Protein AF-A0A7Y4SV37-F1 (afdb_monomer)

Nearest PDB structures (foldseek):
  6qvi-assembly2_B  TM=2.709E-01  e=4.293E-05  Thermus thermophilus HB27
  6qvi-assembly1_A  TM=2.441E-01  e=2.803E-03  Thermus thermophilus HB27
  3bs6-assembly2_B  TM=7.533E-01  e=4.882E+00  Escherichia coli
  6al2-assembly2_B  TM=8.253E-01  e=8.438E+00  Escherichia coli
  5k36-assembly1_F  TM=4.425E-01  e=3.120E+00  Saccharomyces cerevisiae S288C

Sequence (641 aa):
MIHLHHAEAAHERRGGALILALVVVASVAGISLGLLRITQATTARQSHAVDDKRAFYLAEAGLSQAYFGLGAGMSGQIGSIEAPALVGDGLAWVDATERADGLLVLRSTGLCSAGRATLEVVVERVEEIPGIFADEEISIDAPFLVDGYDPEQPYFDQVKGGAITIDPAYPFLVVDTKNKLLFYEELFYRYYKVAGNNYSYDAVLDYRAHQLPEVDWDDFTDDDGFEEPPATMIGGPKGVQEDFVDEEYDSVVDYFAGIPKVTPPFISPKPTPLGPTTGQNGVLGSNGPISLTSGGSTLTIYGDVTPGPDACVSTGLGVVITGDKSARPAPLELEEVKVPDVDLLPAIVHDSSIPRVLPPGTLGYEGIQVAPGRELVLQGPGSLVVGQLTLDAEALLLVNNEGGAVDVFVTENAHLSQDSRVQTQSQDTSQLSLQGAPSATELELRARSDFYGTVYAPDAHVAVGKDFEIFGALVANTLALDPLVRLHCNTGDELGSAPMPRVLGWKIQEIPAQVRQNRGPPEQLLGIDKSTLKPLAEAGVKSSWTFTVTYTDLANQKATYQGPFEKFEHTKVKFFSPFPMPKLEPPDDEYTRAHGEWTMYIKYKTLFNIEKEFTGTVSTFSKSVMFQVAFVLDSAFYPPE

Foldseek 3Di:
DPPPPPPPVVVVVVVVVVVVVVVVVVVVVVVVVVVVVVVVVVVVVVVQVVQQVQFVVQLVVLQVLLLLCVLVVFQSWFADLLFFFDDPQKTKTWDWDQDPVRKIKIWMWIGHFQHIFIKIFIFHQQAPPAQEEAQEEAADAAAEEFAADALVDDRVVLFPFPFDQDDPVDDFPDCPVVQQWGDDPNWIWRWDDDDDRTTGTADTDPVVPDDDPDDPCVVVPDDDDDDDDDDDDDDDDDDDDDPPPVVVVVVVVVVVVPDPPDPPPDPGPPAALLGTHSLADGTAEYLAAYEEHHNPHAHEGSEEYEYRPPYWYHYDPRYYYNYYGYYDNHGNDDDADDDDDDDADEEDEADDQDEAEDEAEEYHHQAYEYDALHHYEYDDDYEYEYAEYYYDANYEYEYEQVNFAYEYEHAEEYYQDANYEYHYPRLAQDRYEYEYHLNYAEYEARYQYEARYEYYYNNYEYEHHQNYEYHDHYYYNYYHYDHSHYYHHHCHPCVVRRHSTHTPDMDIDDDPVVSSVPGGSSCVVSVHDPVPHHHRSPSGRRPQPQDWDFAQFPVRDTDIGTGGPVPDPCNRHDDDDPDDDPDDDDDPDPVCVVQQKDWDWDWDADPVRDIDTDTDIDNDDDPVVVVVVVVVVVVPPDDDD

Mean predicted aligned error: 14.91 Å

Secondary structure (DSSP, 8-state):
--SSSSSSTTTTHHHHHHHHHHHHHHHHHHHHHHHHHHHHHHHHHHHHHHHHHHHHHHHHHHHHHHHHHHHTT--S-B--SSSPEEETTEEEEEEEEE-TTSPEEEEEEEEETTEEEEEEEEEE--PPPPSEEESS-EEEES--EEEEE-TTS-HHHH-----EE--TTS--EEEETTTTEEEETTEEEEEEEEETTEEEEEEEE-TTS-------GGGGS-SS---PPPP------S---SSHHHHHHHHHHHHHHTS--------PPPPPTT-----S-EEEEESS-EEEE-TTS-EEE-EEEE--TT--EEE-TTEEE-S--PPPSSPPPPPPP-----PPBPPEEE--SSPEEEPSEEEEEEEEEE-TT-EEEEESSEEEEEEEEEE-TT-EEEEE-TTS-EEEEESS-EEE-TT-EEEES---GGGEEEEE-TT--EEEE-SSEEEEEEEEEEEEEEEE-TTEEEEEEEEEEEEEE-TT-EEEEE-STTTTSPPPPEEEEEEEEPPPHHHHH--S-HHHHHT--GGGPPBGGG-B-----EEEEEEEBTTS-EEEEEEEGGG--GGGB-----SPPPP-PPPSSHHHHHHT-EEEEEEEE-TT--EEEEEEEESS--HHHHHHHHHHTTTT-----

pLDDT: mean 78.33, std 23.05, range [26.22, 98.75]

Radius of gyration: 38.28 Å; Cα contacts (8 Å, |Δi|>4): 1339; chains: 1; bounding box: 127×77×129 Å

Solvent-accessible surface area (backbone atoms only — not comparable to full-atom values): 35161 Å² total; per-residue (Å²): 146,87,83,77,80,73,71,64,70,63,62,68,60,58,58,58,56,52,52,52,50,49,53,50,51,52,50,51,53,52,50,53,54,50,50,51,51,50,50,53,54,49,53,51,52,50,52,46,56,51,21,32,51,50,2,37,53,35,9,49,52,32,40,52,53,19,51,53,32,40,19,68,70,30,55,25,26,22,39,37,92,89,52,33,11,35,54,91,89,27,38,19,20,16,51,50,45,77,45,100,83,68,35,35,37,39,37,8,37,6,31,21,53,67,14,62,28,37,37,36,36,36,30,35,75,48,76,70,81,47,26,29,33,18,57,33,54,39,68,42,74,34,23,36,39,31,17,27,30,44,55,90,46,64,62,75,83,55,34,60,63,78,68,42,70,52,62,84,88,55,89,72,56,64,73,40,77,86,78,27,34,36,47,56,95,95,28,40,27,45,41,82,50,78,66,82,64,30,45,36,68,79,54,81,43,63,69,91,79,57,92,71,79,89,76,75,66,75,79,76,73,81,76,89,86,77,86,77,78,86,88,83,82,84,89,81,81,94,83,85,88,79,76,73,67,62,60,57,54,51,52,54,51,57,62,55,72,74,56,81,89,72,81,69,93,75,80,68,80,75,80,52,97,68,58,87,47,40,71,36,65,8,36,42,34,23,42,22,38,31,40,41,33,15,89,77,38,66,19,41,34,22,19,35,39,32,14,4,46,97,33,50,71,44,73,41,65,49,58,45,68,74,44,56,58,60,47,36,92,55,66,80,84,75,79,81,58,82,74,79,94,62,75,64,37,78,61,44,77,44,77,52,91,65,69,45,73,45,72,57,41,81,45,31,25,52,20,41,37,30,33,64,70,16,41,40,33,44,34,25,37,28,35,41,40,28,25,34,42,35,31,32,45,48,8,35,41,37,36,41,31,84,66,31,42,31,39,36,37,28,45,32,40,38,39,30,28,60,62,6,33,47,44,57,74,45,63,45,28,85,33,25,39,42,32,32,23,75,70,7,58,40,35,37,42,26,18,47,26,68,41,35,18,31,38,43,15,61,63,11,39,33,37,38,23,42,52,30,31,40,35,18,35,38,36,17,19,33,57,45,71,39,56,48,23,38,40,24,11,56,42,49,78,55,69,74,46,39,51,65,45,45,76,76,46,72,47,78,51,82,75,57,71,73,64,71,67,72,63,46,50,53,46,72,74,67,71,46,67,75,91,78,45,42,47,54,90,71,22,52,42,67,48,77,54,60,48,76,47,78,44,39,29,78,85,73,43,82,44,75,49,75,40,39,64,94,72,56,64,68,88,48,50,50,82,81,70,92,62,81,74,79,81,82,74,79,77,93,51,76,69,48,71,76,68,62,50,48,77,52,82,51,79,56,74,47,100,81,75,50,78,51,83,52,84,52,82,44,78,74,92,51,86,71,55,63,59,50,58,65,52,54,63,68,73,60,82,63,83,80,131

Structure (mmCIF, N/CA/C/O backbone):
data_AF-A0A7Y4SV37-F1
#
_entry.id   AF-A0A7Y4SV37-F1
#
loop_
_atom_site.group_PDB
_atom_site.id
_atom_site.type_symbol
_atom_site.label_atom_id
_atom_site.label_alt_id
_atom_site.label_comp_id
_atom_site.label_asym_id
_atom_site.label_entity_id
_atom_site.label_seq_id
_atom_site.pdbx_PDB_ins_code
_atom_site.Cartn_x
_atom_site.Cartn_y
_atom_site.Cartn_z
_atom_site.occupancy
_atom_site.B_iso_or_equiv
_atom_site.auth_seq_id
_atom_site.auth_comp_id
_atom_site.auth_asym_id
_atom_site.auth_atom_id
_atom_site.pdbx_PDB_model_num
ATOM 1 N N . MET A 1 1 ? 97.410 -16.934 -72.567 1.00 49.34 1 MET A N 1
ATOM 2 C CA . MET A 1 1 ? 96.116 -17.613 -72.803 1.00 49.34 1 MET A CA 1
ATOM 3 C C . MET A 1 1 ? 95.546 -18.173 -71.480 1.00 49.34 1 MET A C 1
ATOM 5 O O . MET A 1 1 ? 95.195 -19.336 -71.436 1.00 49.34 1 MET A O 1
ATOM 9 N N . ILE A 1 2 ? 95.485 -17.374 -70.389 1.00 51.91 2 ILE A N 1
ATOM 10 C CA . ILE A 1 2 ? 94.896 -17.735 -69.060 1.00 51.91 2 ILE A CA 1
ATOM 11 C C . ILE A 1 2 ? 94.221 -16.490 -68.407 1.00 51.91 2 ILE A C 1
ATOM 13 O O . ILE A 1 2 ? 94.125 -16.369 -67.198 1.00 51.91 2 ILE A O 1
ATOM 17 N N . HIS A 1 3 ? 93.748 -15.506 -69.187 1.00 48.56 3 HIS A N 1
ATOM 18 C CA . HIS A 1 3 ? 93.133 -14.280 -68.624 1.00 48.56 3 HIS A CA 1
ATOM 19 C C . HIS A 1 3 ? 91.712 -13.970 -69.123 1.00 48.56 3 HIS A C 1
ATOM 21 O O . HIS A 1 3 ? 91.186 -12.905 -68.827 1.00 48.56 3 HIS A O 1
ATOM 27 N N . LEU A 1 4 ? 91.060 -14.906 -69.824 1.00 49.97 4 LEU A N 1
ATOM 28 C CA . LEU A 1 4 ? 89.738 -14.684 -70.432 1.00 49.97 4 LEU A CA 1
ATOM 29 C C . LEU A 1 4 ? 88.581 -15.506 -69.827 1.00 49.97 4 LEU A C 1
ATOM 31 O O . LEU A 1 4 ? 87.446 -15.284 -70.219 1.00 49.97 4 LEU A O 1
ATOM 35 N N . HIS A 1 5 ? 88.811 -16.371 -68.828 1.00 49.75 5 HIS A N 1
ATOM 36 C CA . HIS A 1 5 ? 87.748 -17.224 -68.249 1.00 49.75 5 HIS A CA 1
ATOM 37 C C . HIS A 1 5 ? 87.107 -16.729 -66.933 1.00 49.75 5 HIS A C 1
ATOM 39 O O . HIS A 1 5 ? 86.197 -17.379 -66.429 1.00 49.75 5 HIS A O 1
ATOM 45 N N . HIS A 1 6 ? 87.510 -15.580 -66.372 1.00 51.84 6 HIS A N 1
ATOM 46 C CA . HIS A 1 6 ? 86.937 -15.079 -65.104 1.00 51.84 6 HIS A CA 1
ATOM 47 C C . HIS A 1 6 ? 85.867 -13.982 -65.247 1.00 51.84 6 HIS A C 1
ATOM 49 O O . HIS A 1 6 ? 85.238 -13.630 -64.252 1.00 51.84 6 HIS A O 1
ATOM 55 N N . ALA A 1 7 ? 85.611 -13.469 -66.455 1.00 49.72 7 ALA A N 1
ATOM 56 C CA . ALA A 1 7 ? 84.609 -12.418 -66.669 1.00 49.72 7 ALA A CA 1
ATOM 57 C C . ALA A 1 7 ? 83.179 -12.952 -66.905 1.00 49.72 7 ALA A C 1
ATOM 59 O O . ALA A 1 7 ? 82.220 -12.239 -66.618 1.00 49.72 7 ALA A O 1
ATOM 60 N N . GLU A 1 8 ? 83.006 -14.203 -67.348 1.00 47.97 8 GLU A N 1
ATOM 61 C CA . GLU A 1 8 ? 81.669 -14.775 -67.609 1.00 47.97 8 GLU A CA 1
ATOM 62 C C . GLU A 1 8 ? 80.959 -15.286 -66.341 1.00 47.97 8 GLU A C 1
ATOM 64 O O . GLU A 1 8 ? 79.745 -15.138 -66.215 1.00 47.97 8 GLU A O 1
ATOM 69 N N . ALA A 1 9 ? 81.689 -15.757 -65.322 1.00 51.91 9 ALA A N 1
ATOM 70 C CA . ALA A 1 9 ? 81.083 -16.263 -64.078 1.00 51.91 9 ALA A CA 1
ATOM 71 C C . ALA A 1 9 ? 80.492 -15.164 -63.161 1.00 51.91 9 ALA A C 1
ATOM 73 O O . ALA A 1 9 ? 79.740 -15.457 -62.227 1.00 51.91 9 ALA A O 1
ATOM 74 N N . ALA A 1 10 ? 80.818 -13.889 -63.407 1.00 51.16 10 ALA A N 1
ATOM 75 C CA . ALA A 1 10 ? 80.281 -12.754 -62.652 1.00 51.16 10 ALA A CA 1
ATOM 76 C C . ALA A 1 10 ? 78.921 -12.264 -63.189 1.00 51.16 10 ALA A C 1
ATOM 78 O O . ALA A 1 10 ? 78.205 -11.556 -62.473 1.00 51.16 10 ALA A O 1
ATOM 79 N N . HIS A 1 11 ? 78.544 -12.649 -64.416 1.00 51.06 11 HIS A N 1
ATOM 80 C CA . HIS A 1 11 ? 77.290 -12.215 -65.033 1.00 51.06 11 HIS A CA 1
ATOM 81 C C . HIS A 1 11 ? 76.101 -13.126 -64.682 1.00 51.06 11 HIS A C 1
ATOM 83 O O . HIS A 1 11 ? 74.986 -12.624 -64.538 1.00 51.06 11 HIS A O 1
ATOM 89 N N . GLU A 1 12 ? 76.339 -14.417 -64.415 1.00 51.66 12 GLU A N 1
ATOM 90 C CA . GLU A 1 12 ? 75.290 -15.381 -64.030 1.00 51.66 12 GLU A CA 1
ATOM 91 C C . GLU A 1 12 ? 74.794 -15.228 -62.579 1.00 51.66 12 GLU A C 1
ATOM 93 O O . GLU A 1 12 ? 73.657 -15.578 -62.267 1.00 51.66 12 GLU A O 1
ATOM 98 N N . ARG A 1 13 ? 75.583 -14.634 -61.671 1.00 53.59 13 ARG A N 1
ATOM 99 C CA . ARG A 1 13 ? 75.188 -14.468 -60.253 1.00 53.59 13 ARG A CA 1
ATOM 100 C C . ARG A 1 13 ? 74.316 -13.240 -59.964 1.00 53.59 13 ARG A C 1
ATOM 102 O O . ARG A 1 13 ? 73.784 -13.122 -58.863 1.00 53.59 13 ARG A O 1
ATOM 109 N N . ARG A 1 14 ? 74.137 -12.330 -60.930 1.00 58.72 14 ARG A N 1
ATOM 110 C CA . ARG A 1 14 ? 73.334 -11.101 -60.748 1.00 58.72 14 ARG A CA 1
ATOM 111 C C . ARG A 1 14 ? 71.825 -11.332 -60.903 1.00 58.72 14 ARG A C 1
ATOM 113 O O . ARG A 1 14 ? 71.047 -10.614 -60.285 1.00 58.72 14 ARG A O 1
ATOM 120 N N . GLY A 1 15 ? 71.411 -12.358 -61.652 1.00 72.25 15 GLY A N 1
ATOM 121 C CA . GLY A 1 15 ? 69.992 -12.702 -61.826 1.00 72.25 15 GLY A CA 1
ATOM 122 C C . GLY A 1 15 ? 69.358 -13.328 -60.578 1.00 72.25 15 GLY A C 1
ATOM 123 O O . GLY A 1 15 ? 68.251 -12.958 -60.194 1.00 72.25 15 GLY A O 1
ATOM 124 N N . GLY A 1 16 ? 70.083 -14.219 -59.890 1.00 80.19 16 GLY A N 1
ATOM 125 C CA . GLY A 1 16 ? 69.570 -14.919 -58.704 1.00 80.19 16 GLY A CA 1
ATOM 126 C C . GLY A 1 16 ? 69.274 -13.996 -57.515 1.00 80.19 16 GLY A C 1
ATOM 127 O O . GLY A 1 16 ? 68.255 -14.160 -56.849 1.00 80.19 16 GLY A O 1
ATOM 128 N N . ALA A 1 17 ? 70.114 -12.980 -57.284 1.00 82.25 17 ALA A N 1
ATOM 129 C CA . ALA A 1 17 ? 69.901 -12.000 -56.215 1.00 82.25 17 ALA A CA 1
ATOM 130 C C . ALA A 1 17 ? 68.650 -11.135 -56.451 1.00 82.25 17 ALA A C 1
ATOM 132 O O . ALA A 1 17 ? 67.935 -10.820 -55.503 1.00 82.25 17 ALA A O 1
ATOM 133 N N . LEU A 1 18 ? 68.356 -10.790 -57.709 1.00 85.81 18 LEU A N 1
ATOM 134 C CA . LEU A 1 18 ? 67.184 -9.990 -58.068 1.00 85.81 18 LEU A CA 1
ATOM 135 C C . LEU A 1 18 ? 65.883 -10.793 -57.934 1.00 85.81 18 LEU A C 1
ATOM 137 O O . LEU A 1 18 ? 64.890 -10.263 -57.444 1.00 85.81 18 LEU A O 1
ATOM 141 N N . ILE A 1 19 ? 65.904 -12.083 -58.286 1.00 89.38 19 ILE A N 1
ATOM 142 C CA . ILE A 1 19 ? 64.766 -12.988 -58.069 1.00 89.38 19 ILE A CA 1
ATOM 143 C C . ILE A 1 19 ? 64.503 -13.166 -56.569 1.00 89.38 19 ILE A C 1
ATOM 145 O O . ILE A 1 19 ? 63.364 -13.024 -56.135 1.00 89.38 19 ILE A O 1
ATOM 149 N N . LEU A 1 20 ? 65.542 -13.415 -55.763 1.00 89.69 20 LEU A N 1
ATOM 150 C CA . LEU A 1 20 ? 65.393 -13.531 -54.308 1.00 89.69 20 LEU A CA 1
ATOM 151 C C . LEU A 1 20 ? 64.871 -12.231 -53.683 1.00 89.69 20 LEU A C 1
ATOM 153 O O . LEU A 1 20 ? 63.960 -12.281 -52.860 1.00 89.69 20 LEU A O 1
ATOM 157 N N . ALA A 1 21 ? 65.379 -11.070 -54.108 1.00 92.25 21 ALA A N 1
ATOM 158 C CA . ALA A 1 21 ? 64.878 -9.776 -53.650 1.00 92.25 21 ALA A CA 1
ATOM 159 C C . ALA A 1 21 ? 63.401 -9.564 -54.025 1.00 92.25 21 ALA A C 1
ATOM 161 O O . ALA A 1 21 ? 62.618 -9.133 -53.183 1.00 92.25 21 ALA A O 1
ATOM 162 N N . LEU A 1 22 ? 62.993 -9.920 -55.248 1.00 93.75 22 LEU A N 1
ATOM 163 C CA . LEU A 1 22 ? 61.600 -9.822 -55.689 1.00 93.75 22 LEU A CA 1
ATOM 164 C C . LEU A 1 22 ? 60.677 -10.748 -54.887 1.00 93.75 22 LEU A C 1
ATOM 166 O O . LEU A 1 22 ? 59.601 -10.323 -54.475 1.00 93.75 22 LEU A O 1
ATOM 170 N N . VAL A 1 23 ? 61.099 -11.990 -54.628 1.00 94.94 23 VAL A N 1
ATOM 171 C CA . VAL A 1 23 ? 60.342 -12.949 -53.806 1.00 94.94 23 VAL A CA 1
ATOM 172 C C . VAL A 1 23 ? 60.178 -12.428 -52.379 1.00 94.94 23 VAL A C 1
ATOM 174 O O . VAL A 1 23 ? 59.079 -12.500 -51.828 1.00 94.94 23 VAL A O 1
ATOM 177 N N . VAL A 1 24 ? 61.233 -11.856 -51.792 1.00 96.00 24 VAL A N 1
ATOM 178 C CA . VAL A 1 24 ? 61.167 -11.249 -50.454 1.00 96.00 24 VAL A CA 1
ATOM 179 C C . VAL A 1 24 ? 60.218 -10.051 -50.450 1.00 96.00 24 VAL A C 1
ATOM 181 O O . VAL A 1 24 ? 59.334 -9.993 -49.601 1.00 96.00 24 VAL A O 1
ATOM 184 N N . VAL A 1 25 ? 60.324 -9.136 -51.420 1.00 96.25 25 VAL A N 1
ATOM 185 C CA . VAL A 1 25 ? 59.430 -7.969 -51.525 1.00 96.25 25 VAL A CA 1
ATOM 186 C C . VAL A 1 25 ? 57.971 -8.396 -51.717 1.00 96.25 25 VAL A C 1
ATOM 188 O O . VAL A 1 25 ? 57.094 -7.875 -51.031 1.00 96.25 25 VAL A O 1
ATOM 191 N N . ALA A 1 26 ? 57.700 -9.374 -52.585 1.00 95.44 26 ALA A N 1
ATOM 192 C CA . ALA A 1 26 ? 56.354 -9.906 -52.798 1.00 95.44 26 ALA A CA 1
ATOM 193 C C . ALA A 1 26 ? 55.791 -10.574 -51.532 1.00 95.44 26 ALA A C 1
ATOM 195 O O . ALA A 1 26 ? 54.620 -10.385 -51.204 1.00 95.44 26 ALA A O 1
ATOM 196 N N . SER A 1 27 ? 56.628 -11.302 -50.787 1.00 96.31 27 SER A N 1
ATOM 197 C CA . SER A 1 27 ? 56.240 -11.931 -49.519 1.00 96.31 27 SER A CA 1
ATOM 198 C C . SER A 1 27 ? 55.903 -10.886 -48.454 1.00 96.31 27 SER A C 1
ATOM 200 O O . SER A 1 27 ? 54.863 -10.982 -47.806 1.00 96.31 27 SER A O 1
ATOM 202 N N . VAL A 1 28 ? 56.738 -9.850 -48.311 1.00 96.81 28 VAL A N 1
ATOM 203 C CA . VAL A 1 28 ? 56.491 -8.735 -47.384 1.00 96.81 28 VAL A CA 1
ATOM 204 C C . VAL A 1 28 ? 55.206 -7.998 -47.759 1.00 96.81 28 VAL A C 1
ATOM 206 O O . VAL A 1 28 ? 54.361 -7.790 -46.894 1.00 96.81 28 VAL A O 1
ATOM 209 N N . ALA A 1 29 ? 55.001 -7.681 -49.042 1.00 96.62 29 ALA A N 1
ATOM 210 C CA . ALA A 1 29 ? 53.776 -7.037 -49.515 1.00 96.62 29 ALA A CA 1
ATOM 211 C C . ALA A 1 29 ? 52.524 -7.891 -49.238 1.00 96.62 29 ALA A C 1
ATOM 213 O O . ALA A 1 29 ? 51.501 -7.364 -48.798 1.00 96.62 29 ALA A O 1
ATOM 214 N N . GLY A 1 30 ? 52.614 -9.212 -49.433 1.00 96.62 30 GLY A N 1
ATOM 215 C CA . GLY A 1 30 ? 51.543 -10.153 -49.105 1.00 96.62 30 GLY A CA 1
ATOM 216 C C . GLY A 1 30 ? 51.198 -10.165 -47.613 1.00 96.62 30 GLY A C 1
ATOM 217 O O . GLY A 1 30 ? 50.021 -10.102 -47.255 1.00 96.62 30 GLY A O 1
ATOM 218 N N . ILE A 1 31 ? 52.210 -10.170 -46.739 1.00 97.00 31 ILE A N 1
ATOM 219 C CA . ILE A 1 31 ? 52.022 -10.098 -45.281 1.00 97.00 31 ILE A CA 1
ATOM 220 C C . ILE A 1 31 ? 51.413 -8.750 -44.880 1.00 97.00 31 ILE A C 1
ATOM 222 O O . ILE A 1 31 ? 50.458 -8.730 -44.106 1.00 97.00 31 ILE A O 1
ATOM 226 N N . SER A 1 32 ? 51.896 -7.632 -45.428 1.00 97.00 32 SER A N 1
ATOM 227 C CA . SER A 1 32 ? 51.344 -6.299 -45.150 1.00 97.00 32 SER A CA 1
ATOM 228 C C . SER A 1 32 ? 49.870 -6.192 -45.546 1.00 97.00 32 SER A C 1
ATOM 230 O O . SER A 1 32 ? 49.070 -5.662 -44.777 1.00 97.00 32 SER A O 1
ATOM 232 N N . LEU A 1 33 ? 49.483 -6.744 -46.702 1.00 97.00 33 LEU A N 1
ATOM 233 C CA . LEU A 1 33 ? 48.082 -6.790 -47.126 1.00 97.00 33 LEU A CA 1
ATOM 234 C C . LEU A 1 33 ? 47.238 -7.693 -46.211 1.00 97.00 33 LEU A C 1
ATOM 236 O O . LEU A 1 33 ? 46.102 -7.349 -45.882 1.00 97.00 33 LEU A O 1
ATOM 240 N N . GLY A 1 34 ? 47.794 -8.827 -45.773 1.00 96.69 34 GLY A N 1
ATOM 241 C CA . GLY A 1 34 ? 47.160 -9.718 -44.801 1.00 96.69 34 GLY A CA 1
ATOM 242 C C . GLY A 1 34 ? 46.904 -9.030 -43.458 1.00 96.69 34 GLY A C 1
ATOM 243 O O . GLY A 1 34 ? 45.781 -9.067 -42.955 1.00 96.69 34 GLY A O 1
ATOM 244 N N . LEU A 1 35 ? 47.908 -8.335 -42.916 1.00 96.44 35 LEU A N 1
ATOM 245 C CA . LEU A 1 35 ? 47.790 -7.562 -41.677 1.00 96.44 35 LEU A CA 1
ATOM 246 C C . LEU A 1 35 ? 46.777 -6.426 -41.816 1.00 96.44 35 LEU A C 1
ATOM 248 O O . LEU A 1 35 ? 45.950 -6.254 -40.928 1.00 96.44 35 LEU A O 1
ATOM 252 N N . LEU A 1 36 ? 46.768 -5.708 -42.943 1.00 96.56 36 LEU A N 1
ATOM 253 C CA . LEU A 1 36 ? 45.783 -4.656 -43.193 1.00 96.56 36 LEU A CA 1
ATOM 254 C C . LEU A 1 36 ? 44.349 -5.204 -43.166 1.00 96.56 36 LEU A C 1
ATOM 256 O O . LEU A 1 36 ? 43.481 -4.600 -42.538 1.00 96.56 36 LEU A O 1
ATOM 260 N N . ARG A 1 37 ? 44.103 -6.371 -43.778 1.00 95.69 37 ARG A N 1
ATOM 261 C CA . ARG A 1 37 ? 42.787 -7.034 -43.737 1.00 95.69 37 ARG A CA 1
ATOM 262 C C . ARG A 1 37 ? 42.399 -7.475 -42.326 1.00 95.69 37 ARG A C 1
ATOM 264 O O . ARG A 1 37 ? 41.242 -7.319 -41.949 1.00 95.69 37 ARG A O 1
ATOM 271 N N . ILE A 1 38 ? 43.342 -8.002 -41.544 1.00 96.44 38 ILE A N 1
ATOM 272 C CA . ILE A 1 38 ? 43.100 -8.394 -40.145 1.00 96.44 38 ILE A CA 1
ATOM 273 C C . ILE A 1 38 ? 42.781 -7.164 -39.290 1.00 96.44 38 ILE A C 1
ATOM 275 O O . ILE A 1 38 ? 41.823 -7.200 -38.519 1.00 96.44 38 ILE A O 1
ATOM 279 N N . THR A 1 39 ? 43.526 -6.069 -39.448 1.00 96.00 39 THR A N 1
ATOM 280 C CA . THR A 1 39 ? 43.258 -4.807 -38.749 1.00 96.00 39 THR A CA 1
ATOM 281 C C . THR A 1 39 ? 41.883 -4.269 -39.122 1.00 96.00 39 THR A C 1
ATOM 283 O O . THR A 1 39 ? 41.086 -4.012 -38.229 1.00 96.00 39 THR A O 1
ATOM 286 N N . GLN A 1 40 ? 41.545 -4.207 -40.414 1.00 95.19 40 GLN A N 1
ATOM 287 C CA . GLN A 1 40 ? 40.218 -3.778 -40.874 1.00 95.19 40 GLN A CA 1
ATOM 288 C C . GLN A 1 40 ? 39.096 -4.653 -40.300 1.00 95.19 40 GLN A C 1
ATOM 290 O O . GLN A 1 40 ? 38.106 -4.129 -39.793 1.00 95.19 40 GLN A O 1
ATOM 295 N N . ALA A 1 41 ? 39.262 -5.979 -40.312 1.00 93.94 41 ALA A N 1
ATOM 296 C CA . ALA A 1 41 ? 38.295 -6.903 -39.725 1.00 93.94 41 ALA A CA 1
ATOM 297 C C . ALA A 1 41 ? 38.166 -6.732 -38.201 1.00 93.94 41 ALA A C 1
ATOM 299 O O . ALA A 1 41 ? 37.072 -6.862 -37.655 1.00 93.94 41 ALA A O 1
ATOM 300 N N . THR A 1 42 ? 39.265 -6.431 -37.508 1.00 94.44 42 THR A N 1
ATOM 301 C CA . THR A 1 42 ? 39.281 -6.225 -36.052 1.00 94.44 42 THR A CA 1
ATOM 302 C C . THR A 1 42 ? 38.626 -4.898 -35.682 1.00 94.44 42 THR A C 1
ATOM 304 O O . THR A 1 42 ? 37.765 -4.882 -34.807 1.00 94.44 42 THR A O 1
ATOM 307 N N . THR A 1 43 ? 38.949 -3.815 -36.393 1.00 93.94 43 THR A N 1
ATOM 308 C CA . THR A 1 43 ? 38.306 -2.503 -36.237 1.00 93.94 43 THR A CA 1
ATOM 309 C C . THR A 1 43 ? 36.808 -2.584 -36.520 1.00 93.94 43 THR A C 1
ATOM 311 O O . THR A 1 43 ? 36.020 -2.064 -35.737 1.00 93.94 43 THR A O 1
ATOM 314 N N . ALA A 1 44 ? 36.391 -3.304 -37.569 1.00 90.44 44 ALA A N 1
ATOM 315 C CA . ALA A 1 44 ? 34.974 -3.523 -37.855 1.00 90.44 44 ALA A CA 1
ATOM 316 C C . ALA A 1 44 ? 34.269 -4.273 -36.710 1.00 90.44 44 ALA A C 1
ATOM 318 O O . ALA A 1 44 ? 33.224 -3.835 -36.239 1.00 90.44 44 ALA A O 1
ATOM 319 N N . ARG A 1 45 ? 34.860 -5.362 -36.193 1.00 90.88 45 ARG A N 1
ATOM 320 C CA . ARG A 1 45 ? 34.305 -6.104 -35.043 1.00 90.88 45 ARG A CA 1
ATOM 321 C C . ARG A 1 45 ? 34.224 -5.257 -33.776 1.00 90.88 45 ARG A C 1
ATOM 323 O O . ARG A 1 45 ? 33.240 -5.367 -33.055 1.00 90.88 45 ARG A O 1
ATOM 330 N N . GLN A 1 46 ? 35.236 -4.436 -33.501 1.00 94.50 46 GLN A N 1
ATOM 331 C CA . GLN A 1 46 ? 35.239 -3.537 -32.346 1.00 94.50 46 GLN A CA 1
ATOM 332 C C . GLN A 1 46 ? 34.157 -2.466 -32.472 1.00 94.50 46 GLN A C 1
ATOM 334 O O . GLN A 1 46 ? 33.404 -2.273 -31.524 1.00 94.50 46 GLN A O 1
ATOM 339 N N . SER A 1 47 ? 34.032 -1.832 -33.642 1.00 92.44 47 SER A N 1
ATOM 340 C CA . SER A 1 47 ? 32.956 -0.871 -33.907 1.00 92.44 47 SER A CA 1
ATOM 341 C C . SER A 1 47 ? 31.589 -1.518 -33.707 1.00 92.44 47 SER A C 1
ATOM 343 O O . SER A 1 47 ? 30.755 -0.968 -33.005 1.00 92.44 47 SER A O 1
ATOM 345 N N . HIS A 1 48 ? 31.387 -2.731 -34.230 1.00 90.31 48 HIS A N 1
ATOM 346 C CA . HIS A 1 48 ? 30.134 -3.460 -34.042 1.00 90.31 48 HIS A CA 1
ATOM 347 C C . HIS A 1 48 ? 29.862 -3.812 -32.583 1.00 90.31 48 HIS A C 1
ATOM 349 O O . HIS A 1 48 ? 28.745 -3.641 -32.125 1.00 90.31 48 HIS A O 1
ATOM 355 N N . ALA A 1 49 ? 30.874 -4.243 -31.830 1.00 91.75 49 ALA A N 1
ATOM 356 C CA . ALA A 1 49 ? 30.705 -4.516 -30.408 1.00 91.75 49 ALA A CA 1
ATOM 357 C C . ALA A 1 49 ? 30.349 -3.249 -29.606 1.00 91.75 49 ALA A C 1
ATOM 359 O O . ALA A 1 49 ? 29.628 -3.338 -28.615 1.00 91.75 49 ALA A O 1
ATOM 360 N N . VAL A 1 50 ? 30.852 -2.078 -30.013 1.00 94.25 50 VAL A N 1
ATOM 361 C CA . VAL A 1 50 ? 30.480 -0.786 -29.415 1.00 94.25 50 VAL A CA 1
ATOM 362 C C . VAL A 1 50 ? 29.046 -0.413 -29.784 1.00 94.25 50 VAL A C 1
ATOM 364 O O . VAL A 1 50 ? 28.277 -0.050 -28.896 1.00 94.25 50 VAL A O 1
ATOM 367 N N . ASP A 1 51 ? 28.672 -0.544 -31.056 1.00 94.19 51 ASP A N 1
ATOM 368 C CA . ASP A 1 51 ? 27.319 -0.253 -31.536 1.00 94.19 51 ASP A CA 1
ATOM 369 C C . ASP A 1 51 ? 26.277 -1.173 -30.874 1.00 94.19 51 ASP A C 1
ATOM 371 O O . ASP A 1 51 ? 25.247 -0.695 -30.403 1.00 94.19 51 ASP A O 1
ATOM 375 N N . ASP A 1 52 ? 26.563 -2.476 -30.759 1.00 94.31 52 ASP A N 1
ATOM 376 C CA . ASP A 1 52 ? 25.691 -3.463 -30.108 1.00 94.31 52 ASP A CA 1
ATOM 377 C C . ASP A 1 52 ? 25.487 -3.132 -28.618 1.00 94.31 52 ASP A C 1
ATOM 379 O O . ASP A 1 52 ? 24.368 -3.202 -28.111 1.00 94.31 52 ASP A O 1
ATOM 383 N N . LYS A 1 53 ? 26.546 -2.701 -27.916 1.00 95.56 53 LYS A N 1
ATOM 384 C CA . LYS A 1 53 ? 26.444 -2.239 -26.520 1.00 95.56 53 LYS A CA 1
ATOM 385 C C . LYS A 1 53 ? 25.619 -0.963 -26.390 1.00 95.56 53 LYS A C 1
ATOM 387 O O . LYS A 1 53 ? 24.804 -0.860 -25.483 1.00 95.56 53 LYS A O 1
ATOM 392 N N . ARG A 1 54 ? 25.807 0.007 -27.289 1.00 96.19 54 ARG A N 1
ATOM 393 C CA . ARG A 1 54 ? 25.004 1.240 -27.296 1.00 96.19 54 ARG A CA 1
ATOM 394 C C . ARG A 1 54 ? 23.532 0.927 -27.529 1.00 96.19 54 ARG A C 1
ATOM 396 O O . ARG A 1 54 ? 22.692 1.410 -26.785 1.00 96.19 54 ARG A O 1
ATOM 403 N N . ALA A 1 55 ? 23.226 0.073 -28.503 1.00 96.12 55 ALA A N 1
ATOM 404 C CA . ALA A 1 55 ? 21.862 -0.366 -28.765 1.00 96.12 55 ALA A CA 1
ATOM 405 C C . ALA A 1 55 ? 21.235 -1.097 -27.565 1.00 96.12 55 ALA A C 1
ATOM 407 O O . ALA A 1 55 ? 20.058 -0.891 -27.285 1.00 96.12 55 ALA A O 1
ATOM 408 N N . PHE A 1 56 ? 22.016 -1.898 -26.829 1.00 96.75 56 PHE A N 1
ATOM 409 C CA . PHE A 1 56 ? 21.574 -2.523 -25.578 1.00 96.75 56 PHE A CA 1
ATOM 410 C C . PHE A 1 56 ? 21.178 -1.482 -24.526 1.00 96.75 56 PHE A C 1
ATOM 412 O O . PHE A 1 56 ? 20.067 -1.548 -24.012 1.00 96.75 56 PHE A O 1
ATOM 419 N N . TYR A 1 57 ? 22.029 -0.485 -24.268 1.00 96.81 57 TYR A N 1
ATOM 420 C CA . TYR A 1 57 ? 21.717 0.576 -23.302 1.00 96.81 57 TYR A CA 1
ATOM 421 C C . TYR A 1 57 ? 20.522 1.436 -23.721 1.00 96.81 57 TYR A C 1
ATOM 423 O O . TYR A 1 57 ? 19.759 1.887 -22.876 1.00 96.81 57 TYR A O 1
ATOM 431 N N . LEU A 1 58 ? 20.315 1.635 -25.023 1.00 96.94 58 LEU A N 1
ATOM 432 C CA . LEU A 1 58 ? 19.117 2.306 -25.527 1.00 96.94 58 LEU A CA 1
ATOM 433 C C . LEU A 1 58 ? 17.847 1.488 -25.289 1.00 96.94 58 LEU A C 1
ATOM 435 O O . LEU A 1 58 ? 16.820 2.050 -24.917 1.00 96.94 58 LEU A O 1
ATOM 439 N N . ALA A 1 59 ? 17.917 0.169 -25.485 1.00 97.31 59 ALA A N 1
ATOM 440 C CA . ALA A 1 59 ? 16.807 -0.719 -25.163 1.00 97.31 59 ALA A CA 1
ATOM 441 C C . ALA A 1 59 ? 16.519 -0.706 -23.651 1.00 97.31 59 ALA A C 1
ATOM 443 O O . ALA A 1 59 ? 15.361 -0.651 -23.249 1.00 97.31 59 ALA A O 1
ATOM 444 N N . GLU A 1 60 ? 17.552 -0.694 -22.810 1.00 97.56 60 GLU A N 1
ATOM 445 C CA . GLU A 1 60 ? 17.412 -0.577 -21.355 1.00 97.56 60 GLU A CA 1
ATOM 446 C C . GLU A 1 60 ? 16.768 0.756 -20.954 1.00 97.56 60 GLU A C 1
ATOM 448 O O . GLU A 1 60 ? 15.793 0.759 -20.213 1.00 97.56 60 GLU A O 1
ATOM 453 N N . ALA A 1 61 ? 17.219 1.877 -21.524 1.00 96.69 61 ALA A N 1
ATOM 454 C CA . ALA A 1 61 ? 16.631 3.192 -21.272 1.00 96.69 61 ALA A CA 1
ATOM 455 C C . ALA A 1 61 ? 15.146 3.253 -21.665 1.00 96.69 61 ALA A C 1
ATOM 457 O O . ALA A 1 61 ? 14.322 3.734 -20.889 1.00 96.69 61 ALA A O 1
ATOM 458 N N . GLY A 1 62 ? 14.788 2.722 -22.842 1.00 97.12 62 GLY A N 1
ATOM 459 C CA . GLY A 1 62 ? 13.390 2.621 -23.262 1.00 97.12 62 GLY A CA 1
ATOM 460 C C . GLY A 1 62 ? 12.558 1.791 -22.286 1.00 97.12 62 GLY A C 1
ATOM 461 O O . GLY A 1 62 ? 11.480 2.203 -21.876 1.00 97.12 62 GLY A O 1
ATOM 462 N N . LEU A 1 63 ? 13.086 0.651 -21.850 1.00 96.94 63 LEU A N 1
ATOM 463 C CA . LEU A 1 63 ? 12.409 -0.247 -20.923 1.00 96.94 63 LEU A CA 1
ATOM 464 C C . LEU A 1 63 ? 12.199 0.386 -19.539 1.00 96.94 63 LEU A C 1
ATOM 466 O O . LEU A 1 63 ? 11.101 0.294 -18.999 1.00 96.94 63 LEU A O 1
ATOM 470 N N . SER A 1 64 ? 13.213 1.064 -18.997 1.00 95.31 64 SER A N 1
ATOM 471 C CA . SER A 1 64 ? 13.120 1.782 -17.721 1.00 95.31 64 SER A CA 1
ATOM 472 C C . SER A 1 64 ? 12.094 2.910 -17.778 1.00 95.31 64 SER A C 1
ATOM 474 O O . SER A 1 64 ? 11.291 3.052 -16.860 1.00 95.31 64 SER A O 1
ATOM 476 N N . GLN A 1 65 ? 12.060 3.672 -18.877 1.00 95.00 65 GLN A N 1
ATOM 477 C CA . GLN A 1 65 ? 11.048 4.712 -19.068 1.00 95.00 65 GLN A CA 1
ATOM 478 C C . GLN A 1 65 ? 9.640 4.112 -19.176 1.00 95.00 65 GLN A C 1
ATOM 480 O O . GLN A 1 65 ? 8.692 4.680 -18.642 1.00 95.00 65 GLN A O 1
ATOM 485 N N . ALA A 1 66 ? 9.486 2.972 -19.856 1.00 95.31 66 ALA A N 1
ATOM 486 C CA . ALA A 1 66 ? 8.196 2.301 -20.000 1.00 95.31 66 ALA A CA 1
ATOM 487 C C . ALA A 1 66 ? 7.692 1.781 -18.653 1.00 95.31 66 ALA A C 1
ATOM 489 O O . ALA A 1 66 ? 6.528 1.970 -18.314 1.00 95.31 66 ALA A O 1
ATOM 490 N N . TYR A 1 67 ? 8.592 1.175 -17.880 1.00 93.69 67 TYR A N 1
ATOM 491 C CA . TYR A 1 67 ? 8.344 0.697 -16.528 1.00 93.69 67 TYR A CA 1
ATOM 492 C C . TYR A 1 67 ? 7.918 1.830 -15.587 1.00 93.69 67 TYR A C 1
ATOM 494 O O . TYR A 1 67 ? 6.885 1.723 -14.936 1.00 93.69 67 TYR A O 1
ATOM 502 N N . PHE A 1 68 ? 8.647 2.949 -15.589 1.00 88.38 68 PHE A N 1
ATOM 503 C CA . PHE A 1 68 ? 8.260 4.147 -14.842 1.00 88.38 68 PHE A CA 1
ATOM 504 C C . PHE A 1 68 ? 6.915 4.712 -15.319 1.00 88.38 68 PHE A C 1
ATOM 506 O O . PHE A 1 68 ? 6.059 5.069 -14.518 1.00 88.38 68 PHE A O 1
ATOM 513 N N . GLY A 1 69 ? 6.690 4.734 -16.636 1.00 87.88 69 GLY A N 1
ATOM 514 C CA . GLY A 1 69 ? 5.428 5.170 -17.225 1.00 87.88 69 GLY A CA 1
ATOM 515 C C . GLY A 1 69 ? 4.233 4.354 -16.732 1.00 87.88 69 GLY A C 1
ATOM 516 O O . GLY A 1 69 ? 3.168 4.928 -16.537 1.00 87.88 69 GLY A O 1
ATOM 517 N N . LEU A 1 70 ? 4.393 3.050 -16.487 1.00 88.62 70 LEU A N 1
ATOM 518 C CA . LEU A 1 70 ? 3.331 2.225 -15.902 1.00 88.62 70 LEU A CA 1
ATOM 519 C C . LEU A 1 70 ? 2.967 2.654 -14.482 1.00 88.62 70 LEU A C 1
ATOM 521 O O . LEU A 1 70 ? 1.780 2.766 -14.195 1.00 88.62 70 LEU A O 1
ATOM 525 N N . GLY A 1 71 ? 3.962 2.952 -13.642 1.00 78.06 71 GLY A N 1
ATOM 526 C CA . GLY A 1 71 ? 3.739 3.543 -12.317 1.00 78.06 71 GLY A CA 1
ATOM 527 C C . GLY A 1 71 ? 3.128 4.948 -12.389 1.00 78.06 71 GLY A C 1
ATOM 528 O O . GLY A 1 71 ? 2.497 5.405 -11.458 1.00 78.06 71 GLY A O 1
ATOM 529 N N . ALA A 1 72 ? 3.222 5.642 -13.524 1.00 76.38 72 ALA A N 1
ATOM 530 C CA . ALA A 1 72 ? 2.506 6.901 -13.761 1.00 76.38 72 ALA A CA 1
ATOM 531 C C . ALA A 1 72 ? 1.127 6.705 -14.433 1.00 76.38 72 ALA A C 1
ATOM 533 O O . ALA A 1 72 ? 0.567 7.651 -14.992 1.00 76.38 72 ALA A O 1
ATOM 534 N N . GLY A 1 73 ? 0.601 5.474 -14.470 1.00 77.19 73 GLY A N 1
ATOM 535 C CA . GLY A 1 73 ? -0.681 5.144 -15.101 1.00 77.19 73 GLY A CA 1
ATOM 536 C C . GLY A 1 73 ? -0.677 5.169 -16.637 1.00 77.19 73 GLY A C 1
ATOM 537 O O . GLY A 1 73 ? -1.740 5.132 -17.258 1.00 77.19 73 GLY A O 1
ATOM 538 N N . MET A 1 74 ? 0.491 5.239 -17.287 1.00 86.00 74 MET A N 1
ATOM 539 C CA . MET A 1 74 ? 0.607 5.153 -18.747 1.00 86.00 74 MET A CA 1
ATOM 540 C C . MET A 1 74 ? 0.476 3.705 -19.241 1.00 86.00 74 MET A C 1
ATOM 542 O O . MET A 1 74 ? 0.470 2.740 -18.483 1.00 86.00 74 MET A O 1
ATOM 546 N N . SER A 1 75 ? 0.412 3.526 -20.562 1.00 90.62 75 SER A N 1
ATOM 547 C CA . SER A 1 75 ? 0.293 2.195 -21.178 1.00 90.62 75 SER A CA 1
ATOM 548 C C . SER A 1 75 ? 1.557 1.325 -21.073 1.00 90.62 75 SER A C 1
ATOM 550 O O . SER A 1 75 ? 1.494 0.128 -21.340 1.00 90.62 75 SER A O 1
ATOM 552 N N . GLY A 1 76 ? 2.710 1.917 -20.741 1.00 93.12 76 GLY A N 1
ATOM 553 C CA . GLY A 1 76 ? 4.034 1.300 -20.892 1.00 93.12 76 GLY A CA 1
ATOM 554 C C . GLY A 1 76 ? 4.554 1.296 -22.336 1.00 93.12 76 GLY A C 1
ATOM 555 O O . GLY A 1 76 ? 5.694 0.909 -22.577 1.00 93.12 76 GLY A O 1
ATOM 556 N N . GLN A 1 77 ? 3.757 1.737 -23.313 1.00 96.56 77 GLN A N 1
ATOM 557 C CA . GLN A 1 77 ? 4.210 1.886 -24.692 1.00 96.56 77 GLN A CA 1
ATOM 558 C C . GLN A 1 77 ? 5.006 3.186 -24.861 1.00 96.56 77 GLN A C 1
ATOM 560 O O . GLN A 1 77 ? 4.600 4.252 -24.390 1.00 96.56 77 GLN A O 1
ATOM 565 N N . ILE A 1 78 ? 6.120 3.107 -25.589 1.00 96.38 78 ILE A N 1
ATOM 566 C CA . ILE A 1 78 ? 6.970 4.257 -25.920 1.00 96.38 78 ILE A CA 1
ATOM 567 C C . ILE A 1 78 ? 7.253 4.248 -27.411 1.00 96.38 78 ILE A C 1
ATOM 569 O O . ILE A 1 78 ? 7.945 3.359 -27.902 1.00 96.38 78 ILE A O 1
ATOM 573 N N . GLY A 1 79 ? 6.758 5.259 -28.122 1.00 95.25 79 GLY A N 1
ATOM 574 C CA . GLY A 1 79 ? 6.873 5.341 -29.576 1.00 95.25 79 GLY A CA 1
ATOM 575 C C . GLY A 1 79 ? 6.297 4.119 -30.304 1.00 95.25 79 GLY A C 1
ATOM 576 O O . GLY A 1 79 ? 5.478 3.358 -29.780 1.00 95.25 79 GLY A O 1
ATOM 577 N N . SER A 1 80 ? 6.729 3.946 -31.547 1.00 95.69 80 SER A N 1
ATOM 578 C CA . SER A 1 80 ? 6.506 2.733 -32.338 1.00 95.69 80 SER A CA 1
ATOM 579 C C . SER A 1 80 ? 7.680 2.508 -33.290 1.00 95.69 80 SER A C 1
ATOM 581 O O . SER A 1 80 ? 8.598 3.323 -33.359 1.00 95.69 80 SER A O 1
ATOM 583 N N . ILE A 1 81 ? 7.656 1.427 -34.067 1.00 95.31 81 ILE A N 1
ATOM 584 C CA . ILE A 1 81 ? 8.662 1.215 -35.116 1.00 95.31 81 ILE A CA 1
ATOM 585 C C . ILE A 1 81 ? 8.600 2.290 -36.220 1.00 95.31 81 ILE A C 1
ATOM 587 O O . ILE A 1 81 ? 9.631 2.621 -36.800 1.00 95.31 81 ILE A O 1
ATOM 591 N N . GLU A 1 82 ? 7.421 2.856 -36.496 1.00 95.38 82 GLU A N 1
ATOM 592 C CA . GLU A 1 82 ? 7.222 3.940 -37.470 1.00 95.38 82 GLU A CA 1
ATOM 593 C C . GLU A 1 82 ? 7.570 5.324 -36.904 1.00 95.38 82 GLU A C 1
ATOM 595 O O . GLU A 1 82 ? 7.902 6.232 -37.665 1.00 95.38 82 GLU A O 1
ATOM 600 N N . ALA A 1 83 ? 7.486 5.491 -35.583 1.00 95.31 83 ALA A N 1
ATOM 601 C CA . ALA A 1 83 ? 7.783 6.734 -34.877 1.00 95.31 83 ALA A CA 1
ATOM 602 C C . ALA A 1 83 ? 8.520 6.441 -33.555 1.00 95.31 83 ALA A C 1
ATOM 604 O O . ALA A 1 83 ? 7.934 6.576 -32.473 1.00 95.31 83 ALA A O 1
ATOM 605 N N . PRO A 1 84 ? 9.789 5.994 -33.613 1.00 96.81 84 PRO A N 1
ATOM 606 C CA . PRO A 1 84 ? 10.540 5.643 -32.420 1.00 96.81 84 PRO A CA 1
ATOM 607 C C . PRO A 1 84 ? 10.931 6.898 -31.641 1.00 96.81 84 PRO 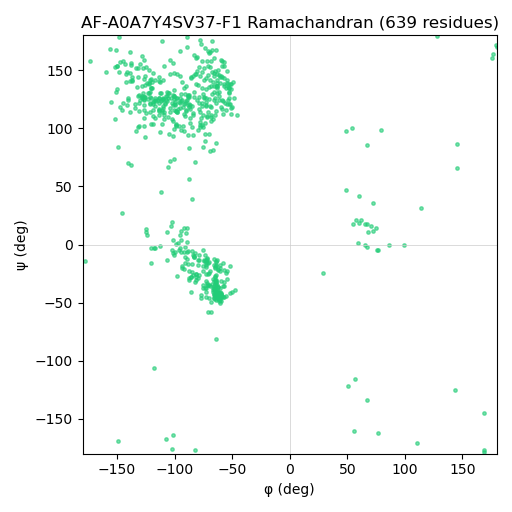A C 1
ATOM 609 O O . PRO A 1 84 ? 11.032 7.999 -32.182 1.00 96.81 84 PRO A O 1
ATOM 612 N N . ALA A 1 85 ? 11.193 6.719 -30.356 1.00 97.06 85 ALA A N 1
ATOM 613 C CA . ALA A 1 85 ? 11.730 7.762 -29.512 1.00 97.06 85 ALA A CA 1
ATOM 614 C C . ALA A 1 85 ? 13.204 8.031 -29.821 1.00 97.06 85 ALA A C 1
ATOM 616 O O . ALA A 1 85 ? 13.989 7.108 -30.062 1.00 97.06 85 ALA A O 1
ATOM 617 N N . LEU A 1 86 ? 13.594 9.300 -29.753 1.00 96.94 86 LEU A N 1
ATOM 618 C CA . LEU A 1 86 ? 14.977 9.730 -29.876 1.00 96.94 86 LEU A CA 1
ATOM 619 C C . LEU A 1 86 ? 15.674 9.712 -28.506 1.00 96.94 86 LEU A C 1
ATOM 621 O O . LEU A 1 86 ? 15.190 10.315 -27.546 1.00 96.94 86 LEU A O 1
ATOM 625 N N . VAL A 1 87 ? 16.839 9.062 -28.432 1.00 95.88 87 VAL A N 1
ATOM 626 C CA . VAL A 1 87 ? 17.705 9.022 -27.240 1.00 95.88 87 VAL A CA 1
ATOM 627 C C . VAL A 1 87 ? 19.142 9.302 -27.675 1.00 95.88 87 VAL A C 1
ATOM 629 O O . VAL A 1 87 ? 19.848 8.421 -28.178 1.00 95.88 87 VAL A O 1
ATOM 632 N N . GLY A 1 88 ? 19.574 10.554 -27.526 1.00 93.88 88 GLY A N 1
ATOM 633 C CA . GLY A 1 88 ? 20.855 11.016 -28.061 1.00 93.88 88 GLY A CA 1
ATOM 634 C C . GLY A 1 88 ? 20.945 10.787 -29.574 1.00 93.88 88 GLY A C 1
ATOM 635 O O . GLY A 1 88 ? 20.180 11.358 -30.351 1.00 93.88 88 GLY A O 1
ATOM 636 N N . ASP A 1 89 ? 21.874 9.926 -29.998 1.00 93.88 89 ASP A N 1
ATOM 637 C CA . ASP A 1 89 ? 22.067 9.571 -31.411 1.00 93.88 89 ASP A CA 1
ATOM 638 C C . ASP A 1 89 ? 21.357 8.294 -31.861 1.00 93.88 89 ASP A C 1
ATOM 640 O O . ASP A 1 89 ? 21.424 7.945 -33.040 1.00 93.88 89 ASP A O 1
ATOM 644 N N . GLY A 1 90 ? 20.688 7.594 -30.950 1.00 96.06 90 GLY A N 1
ATOM 645 C CA . GLY A 1 90 ? 19.976 6.366 -31.261 1.00 96.06 90 GLY A CA 1
ATOM 646 C C . GLY A 1 90 ? 18.464 6.499 -31.182 1.00 96.06 90 GLY A C 1
ATOM 647 O O . GLY A 1 90 ? 17.918 7.534 -30.801 1.00 96.06 90 GLY A O 1
ATOM 648 N N . LEU A 1 91 ? 17.802 5.411 -31.557 1.00 97.31 91 LEU A N 1
ATOM 649 C CA . LEU A 1 91 ? 16.352 5.277 -31.547 1.00 97.31 91 LEU A CA 1
ATOM 650 C C . LEU A 1 91 ? 15.960 4.167 -30.574 1.00 97.31 91 LEU A C 1
ATOM 652 O O . LEU A 1 91 ? 16.636 3.138 -30.514 1.00 97.31 91 LEU A O 1
ATOM 656 N N . ALA A 1 92 ? 14.867 4.354 -29.846 1.00 97.50 92 ALA A N 1
ATOM 657 C CA . ALA A 1 92 ? 14.290 3.332 -28.985 1.00 97.50 92 ALA A CA 1
ATOM 658 C C . ALA A 1 92 ? 12.764 3.325 -29.100 1.00 97.50 92 ALA A C 1
ATOM 660 O O . ALA A 1 92 ? 12.150 4.365 -29.311 1.00 97.50 92 ALA A O 1
ATOM 661 N N . TRP A 1 93 ? 12.138 2.166 -28.957 1.00 97.94 93 TRP A N 1
ATOM 662 C CA . TRP A 1 93 ? 10.691 2.069 -28.760 1.00 97.94 93 TRP A CA 1
ATOM 663 C C . TRP A 1 93 ? 10.372 0.871 -27.877 1.00 97.94 93 TRP A C 1
ATOM 665 O O . TRP A 1 93 ? 11.167 -0.070 -27.797 1.00 97.94 93 TRP A O 1
ATOM 675 N N . VAL A 1 94 ? 9.214 0.909 -27.225 1.00 97.56 94 VAL A N 1
ATOM 676 C CA . VAL A 1 94 ? 8.718 -0.171 -26.372 1.00 97.56 94 VAL A CA 1
ATOM 677 C C . VAL A 1 94 ? 7.324 -0.564 -26.813 1.00 97.56 94 VAL A C 1
ATOM 679 O O . VAL A 1 94 ? 6.410 0.256 -26.765 1.00 97.56 94 VAL A O 1
ATOM 682 N N . ASP A 1 95 ? 7.167 -1.827 -27.198 1.00 97.25 95 ASP A N 1
ATOM 683 C CA . ASP A 1 95 ? 5.865 -2.448 -27.403 1.00 97.25 95 ASP A CA 1
ATOM 684 C C . ASP A 1 95 ? 5.372 -2.995 -26.055 1.00 97.25 95 ASP A C 1
ATOM 686 O O . ASP A 1 95 ? 6.028 -3.853 -25.458 1.00 97.25 95 ASP A O 1
ATOM 690 N N . ALA A 1 96 ? 4.227 -2.513 -25.577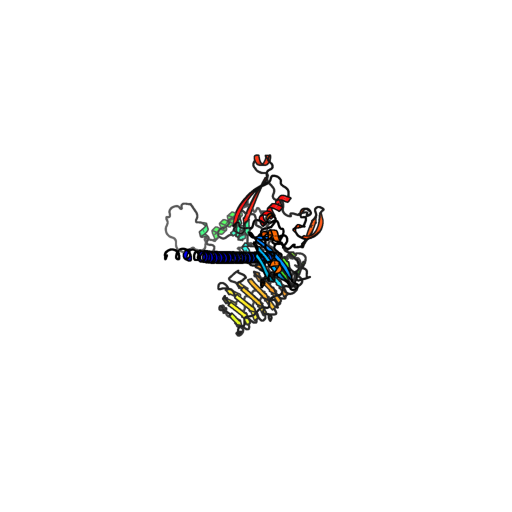 1.00 96.06 96 ALA A N 1
ATOM 691 C CA . ALA A 1 96 ? 3.560 -3.037 -24.389 1.00 96.06 96 ALA A CA 1
ATOM 692 C C . ALA A 1 96 ? 2.394 -3.931 -24.827 1.00 96.06 96 ALA A C 1
ATOM 694 O O . ALA A 1 96 ? 1.506 -3.493 -25.555 1.00 96.06 96 ALA A O 1
ATOM 695 N N . THR A 1 97 ? 2.415 -5.207 -24.448 1.00 96.25 97 THR A N 1
ATOM 696 C CA . THR A 1 97 ? 1.363 -6.172 -24.803 1.00 96.25 97 THR A CA 1
ATOM 697 C C . THR A 1 97 ? 0.831 -6.840 -23.550 1.00 96.25 97 THR A C 1
ATOM 699 O O . THR A 1 97 ? 1.563 -7.559 -22.870 1.00 96.25 97 THR A O 1
ATOM 702 N N . GLU A 1 98 ? -0.442 -6.611 -23.256 1.00 92.88 98 GLU A N 1
ATOM 703 C CA . GLU A 1 98 ? -1.148 -7.293 -22.177 1.00 92.88 98 GLU A CA 1
ATOM 704 C C . GLU A 1 98 ? -1.493 -8.720 -22.607 1.00 92.88 98 GLU A C 1
ATOM 706 O O . GLU A 1 98 ? -1.910 -8.976 -23.743 1.00 92.88 98 GLU A O 1
ATOM 711 N N . ARG A 1 99 ? -1.250 -9.676 -21.718 1.00 94.31 99 ARG A N 1
ATOM 712 C CA . ARG A 1 99 ? -1.553 -11.089 -21.927 1.00 94.31 99 ARG A CA 1
ATOM 713 C C . ARG A 1 99 ? -2.910 -11.438 -21.318 1.00 94.31 99 ARG A C 1
ATOM 715 O O . ARG A 1 99 ? -3.462 -10.708 -20.509 1.00 94.31 99 ARG A O 1
ATOM 722 N N . ALA A 1 100 ? -3.428 -12.610 -21.684 1.00 86.06 100 ALA A N 1
ATOM 723 C CA . ALA A 1 100 ? -4.697 -13.117 -21.158 1.00 86.06 100 ALA A CA 1
ATOM 724 C C . ALA A 1 100 ? -4.685 -13.394 -19.639 1.00 86.06 100 ALA A C 1
ATOM 726 O O . ALA A 1 100 ? -5.747 -13.581 -19.062 1.00 86.06 100 ALA A O 1
ATOM 727 N N . ASP A 1 101 ? -3.506 -13.454 -19.016 1.00 85.38 101 ASP A N 1
ATOM 728 C CA . ASP A 1 101 ? -3.299 -13.632 -17.575 1.00 85.38 101 ASP A CA 1
ATOM 729 C C . ASP A 1 101 ? -3.119 -12.298 -16.823 1.00 85.38 101 ASP A C 1
ATOM 731 O O . ASP A 1 101 ? -2.685 -12.308 -15.679 1.00 85.38 101 ASP A O 1
ATOM 735 N N . GLY A 1 102 ? -3.396 -11.151 -17.457 1.00 83.19 102 GLY A N 1
ATOM 736 C CA . GLY A 1 102 ? -3.243 -9.820 -16.847 1.00 83.19 102 GLY A CA 1
ATOM 737 C C . GLY A 1 102 ? -1.791 -9.335 -16.743 1.00 83.19 102 GLY A C 1
ATOM 738 O O . GLY A 1 102 ? -1.534 -8.188 -16.381 1.00 83.19 102 GLY A O 1
ATOM 739 N N . LEU A 1 103 ? -0.817 -10.174 -17.112 1.00 92.19 103 LEU A N 1
ATOM 740 C CA . LEU A 1 103 ? 0.587 -9.783 -17.144 1.00 92.19 103 LEU A CA 1
ATOM 741 C C . LEU A 1 103 ? 0.871 -8.889 -18.347 1.00 92.19 103 LEU A C 1
ATOM 743 O O . LEU A 1 103 ? 0.419 -9.142 -19.469 1.00 92.19 103 LEU A O 1
ATOM 747 N N . LEU A 1 104 ? 1.712 -7.884 -18.141 1.00 95.00 104 LEU A N 1
ATOM 748 C CA . LEU A 1 104 ? 2.131 -6.972 -19.188 1.00 95.00 104 LEU A CA 1
ATOM 749 C C . LEU A 1 104 ? 3.544 -7.319 -19.657 1.00 95.00 104 LEU A C 1
ATOM 751 O O . LEU A 1 104 ? 4.489 -7.407 -18.876 1.00 95.00 104 LEU A O 1
ATOM 755 N N . VAL A 1 105 ? 3.704 -7.511 -20.964 1.00 97.38 105 VAL A N 1
ATOM 756 C CA . VAL A 1 105 ? 5.009 -7.749 -21.585 1.00 97.38 105 VAL A CA 1
ATOM 757 C C . VAL A 1 105 ? 5.496 -6.454 -22.214 1.00 97.38 105 VAL A C 1
ATOM 759 O O . VAL A 1 105 ? 4.892 -5.962 -23.165 1.00 97.38 105 VAL A O 1
ATOM 762 N N . LEU A 1 106 ? 6.605 -5.927 -21.703 1.00 97.44 106 LEU A N 1
ATOM 763 C CA . LEU A 1 106 ? 7.303 -4.769 -22.248 1.00 97.44 106 LEU A CA 1
ATOM 764 C C . LEU A 1 106 ? 8.468 -5.246 -23.108 1.00 97.44 106 LEU A C 1
ATOM 766 O O . LEU A 1 106 ? 9.431 -5.822 -22.597 1.00 97.44 106 LEU A O 1
ATOM 770 N N . ARG A 1 107 ? 8.405 -5.000 -24.416 1.00 97.81 107 ARG A N 1
ATOM 771 C CA . ARG A 1 107 ? 9.483 -5.321 -25.354 1.00 97.81 107 ARG A CA 1
ATOM 772 C C . ARG A 1 107 ? 10.120 -4.045 -25.878 1.00 97.81 107 ARG A C 1
ATOM 774 O O . ARG A 1 107 ? 9.577 -3.392 -26.762 1.00 97.81 107 ARG A O 1
ATOM 781 N N . SER A 1 108 ? 11.301 -3.728 -25.365 1.00 97.81 108 SER A N 1
ATOM 782 C CA . SER A 1 108 ? 12.070 -2.557 -25.769 1.00 97.81 108 SER A CA 1
ATOM 783 C C . SER A 1 108 ? 13.082 -2.905 -26.851 1.00 97.81 108 SER A C 1
ATOM 785 O O . SER A 1 108 ? 13.860 -3.846 -26.693 1.00 97.81 108 SER A O 1
ATOM 787 N N . THR A 1 109 ? 13.110 -2.149 -27.945 1.00 97.62 109 THR A N 1
ATOM 788 C CA . THR A 1 109 ? 14.134 -2.268 -28.989 1.00 97.62 109 THR A CA 1
ATOM 789 C C . THR A 1 109 ? 14.933 -0.981 -29.089 1.00 97.62 109 THR A C 1
ATOM 791 O O . THR A 1 109 ? 14.364 0.085 -29.293 1.00 97.62 109 THR A O 1
ATOM 794 N N . GLY A 1 110 ? 16.257 -1.098 -28.998 1.00 97.06 110 GLY A N 1
ATOM 795 C CA . GLY A 1 110 ? 17.207 -0.006 -29.182 1.00 97.06 110 GLY A CA 1
ATOM 796 C C . GLY A 1 110 ? 18.007 -0.168 -30.473 1.00 97.06 110 GLY A C 1
ATOM 797 O O . GLY A 1 110 ? 18.409 -1.278 -30.840 1.00 97.06 110 GLY A O 1
ATOM 798 N N . LEU A 1 111 ? 18.258 0.947 -31.157 1.00 96.69 111 LEU A N 1
ATOM 799 C CA . LEU A 1 111 ? 19.064 1.037 -32.372 1.00 96.69 111 LEU A CA 1
ATOM 800 C C . LEU A 1 111 ? 20.094 2.165 -32.257 1.00 96.69 111 LEU A C 1
ATOM 802 O O . LEU A 1 111 ? 19.740 3.309 -31.986 1.00 96.69 111 LEU A O 1
ATOM 806 N N . CYS A 1 112 ? 21.365 1.866 -32.525 1.00 95.75 112 CYS A N 1
ATOM 807 C CA . CYS A 1 112 ? 22.430 2.869 -32.595 1.00 95.75 112 CYS A CA 1
ATOM 808 C C . CYS A 1 112 ? 23.431 2.482 -33.679 1.00 95.75 112 CYS A C 1
ATOM 810 O O . CYS A 1 112 ? 24.022 1.403 -33.607 1.00 95.75 112 CYS A O 1
ATOM 812 N N . SER A 1 113 ? 23.650 3.352 -34.669 1.00 94.19 113 SER A N 1
ATOM 813 C CA . SER A 1 113 ? 24.502 3.034 -35.823 1.00 94.19 113 SER A CA 1
ATOM 814 C C . SER A 1 113 ? 24.085 1.690 -36.453 1.00 94.19 113 SER A C 1
ATOM 816 O O . SER A 1 113 ? 22.931 1.526 -36.827 1.00 94.19 113 SER A O 1
ATOM 818 N N . ALA A 1 114 ? 24.993 0.710 -36.546 1.00 93.12 114 ALA A N 1
ATOM 819 C CA . ALA A 1 114 ? 24.700 -0.634 -37.045 1.00 93.12 114 ALA A CA 1
ATOM 820 C C . ALA A 1 114 ? 24.217 -1.623 -35.963 1.00 93.12 114 ALA A C 1
ATOM 822 O O . ALA A 1 114 ? 23.913 -2.775 -36.287 1.00 93.12 114 ALA A O 1
ATOM 823 N N . GLY A 1 115 ? 24.218 -1.207 -34.697 1.00 94.31 115 GLY A N 1
ATOM 824 C CA . GLY A 1 115 ? 23.872 -2.025 -33.545 1.00 94.31 115 GLY A CA 1
ATOM 825 C C . GLY A 1 115 ? 22.370 -2.062 -33.307 1.00 94.31 115 GLY A C 1
ATOM 826 O O . GLY A 1 115 ? 21.660 -1.071 -33.497 1.00 94.31 115 GLY A O 1
ATOM 827 N N . ARG A 1 116 ? 21.891 -3.220 -32.855 1.00 95.81 116 ARG A N 1
ATOM 828 C CA . ARG A 1 116 ? 20.496 -3.442 -32.470 1.00 95.81 116 ARG A CA 1
ATOM 829 C C . ARG A 1 116 ? 20.454 -4.349 -31.252 1.00 95.81 116 ARG A C 1
ATOM 831 O O . ARG A 1 116 ? 21.185 -5.336 -31.202 1.00 95.81 116 ARG A O 1
ATOM 838 N N . ALA A 1 117 ? 19.562 -4.052 -30.319 1.00 96.56 117 ALA A N 1
ATOM 839 C CA . ALA A 1 117 ? 19.261 -4.915 -29.185 1.00 96.56 117 ALA A CA 1
ATOM 840 C C . ALA A 1 117 ? 17.761 -4.883 -28.894 1.00 96.56 117 ALA A C 1
ATOM 842 O O . ALA A 1 117 ? 17.111 -3.862 -29.113 1.00 96.56 117 ALA A O 1
ATOM 843 N N . THR A 1 118 ? 17.229 -5.996 -28.394 1.00 97.25 118 THR A N 1
ATOM 844 C CA . THR A 1 118 ? 15.847 -6.079 -27.924 1.00 97.25 118 THR A CA 1
ATOM 845 C C . THR A 1 118 ? 15.830 -6.740 -26.550 1.00 97.25 118 THR A C 1
ATOM 847 O O . THR A 1 118 ? 16.405 -7.817 -26.366 1.00 97.25 118 THR A O 1
ATOM 850 N N . LEU A 1 119 ? 15.187 -6.082 -25.592 1.00 97.56 119 LEU A N 1
ATOM 851 C CA . LEU A 1 119 ? 14.973 -6.553 -24.229 1.00 97.56 119 LEU A CA 1
ATOM 852 C C . LEU A 1 119 ? 13.485 -6.796 -24.021 1.00 97.56 119 LEU A C 1
ATOM 854 O O . LEU A 1 119 ? 12.655 -6.060 -24.547 1.00 97.56 119 LEU A O 1
ATOM 858 N N . GLU A 1 120 ? 13.154 -7.826 -23.258 1.00 98.12 120 GLU A N 1
ATOM 859 C CA . GLU A 1 120 ? 11.779 -8.131 -22.880 1.00 98.12 120 GLU A CA 1
ATOM 860 C C . GLU A 1 120 ? 11.700 -8.278 -21.362 1.00 98.12 120 GLU A C 1
ATOM 862 O O . GLU A 1 120 ? 12.499 -9.012 -20.778 1.00 98.12 120 GLU A O 1
ATOM 867 N N . VAL A 1 121 ? 10.737 -7.599 -20.743 1.00 97.56 121 VAL A N 1
ATOM 868 C CA . VAL A 1 121 ? 10.381 -7.752 -19.328 1.00 97.56 121 VAL A CA 1
ATOM 869 C C . VAL A 1 121 ? 8.916 -8.128 -19.237 1.00 97.56 121 VAL A C 1
ATOM 871 O O . VAL A 1 121 ? 8.079 -7.581 -19.952 1.00 97.56 121 VAL A O 1
ATOM 874 N N . VAL A 1 122 ? 8.617 -9.070 -18.353 1.00 97.19 122 VAL A N 1
ATOM 875 C CA . VAL A 1 122 ? 7.254 -9.366 -17.931 1.00 97.19 122 VAL A CA 1
ATOM 876 C C . VAL A 1 122 ? 7.050 -8.683 -16.593 1.00 97.19 122 VAL A C 1
ATOM 878 O O . VAL A 1 122 ? 7.788 -8.952 -15.641 1.00 97.19 122 VAL A O 1
ATOM 881 N N . VAL A 1 123 ? 6.076 -7.787 -16.546 1.00 96.00 123 VAL A N 1
ATOM 882 C CA . VAL A 1 123 ? 5.691 -7.073 -15.338 1.00 96.00 123 VAL A CA 1
ATOM 883 C C . VAL A 1 123 ? 4.251 -7.398 -14.988 1.00 96.00 123 VAL A C 1
ATOM 885 O O . VAL A 1 123 ? 3.412 -7.638 -15.855 1.00 96.00 123 VAL A O 1
ATOM 888 N N . GLU A 1 124 ? 3.980 -7.405 -13.702 1.00 92.19 124 GLU A N 1
ATOM 889 C CA . GLU A 1 124 ? 2.656 -7.525 -13.125 1.00 92.19 124 GLU A CA 1
ATOM 890 C C . GLU A 1 124 ? 2.274 -6.157 -12.579 1.00 92.19 124 GLU A C 1
ATOM 892 O O . GLU A 1 124 ? 3.054 -5.540 -11.853 1.00 92.19 124 GLU A O 1
ATOM 897 N N . ARG A 1 125 ? 1.102 -5.645 -12.953 1.00 84.38 125 ARG A N 1
ATOM 898 C CA . ARG A 1 125 ? 0.589 -4.437 -12.310 1.00 84.38 125 ARG A CA 1
ATOM 899 C C . ARG A 1 125 ? 0.172 -4.837 -10.906 1.00 84.38 125 ARG A C 1
ATOM 901 O O . ARG A 1 125 ? -0.774 -5.599 -10.754 1.00 84.38 125 ARG A O 1
ATOM 908 N N . VAL A 1 126 ? 0.917 -4.369 -9.915 1.00 79.62 126 VAL A N 1
ATOM 909 C CA . VAL A 1 126 ? 0.492 -4.488 -8.525 1.00 79.62 126 VAL A CA 1
ATOM 910 C C . VAL A 1 126 ? -0.535 -3.392 -8.340 1.00 79.62 126 VAL A C 1
ATOM 912 O O . VAL A 1 126 ? -0.217 -2.223 -8.524 1.00 79.62 126 VAL A O 1
ATOM 915 N N . GLU A 1 127 ? -1.782 -3.767 -8.099 1.00 73.50 127 GLU A N 1
ATOM 916 C CA . GLU A 1 127 ? -2.770 -2.797 -7.658 1.00 73.50 127 GLU A CA 1
ATOM 917 C C . GLU A 1 127 ? -2.475 -2.495 -6.190 1.00 73.50 127 GLU A C 1
ATOM 919 O O . GLU A 1 127 ? -2.271 -3.412 -5.392 1.00 73.50 127 GLU A O 1
ATOM 924 N N . GLU A 1 128 ? -2.386 -1.215 -5.845 1.00 70.19 128 GLU A N 1
ATOM 925 C CA . GLU A 1 128 ? -2.237 -0.824 -4.452 1.00 70.19 128 GLU A CA 1
ATOM 926 C C . GLU A 1 128 ? -3.480 -1.277 -3.700 1.00 70.19 128 GLU A C 1
ATOM 928 O O . GLU A 1 128 ? -4.617 -1.118 -4.164 1.00 70.19 128 GLU A O 1
ATOM 933 N N . ILE A 1 129 ? -3.248 -1.867 -2.534 1.00 68.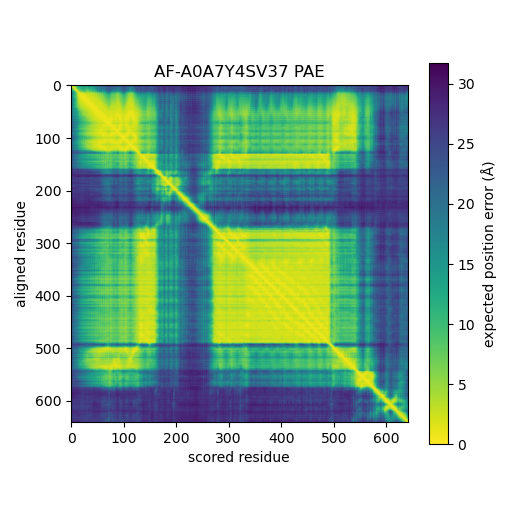62 129 ILE A N 1
ATOM 934 C CA . ILE A 1 129 ? -4.327 -2.140 -1.604 1.00 68.62 129 ILE A CA 1
ATOM 935 C C . ILE A 1 129 ? -4.942 -0.772 -1.288 1.00 68.62 129 ILE A C 1
ATOM 937 O O . ILE A 1 129 ? -4.232 0.114 -0.808 1.00 68.62 129 ILE A O 1
ATOM 941 N N . PRO A 1 130 ? -6.226 -0.549 -1.607 1.00 73.81 130 PRO A N 1
ATOM 942 C CA . PRO A 1 130 ? -6.840 0.741 -1.348 1.00 73.81 130 PRO A CA 1
ATOM 943 C C . PRO A 1 130 ? -6.832 0.990 0.157 1.00 73.81 130 PRO A C 1
ATOM 945 O O . PRO A 1 130 ? -6.933 0.044 0.940 1.00 73.81 130 PRO A O 1
ATOM 948 N N . GLY A 1 131 ? -6.754 2.263 0.551 1.00 87.75 131 GLY A N 1
ATOM 949 C CA . GLY A 1 131 ? -6.712 2.644 1.962 1.00 87.75 131 GLY A CA 1
ATOM 950 C C . GLY A 1 131 ? -7.791 1.945 2.792 1.00 87.75 131 GLY A C 1
ATOM 951 O O . GLY A 1 131 ? -7.501 1.468 3.880 1.00 87.75 131 GLY A O 1
ATOM 952 N N . ILE A 1 132 ? -9.009 1.782 2.266 1.00 95.31 132 ILE A N 1
ATOM 953 C CA . ILE A 1 132 ? -10.048 0.952 2.889 1.00 95.31 132 ILE A CA 1
ATOM 954 C C . ILE A 1 132 ? -10.563 -0.073 1.879 1.00 95.31 132 ILE A C 1
ATOM 956 O O . ILE A 1 132 ? -10.999 0.305 0.789 1.00 95.31 132 ILE A O 1
ATOM 960 N N . PHE A 1 133 ? -10.562 -1.357 2.240 1.00 96.69 133 PHE A N 1
ATOM 961 C CA . PHE A 1 133 ? -10.995 -2.461 1.387 1.00 96.69 133 PHE A CA 1
ATOM 962 C C . PHE A 1 133 ? -11.850 -3.499 2.114 1.00 96.69 133 PHE A C 1
ATOM 964 O O . PHE A 1 133 ? -11.559 -3.859 3.255 1.00 96.69 133 PHE A O 1
ATOM 971 N N . ALA A 1 134 ? -12.833 -4.056 1.404 1.00 97.31 134 ALA A N 1
ATOM 972 C CA . ALA A 1 134 ? -13.475 -5.313 1.779 1.00 97.31 134 ALA A CA 1
ATOM 973 C C . ALA A 1 134 ? -13.485 -6.304 0.603 1.00 97.31 134 ALA A C 1
ATOM 975 O O . ALA A 1 134 ? -13.798 -5.921 -0.527 1.00 97.31 134 ALA A O 1
ATOM 976 N N . ASP A 1 135 ? -13.174 -7.573 0.859 1.00 97.12 135 ASP A N 1
ATOM 977 C CA . ASP A 1 135 ? -13.264 -8.630 -0.160 1.00 97.12 135 ASP A CA 1
ATOM 978 C C . ASP A 1 135 ? -14.721 -8.903 -0.594 1.00 97.12 135 ASP A C 1
ATOM 980 O O . ASP A 1 135 ? -15.021 -9.226 -1.742 1.00 97.12 135 ASP A O 1
ATOM 984 N N . GLU A 1 136 ? -15.672 -8.685 0.305 1.00 97.69 136 GLU A N 1
ATOM 985 C CA . GLU A 1 136 ? -17.100 -8.794 0.030 1.00 97.69 136 GLU A CA 1
ATOM 986 C C . GLU A 1 136 ? -17.775 -7.421 -0.145 1.00 97.69 136 GLU A C 1
ATOM 988 O O . GLU A 1 136 ? -17.137 -6.366 -0.164 1.00 97.69 136 GLU A O 1
ATOM 993 N N . GLU A 1 137 ? -19.102 -7.434 -0.312 1.00 97.19 137 GLU A N 1
ATOM 994 C CA . GLU A 1 137 ? -19.939 -6.235 -0.400 1.00 97.19 137 GLU A CA 1
ATOM 995 C C . GLU A 1 137 ? -19.723 -5.289 0.790 1.00 97.19 137 GLU A C 1
ATOM 997 O O . GLU A 1 137 ? -19.752 -5.691 1.954 1.00 97.19 137 GLU A O 1
ATOM 1002 N N . ILE A 1 138 ? -19.615 -3.994 0.487 1.00 97.31 138 ILE A N 1
ATOM 1003 C CA . ILE A 1 138 ? -19.665 -2.934 1.495 1.00 97.31 138 ILE A CA 1
ATOM 1004 C C . ILE A 1 138 ? -21.072 -2.348 1.506 1.00 97.31 138 ILE A C 1
ATOM 1006 O O . ILE A 1 138 ? -21.485 -1.698 0.548 1.00 97.31 138 ILE A O 1
ATOM 1010 N N . SER A 1 139 ? -21.794 -2.521 2.612 1.00 96.88 139 SER A N 1
ATOM 1011 C CA . SER A 1 139 ? -23.097 -1.889 2.835 1.00 96.88 139 SER A CA 1
ATOM 1012 C C . SER A 1 139 ? -23.045 -1.010 4.078 1.00 96.88 139 SER A C 1
ATOM 1014 O O . SER A 1 139 ? -23.117 -1.507 5.200 1.00 96.88 139 SER A O 1
ATOM 1016 N N . ILE A 1 140 ? -22.967 0.305 3.883 1.00 95.31 140 ILE A N 1
ATOM 1017 C CA . ILE A 1 140 ? -22.889 1.278 4.974 1.00 95.31 140 ILE A CA 1
ATOM 1018 C C . ILE A 1 140 ? -24.166 2.113 4.986 1.00 95.31 140 ILE A C 1
ATOM 1020 O O . ILE A 1 140 ? -24.428 2.848 4.037 1.00 95.31 140 ILE A O 1
ATOM 1024 N N . ASP A 1 141 ? -24.941 2.006 6.070 1.00 94.38 141 ASP A N 1
ATOM 1025 C CA . ASP A 1 141 ? -26.175 2.774 6.306 1.00 94.38 141 ASP A CA 1
ATOM 1026 C C . ASP A 1 141 ? -26.018 3.773 7.463 1.00 94.38 141 ASP A C 1
ATOM 1028 O O . ASP A 1 141 ? -26.838 3.859 8.380 1.00 94.38 141 ASP A O 1
ATOM 1032 N N . ALA A 1 142 ? -24.904 4.499 7.470 1.00 93.31 142 ALA A N 1
ATOM 1033 C CA . ALA A 1 142 ? -24.573 5.432 8.533 1.00 93.31 142 ALA A CA 1
ATOM 1034 C C . ALA A 1 142 ? -23.686 6.580 8.023 1.00 93.31 142 ALA A C 1
ATOM 1036 O O . ALA A 1 142 ? -22.954 6.406 7.051 1.00 93.31 142 ALA A O 1
ATOM 1037 N N . PRO A 1 143 ? -23.729 7.774 8.644 1.00 93.94 143 PRO A N 1
ATOM 1038 C CA . PRO A 1 143 ? -22.761 8.825 8.337 1.00 93.94 143 PRO A CA 1
ATOM 1039 C C . PRO A 1 143 ? -21.345 8.346 8.678 1.00 93.94 143 PRO A C 1
ATOM 1041 O O . PRO A 1 143 ? -21.136 7.860 9.779 1.00 93.94 143 PRO A O 1
ATOM 1044 N N . PHE A 1 144 ? -20.381 8.509 7.778 1.00 95.50 144 PHE A N 1
ATOM 1045 C CA . PHE A 1 144 ? -18.953 8.299 8.047 1.00 95.50 144 PHE A CA 1
ATOM 1046 C C . PHE A 1 144 ? -18.114 9.212 7.144 1.00 95.50 144 PHE A C 1
ATOM 1048 O O . PHE A 1 144 ? -18.649 9.822 6.205 1.00 95.50 144 PHE A O 1
ATOM 1055 N N . LEU A 1 145 ? -16.824 9.323 7.458 1.00 95.81 145 LEU A N 1
ATOM 1056 C CA . LEU A 1 145 ? -15.843 10.106 6.709 1.00 95.81 145 LEU A CA 1
ATOM 1057 C C . LEU A 1 145 ? -14.719 9.211 6.188 1.00 95.81 145 LEU A C 1
ATOM 1059 O O . LEU A 1 145 ? -14.171 8.415 6.948 1.00 95.81 145 LEU A O 1
ATOM 1063 N N . VAL A 1 146 ? -14.352 9.407 4.921 1.00 96.56 146 VAL A N 1
ATOM 1064 C CA . VAL A 1 146 ? -13.100 8.901 4.343 1.00 96.56 146 VAL A CA 1
ATOM 1065 C C . VAL A 1 146 ? -12.358 10.037 3.664 1.00 96.56 146 VAL A C 1
ATOM 1067 O O . VAL A 1 146 ? -12.933 10.713 2.810 1.00 96.56 146 VAL A O 1
ATOM 1070 N N . ASP A 1 147 ? -11.089 10.231 3.992 1.00 95.81 147 ASP A N 1
ATOM 1071 C CA . ASP A 1 147 ? -10.174 11.122 3.274 1.00 95.81 147 ASP A CA 1
ATOM 1072 C C . ASP A 1 147 ? -8.730 10.597 3.344 1.00 95.81 147 ASP A C 1
ATOM 1074 O O . ASP A 1 147 ? -8.525 9.430 3.670 1.00 95.81 147 ASP A O 1
ATOM 1078 N N . GLY A 1 148 ? -7.753 11.407 2.940 1.00 93.19 148 GLY A N 1
ATOM 1079 C CA . GLY A 1 148 ? -6.333 11.070 2.961 1.00 93.19 148 GLY A CA 1
ATOM 1080 C C . GLY A 1 148 ? -5.578 11.683 4.143 1.00 93.19 148 GLY A C 1
ATOM 1081 O O . GLY A 1 148 ? -5.976 12.727 4.663 1.00 93.19 148 GLY A O 1
ATOM 1082 N N . TYR A 1 149 ? -4.456 11.063 4.507 1.00 93.88 149 TYR A N 1
ATOM 1083 C CA . TYR A 1 149 ? -3.555 11.432 5.594 1.00 93.88 149 TYR A CA 1
ATOM 1084 C C . TYR A 1 149 ? -2.085 11.234 5.211 1.00 93.88 149 TYR A C 1
ATOM 1086 O O . TYR A 1 149 ? -1.640 10.127 4.949 1.00 93.88 149 TYR A O 1
ATOM 1094 N N . ASP A 1 150 ? -1.300 12.299 5.246 1.00 92.12 150 ASP A N 1
ATOM 1095 C CA . ASP A 1 150 ? 0.148 12.288 5.059 1.00 92.12 150 ASP A CA 1
ATOM 1096 C C . ASP A 1 150 ? 0.885 12.133 6.413 1.00 92.12 150 ASP A C 1
ATOM 1098 O O . ASP A 1 150 ? 0.862 13.066 7.214 1.00 92.12 150 ASP A O 1
ATOM 1102 N N . PRO A 1 151 ? 1.550 11.003 6.712 1.00 91.00 151 PRO A N 1
ATOM 1103 C CA . PRO A 1 151 ? 2.263 10.791 7.971 1.00 91.00 151 PRO A CA 1
ATOM 1104 C C . PRO A 1 151 ? 3.445 11.745 8.191 1.00 91.00 151 PRO A C 1
ATOM 1106 O O . PRO A 1 151 ? 3.921 11.857 9.321 1.00 91.00 151 PRO A O 1
ATOM 1109 N N . GLU A 1 152 ? 3.913 12.466 7.165 1.00 90.69 152 GLU A N 1
ATOM 1110 C CA . GLU A 1 152 ? 4.981 13.462 7.320 1.00 90.69 152 GLU A CA 1
ATOM 1111 C C . GLU A 1 152 ? 4.521 14.736 8.044 1.00 90.69 152 GLU A C 1
ATOM 1113 O O . GLU A 1 152 ? 5.343 15.542 8.493 1.00 90.69 152 GLU A O 1
ATOM 1118 N N . GLN A 1 153 ? 3.206 14.945 8.155 1.00 88.62 153 GLN A N 1
ATOM 1119 C CA . GLN A 1 153 ? 2.616 16.129 8.767 1.00 88.62 153 GLN A CA 1
ATOM 1120 C C . GLN A 1 153 ? 1.528 15.723 9.764 1.00 88.62 153 GLN A C 1
ATOM 1122 O O . GLN A 1 153 ? 0.758 14.800 9.501 1.00 88.62 153 GLN A O 1
ATOM 1127 N N . PRO A 1 154 ? 1.364 16.438 10.889 1.00 88.25 154 PRO A N 1
ATOM 1128 C CA . PRO A 1 154 ? 0.200 16.241 11.743 1.00 88.25 154 PRO A CA 1
ATOM 1129 C C . PRO A 1 154 ? -1.083 16.368 10.915 1.00 88.25 154 PRO A C 1
ATOM 1131 O O . PRO A 1 154 ? -1.214 17.312 10.135 1.00 88.25 154 PRO A O 1
ATOM 1134 N N . TYR A 1 155 ? -2.040 15.450 11.086 1.00 89.25 155 TYR A N 1
ATOM 1135 C CA . TYR A 1 155 ? -3.289 15.446 10.306 1.00 89.25 155 TYR A CA 1
ATOM 1136 C C . TYR A 1 155 ? -3.965 16.821 10.302 1.00 89.25 155 TYR A C 1
ATOM 1138 O O . TYR A 1 155 ? -4.401 17.320 9.268 1.00 89.25 155 TYR A O 1
ATOM 1146 N N . PHE A 1 156 ? -3.956 17.487 11.456 1.00 83.19 156 PHE A N 1
ATOM 1147 C CA . PHE A 1 156 ? -4.528 18.812 11.619 1.00 83.19 156 PHE A CA 1
ATOM 1148 C C . PHE A 1 156 ? -3.934 19.872 10.667 1.00 83.19 156 PHE A C 1
ATOM 1150 O O . PHE A 1 156 ? -4.661 20.727 10.165 1.00 83.19 156 PHE A O 1
ATOM 1157 N N . ASP A 1 157 ? -2.639 19.804 10.359 1.00 85.00 157 ASP A N 1
ATOM 1158 C CA . ASP A 1 157 ? -1.990 20.749 9.442 1.00 85.00 157 ASP A CA 1
ATOM 1159 C C . ASP A 1 157 ? -2.386 20.510 7.970 1.00 85.00 157 ASP A C 1
ATOM 1161 O O . ASP A 1 157 ? -2.240 21.401 7.125 1.00 85.00 157 ASP A O 1
ATOM 1165 N N . GLN A 1 158 ? -2.935 19.331 7.668 1.00 85.62 158 GLN A N 1
ATOM 1166 C CA . GLN A 1 158 ? -3.405 18.926 6.341 1.00 85.62 158 GLN A CA 1
ATOM 1167 C C . GLN A 1 158 ? -4.887 19.232 6.117 1.00 85.62 158 GLN A C 1
ATOM 1169 O O . GLN A 1 158 ? -5.345 19.311 4.971 1.00 85.62 158 GLN A O 1
ATOM 1174 N N . VAL A 1 159 ? -5.647 19.395 7.203 1.00 86.19 159 VAL A N 1
ATOM 1175 C CA . VAL A 1 159 ? -7.079 19.685 7.167 1.00 86.19 159 VAL A CA 1
ATOM 1176 C C . VAL A 1 159 ? -7.317 20.951 6.352 1.00 86.19 159 VAL A C 1
ATOM 1178 O O . VAL A 1 159 ? -6.854 22.048 6.679 1.00 86.19 159 VAL A O 1
ATOM 1181 N N . LYS A 1 160 ? -8.116 20.823 5.292 1.00 72.25 160 LYS A N 1
ATOM 1182 C CA . LYS A 1 160 ? -8.569 21.966 4.498 1.00 72.25 160 LYS A CA 1
ATOM 1183 C C . LYS A 1 160 ? -9.761 22.606 5.193 1.00 72.25 160 LYS A C 1
ATOM 1185 O O . LYS A 1 160 ? -10.897 22.541 4.729 1.00 72.25 160 LYS A O 1
ATOM 1190 N N . GLY A 1 161 ? -9.492 23.256 6.320 1.00 58.56 161 GLY A N 1
ATOM 1191 C CA . GLY A 1 161 ? -10.434 24.191 6.913 1.00 58.56 161 GLY A CA 1
ATOM 1192 C C . GLY A 1 161 ? -10.633 25.348 5.941 1.00 58.56 161 GLY A C 1
ATOM 1193 O O . GLY A 1 161 ? -9.659 25.903 5.429 1.00 58.56 161 GLY A O 1
ATOM 1194 N N . GLY A 1 162 ? -11.886 25.706 5.647 1.00 51.34 162 GLY A N 1
ATOM 1195 C CA . GLY A 1 162 ? -12.171 26.942 4.926 1.00 51.34 162 GLY A CA 1
ATOM 1196 C C . GLY A 1 162 ? -11.446 28.076 5.641 1.00 51.34 162 GLY A C 1
ATOM 1197 O O . GLY A 1 162 ? -11.752 28.351 6.797 1.00 51.34 162 GLY A O 1
ATOM 1198 N N . ALA A 1 163 ? -10.438 28.665 4.994 1.00 44.84 163 ALA A N 1
ATOM 1199 C CA . ALA A 1 163 ? -9.688 29.764 5.573 1.00 44.84 163 ALA A CA 1
ATOM 1200 C C . ALA A 1 163 ? -10.692 30.842 5.972 1.00 44.84 163 ALA A C 1
ATOM 1202 O O . ALA A 1 163 ? -11.456 31.327 5.133 1.00 44.84 163 ALA A O 1
ATOM 1203 N N . ILE A 1 164 ? -10.717 31.195 7.250 1.00 47.41 164 ILE A N 1
ATOM 1204 C CA . ILE A 1 164 ? -11.545 32.302 7.685 1.00 47.41 164 ILE A CA 1
ATOM 1205 C C . ILE A 1 164 ? -10.704 33.545 7.497 1.00 47.41 164 ILE A C 1
ATOM 1207 O O . ILE A 1 164 ? -9.687 33.772 8.155 1.00 47.41 164 ILE A O 1
ATOM 1211 N N . THR A 1 165 ? -11.112 34.326 6.503 1.00 47.84 165 THR A N 1
ATOM 1212 C CA . THR A 1 165 ? -10.626 35.684 6.336 1.00 47.84 165 THR A CA 1
ATOM 1213 C C . THR A 1 165 ? -11.180 36.493 7.487 1.00 47.84 165 THR A C 1
ATOM 1215 O O . THR A 1 165 ? -12.375 36.788 7.536 1.00 47.84 165 THR A O 1
ATOM 1218 N N . ILE A 1 166 ? -10.307 36.813 8.435 1.00 54.91 166 ILE A N 1
ATOM 1219 C CA . ILE A 1 166 ? -10.639 37.767 9.476 1.00 54.91 166 ILE A CA 1
ATOM 1220 C C . ILE A 1 166 ? -10.545 39.138 8.818 1.00 54.91 166 ILE A C 1
ATOM 1222 O O . ILE A 1 166 ? -9.502 39.509 8.275 1.00 54.91 166 ILE A O 1
ATOM 1226 N N . ASP A 1 167 ? -11.656 39.869 8.801 1.00 54.41 167 ASP A N 1
ATOM 1227 C CA . ASP A 1 167 ? -11.650 41.249 8.337 1.00 54.41 167 ASP A CA 1
ATOM 1228 C C . ASP A 1 167 ? -10.764 42.071 9.294 1.00 54.41 167 ASP A C 1
ATOM 1230 O O . ASP A 1 167 ? -11.105 42.194 10.474 1.00 54.41 167 ASP A O 1
ATOM 1234 N N . PRO A 1 168 ? -9.630 42.627 8.827 1.00 55.28 168 PRO A N 1
ATOM 1235 C CA . PRO A 1 168 ? -8.714 43.398 9.667 1.00 55.28 168 PRO A CA 1
ATOM 1236 C C . PRO A 1 168 ? -9.346 44.674 10.241 1.00 55.28 168 PRO A C 1
ATOM 1238 O O . PRO A 1 168 ? -8.763 45.290 11.128 1.00 55.28 168 PRO A O 1
ATOM 1241 N N . ALA A 1 169 ? -10.513 45.097 9.740 1.00 57.56 169 ALA A N 1
ATOM 1242 C CA . ALA A 1 169 ? -11.263 46.216 10.298 1.00 57.56 169 ALA A CA 1
ATOM 1243 C C . ALA A 1 169 ? -11.968 45.874 11.624 1.00 57.56 169 ALA A C 1
ATOM 1245 O O . ALA A 1 169 ? -12.427 46.790 12.311 1.00 57.56 169 ALA A O 1
ATOM 1246 N N . TYR A 1 170 ? -12.063 44.591 11.995 1.00 57.66 170 TYR A N 1
ATOM 1247 C CA . TYR A 1 170 ? -12.596 44.177 13.289 1.00 57.66 170 TYR A CA 1
ATOM 1248 C C . TYR A 1 170 ? -11.471 44.087 14.327 1.00 57.66 170 TYR A C 1
ATOM 1250 O O . TYR A 1 170 ? -10.512 43.344 14.120 1.00 57.66 170 TYR A O 1
ATOM 1258 N N . PRO A 1 171 ? -11.576 44.802 15.459 1.00 54.44 171 PRO A N 1
ATOM 1259 C CA . PRO A 1 171 ? -10.617 44.686 16.546 1.00 54.44 171 PRO A CA 1
ATOM 1260 C C . PRO A 1 171 ? -10.843 43.353 17.273 1.00 54.44 171 PRO A C 1
ATOM 1262 O O . PRO A 1 171 ? -11.639 43.273 18.205 1.00 54.44 171 PRO A O 1
ATOM 1265 N N . PHE A 1 172 ? -10.192 42.281 16.822 1.00 54.03 172 PHE A N 1
ATOM 1266 C CA . PHE A 1 172 ? -10.022 41.081 17.641 1.00 54.03 172 PHE A CA 1
ATOM 1267 C C . PHE A 1 172 ? -8.942 41.334 18.695 1.00 54.03 172 PHE A C 1
ATOM 1269 O O . PHE A 1 172 ? -8.007 42.108 18.475 1.00 54.03 172 PHE A O 1
ATOM 1276 N N . LEU A 1 173 ? -9.096 40.690 19.850 1.00 53.09 173 LEU A N 1
ATOM 1277 C CA . LEU A 1 173 ? -8.194 40.841 20.976 1.00 53.09 173 LEU A CA 1
ATOM 1278 C C . LEU A 1 173 ? -7.219 39.664 21.031 1.00 53.09 173 LEU A C 1
ATOM 1280 O O . LEU A 1 173 ? -7.641 38.513 21.009 1.00 53.09 173 LEU A O 1
ATOM 1284 N N . VAL A 1 174 ? -5.933 40.006 21.098 1.00 54.25 174 VAL A N 1
ATOM 1285 C CA . VAL A 1 174 ? -4.772 39.142 21.352 1.00 54.25 174 VAL A CA 1
ATOM 1286 C C . VAL A 1 174 ? -4.726 37.871 20.500 1.00 54.25 174 VAL A C 1
ATOM 1288 O O . VAL A 1 174 ? -5.292 36.826 20.809 1.00 54.25 174 VAL A O 1
ATOM 1291 N N . VAL A 1 175 ? -3.951 37.970 19.425 1.00 55.16 175 VAL A N 1
ATOM 1292 C CA . VAL A 1 175 ? -3.341 36.810 18.787 1.00 55.16 175 VAL A CA 1
ATOM 1293 C C . VAL A 1 175 ? -2.127 36.468 19.642 1.00 55.16 175 VAL A C 1
ATOM 1295 O O . VAL A 1 175 ? -1.084 37.110 19.512 1.00 55.16 175 VAL A O 1
ATOM 1298 N N . ASP A 1 176 ? -2.253 35.494 20.539 1.00 60.38 176 ASP A N 1
ATOM 1299 C CA . ASP A 1 176 ? -1.065 34.920 21.158 1.00 60.38 176 ASP A CA 1
ATOM 1300 C C . ASP A 1 176 ? -0.352 34.115 20.074 1.00 60.38 176 ASP A C 1
ATOM 1302 O O . ASP A 1 176 ? -0.698 32.971 19.772 1.00 60.38 176 ASP A O 1
ATOM 1306 N N . THR A 1 177 ? 0.622 34.759 19.435 1.00 56.72 177 THR A N 1
ATOM 1307 C CA . THR A 1 177 ? 1.387 34.155 18.344 1.00 56.72 177 THR A CA 1
ATOM 1308 C C . THR A 1 177 ? 2.300 33.030 18.790 1.00 56.72 177 THR A C 1
ATOM 1310 O O . THR A 1 177 ? 2.609 32.154 17.980 1.00 56.72 177 THR A O 1
ATOM 1313 N N . LYS A 1 178 ? 2.675 33.015 20.072 1.00 61.91 178 LYS A N 1
ATOM 1314 C CA . LYS A 1 178 ? 3.530 31.996 20.674 1.00 61.91 178 LYS A CA 1
ATOM 1315 C C . LYS A 1 178 ? 2.724 30.725 20.932 1.00 61.91 178 LYS A C 1
ATOM 1317 O O . LYS A 1 178 ? 3.151 29.645 20.528 1.00 61.91 178 LYS A O 1
ATOM 1322 N N . ASN A 1 179 ? 1.528 30.864 21.503 1.00 57.34 179 ASN A N 1
ATOM 1323 C CA . ASN A 1 179 ? 0.655 29.738 21.851 1.00 57.34 179 ASN A CA 1
ATOM 1324 C C . ASN A 1 179 ? -0.428 29.443 20.815 1.00 57.34 179 ASN A C 1
ATOM 1326 O O . ASN A 1 179 ? -1.202 28.496 20.991 1.00 57.34 179 ASN A O 1
ATOM 1330 N N . LYS A 1 180 ? -0.454 30.207 19.716 1.00 66.81 180 LYS A N 1
ATOM 1331 C CA . LYS A 1 180 ? -1.383 30.016 18.605 1.00 66.81 180 LYS A CA 1
ATOM 1332 C C . LYS A 1 180 ? -2.845 30.149 19.055 1.00 66.81 180 LYS A C 1
ATOM 1334 O O . LYS A 1 180 ? -3.682 29.360 18.639 1.00 66.81 180 LYS A O 1
ATOM 1339 N N . LEU A 1 181 ? -3.177 31.118 19.913 1.00 66.38 181 LEU A N 1
ATOM 1340 C CA . LEU A 1 181 ? -4.536 31.313 20.445 1.00 66.38 181 LEU A CA 1
ATOM 1341 C C . LEU A 1 181 ? -5.159 32.628 19.958 1.00 66.38 181 LEU A C 1
ATOM 1343 O O . LEU A 1 181 ? -4.487 33.651 19.860 1.00 66.38 181 LEU A O 1
ATOM 1347 N N . LEU A 1 182 ? -6.453 32.583 19.650 1.00 69.44 182 LEU A N 1
ATOM 1348 C CA . LEU A 1 182 ? -7.290 33.707 19.244 1.00 69.44 182 LEU A CA 1
ATOM 1349 C C . LEU A 1 182 ? -8.524 33.749 20.144 1.00 69.44 182 LEU A C 1
ATOM 1351 O O . LEU A 1 182 ? -9.225 32.750 20.263 1.00 69.44 182 LEU A O 1
ATOM 1355 N N . PHE A 1 183 ? -8.805 34.888 20.768 1.00 65.94 183 PHE A N 1
ATOM 1356 C CA . PHE A 1 183 ? -9.973 35.044 21.633 1.00 65.94 183 PHE A CA 1
ATOM 1357 C C . PHE A 1 183 ? -11.110 35.770 20.903 1.00 65.94 183 PHE A C 1
ATOM 1359 O O . PHE A 1 183 ? -10.927 36.869 20.373 1.00 65.94 183 PHE A O 1
ATOM 1366 N N . TYR A 1 184 ? -12.297 35.163 20.863 1.00 64.06 184 TYR A N 1
ATOM 1367 C CA . TYR A 1 184 ? -13.479 35.742 20.224 1.00 64.06 184 TYR A CA 1
ATOM 1368 C C . TYR A 1 184 ? -14.770 35.262 20.905 1.00 64.06 184 TYR A C 1
ATOM 1370 O O . TYR A 1 184 ? -14.949 34.069 21.122 1.00 64.06 184 TYR A O 1
ATOM 1378 N N . GLU A 1 185 ? -15.683 36.183 21.237 1.00 62.09 185 GLU A N 1
ATOM 1379 C CA . GLU A 1 185 ? -16.976 35.879 21.890 1.00 62.09 185 GLU A CA 1
ATOM 1380 C C . GLU A 1 185 ? -16.865 34.961 23.131 1.00 62.09 185 GLU A C 1
ATOM 1382 O O . GLU A 1 185 ? -17.628 34.012 23.273 1.00 62.09 185 GLU A O 1
ATOM 1387 N N . GLU A 1 186 ? -15.930 35.250 24.047 1.00 59.97 186 GLU A N 1
ATOM 1388 C CA . GLU A 1 186 ? -15.679 34.454 25.272 1.00 59.97 186 GLU A CA 1
ATOM 1389 C C . GLU A 1 186 ? -15.097 33.049 25.029 1.00 59.97 186 GLU A C 1
ATOM 1391 O O . GLU A 1 186 ? -15.013 32.241 25.953 1.00 59.97 186 GLU A O 1
ATOM 1396 N N . LEU A 1 187 ? -14.665 32.756 23.801 1.00 55.16 187 LEU A N 1
ATOM 1397 C CA . LEU A 1 187 ? -14.102 31.470 23.411 1.00 55.16 187 LEU A CA 1
ATOM 1398 C C . LEU A 1 187 ? -12.668 31.641 22.917 1.00 55.16 187 LEU A C 1
ATOM 1400 O O . LEU A 1 187 ? -12.353 32.580 22.182 1.00 55.16 187 LEU A O 1
ATOM 1404 N N . PHE A 1 188 ? -11.803 30.702 23.295 1.00 64.12 188 PHE A N 1
ATOM 1405 C CA . PHE A 1 188 ? -10.471 30.597 22.717 1.00 64.12 188 PHE A CA 1
ATOM 1406 C C . PHE A 1 188 ? -10.517 29.681 21.495 1.00 64.12 188 PHE A C 1
ATOM 1408 O O . PHE A 1 188 ? -11.129 28.615 21.500 1.00 64.12 188 PHE A O 1
ATOM 1415 N N . TYR A 1 189 ? -9.839 30.098 20.441 1.00 63.69 189 TYR A N 1
ATOM 1416 C CA . TYR A 1 189 ? -9.659 29.359 19.207 1.00 63.69 189 TYR A CA 1
ATOM 1417 C C . TYR A 1 189 ? -8.168 29.139 19.042 1.00 63.69 189 TYR A C 1
ATOM 1419 O O . TYR A 1 189 ? -7.406 30.100 18.968 1.00 63.69 189 TYR A O 1
ATOM 1427 N N . ARG A 1 190 ? -7.725 27.887 18.964 1.00 60.34 190 ARG A N 1
ATOM 1428 C CA . ARG A 1 190 ? -6.341 27.623 18.574 1.00 60.34 190 ARG A CA 1
ATOM 1429 C C . ARG A 1 190 ? -6.219 27.754 17.055 1.00 60.34 190 ARG A C 1
ATOM 1431 O O . ARG A 1 190 ? -7.019 27.148 16.344 1.00 60.34 190 ARG A O 1
ATOM 1438 N N . TYR A 1 191 ? -5.281 28.557 16.554 1.00 61.91 191 TYR A N 1
ATOM 1439 C CA . TYR A 1 191 ? -5.094 28.849 15.132 1.00 61.91 191 TYR A CA 1
ATOM 1440 C C . TYR A 1 191 ? -3.698 28.437 14.641 1.00 61.91 191 TYR A C 1
ATOM 1442 O O . TYR A 1 191 ? -2.710 28.625 15.334 1.00 61.91 191 TYR A O 1
ATOM 1450 N N . TYR A 1 192 ? -3.564 27.910 13.423 1.00 57.56 192 TYR A N 1
ATOM 1451 C CA . TYR A 1 192 ? -2.325 27.194 13.054 1.00 57.56 192 TYR A CA 1
ATOM 1452 C C . TYR A 1 192 ? -1.563 27.763 11.869 1.00 57.56 192 TYR A C 1
ATOM 1454 O O . TYR A 1 192 ? -0.373 27.481 11.713 1.00 57.56 192 TYR A O 1
ATOM 1462 N N . LYS A 1 193 ? -2.207 28.620 11.075 1.00 55.28 193 LYS A N 1
ATOM 1463 C CA . LYS A 1 193 ? -1.597 29.229 9.896 1.00 55.28 193 LYS A CA 1
ATOM 1464 C C . LYS A 1 193 ? -2.006 30.687 9.768 1.00 55.28 193 LYS A C 1
ATOM 1466 O O . LYS A 1 193 ? -3.196 30.987 9.708 1.00 55.28 193 LYS A O 1
ATOM 1471 N N . VAL A 1 194 ? -1.004 31.560 9.692 1.00 51.97 194 VAL A N 1
ATOM 1472 C CA . VAL A 1 194 ? -1.153 32.979 9.350 1.00 51.97 194 VAL A CA 1
ATOM 1473 C C . VAL A 1 194 ? -0.564 33.167 7.961 1.00 51.97 194 VAL A C 1
ATOM 1475 O O . VAL A 1 194 ? 0.642 33.029 7.764 1.00 51.97 194 VAL A O 1
ATOM 1478 N N . ALA A 1 195 ? -1.411 33.447 6.977 1.00 49.16 195 ALA A N 1
ATOM 1479 C CA . ALA A 1 195 ? -0.972 33.890 5.657 1.00 49.16 195 ALA A CA 1
ATOM 1480 C C . ALA A 1 195 ? -1.685 35.208 5.341 1.00 49.16 195 ALA A C 1
ATOM 1482 O O . ALA A 1 195 ? -2.821 35.217 4.864 1.00 49.16 195 ALA A O 1
ATOM 1483 N N . GLY A 1 196 ? -1.040 36.330 5.672 1.00 64.44 196 GLY A N 1
ATOM 1484 C CA . GLY A 1 196 ? -1.698 37.639 5.697 1.00 64.44 196 GLY A CA 1
ATOM 1485 C C . GLY A 1 196 ? -2.743 37.718 6.818 1.00 64.44 196 GLY A C 1
ATOM 1486 O O . GLY A 1 196 ? -2.475 37.275 7.928 1.00 64.44 196 GLY A O 1
ATOM 1487 N N . ASN A 1 197 ? -3.942 38.233 6.518 1.00 53.72 197 ASN A N 1
ATOM 1488 C CA . ASN A 1 197 ? -5.063 38.359 7.472 1.00 53.72 197 ASN A CA 1
ATOM 1489 C C . ASN A 1 197 ? -5.980 37.117 7.525 1.00 53.72 197 ASN A C 1
ATOM 1491 O O . ASN A 1 197 ? -7.100 37.181 8.029 1.00 53.72 197 ASN A O 1
ATOM 1495 N N . ASN A 1 198 ? -5.542 35.989 6.962 1.00 51.25 198 ASN A N 1
ATOM 1496 C CA . ASN A 1 198 ? -6.297 34.739 6.987 1.00 51.25 198 ASN A CA 1
ATOM 1497 C C . ASN A 1 198 ? -5.774 33.844 8.109 1.00 51.25 198 ASN A C 1
ATOM 1499 O O . ASN A 1 198 ? -4.581 33.530 8.138 1.00 51.25 198 ASN A O 1
ATOM 1503 N N . TYR A 1 199 ? -6.686 33.406 8.976 1.00 56.31 199 TYR A N 1
ATOM 1504 C CA . TYR A 1 199 ? -6.410 32.529 10.110 1.00 56.31 199 TYR A CA 1
ATOM 1505 C C . TYR A 1 199 ? -7.257 31.253 9.963 1.00 56.31 199 TYR A C 1
ATOM 1507 O O . TYR A 1 199 ? -8.393 31.294 9.492 1.00 56.31 199 TYR A O 1
ATOM 1515 N N . SER A 1 200 ? -6.700 30.094 10.317 1.00 55.38 200 SER A N 1
ATOM 1516 C CA . SER A 1 200 ? -7.398 28.789 10.313 1.00 55.38 200 SER A CA 1
ATOM 1517 C C . SER A 1 200 ? -7.371 28.206 11.725 1.00 55.38 200 SER A C 1
ATOM 1519 O O . SER A 1 200 ? -6.304 28.268 12.336 1.00 55.38 200 SER A O 1
ATOM 1521 N N . TYR A 1 201 ? -8.491 27.674 12.240 1.00 55.50 201 TYR A N 1
ATOM 1522 C CA . TYR A 1 201 ? -8.641 27.273 13.651 1.00 55.50 201 TYR A CA 1
ATOM 1523 C C . TYR A 1 201 ? -9.206 25.856 13.876 1.00 55.50 201 TYR A C 1
ATOM 1525 O O . TYR A 1 201 ? -9.907 25.332 13.016 1.00 55.50 201 TYR A O 1
ATOM 1533 N N . ASP A 1 202 ? -8.891 25.278 15.046 1.00 54.72 202 ASP A N 1
ATOM 1534 C CA . ASP A 1 202 ? -9.172 23.887 15.472 1.00 54.72 202 ASP A CA 1
ATOM 1535 C C . ASP A 1 202 ? -10.642 23.601 15.762 1.00 54.72 202 ASP A C 1
ATOM 1537 O O . ASP A 1 202 ? -11.282 22.717 15.203 1.00 54.72 202 ASP A O 1
ATOM 1541 N N . ALA A 1 203 ? -11.162 24.373 16.701 1.00 49.66 203 ALA A N 1
ATOM 1542 C CA . ALA A 1 203 ? -12.375 24.108 17.432 1.00 49.66 203 ALA A CA 1
ATOM 1543 C C . ALA A 1 203 ? -12.498 25.215 18.478 1.00 49.66 203 ALA A C 1
ATOM 1545 O O . ALA A 1 203 ? -11.523 25.881 18.843 1.00 49.66 203 ALA A O 1
ATOM 1546 N N . VAL A 1 204 ? -13.715 25.383 18.970 1.00 49.19 204 VAL A N 1
ATOM 1547 C CA . VAL A 1 204 ? -14.005 26.203 20.139 1.00 49.19 204 VAL A CA 1
ATOM 1548 C C . VAL A 1 204 ? -13.408 25.509 21.369 1.00 49.19 204 VAL A C 1
ATOM 1550 O O . VAL A 1 204 ? -13.901 24.456 21.770 1.00 49.19 204 VAL A O 1
ATOM 1553 N N . LEU A 1 205 ? -12.368 26.081 21.981 1.00 49.25 205 LEU A N 1
ATOM 1554 C CA . LEU A 1 205 ? -11.959 25.700 23.333 1.00 49.25 205 LEU A CA 1
ATOM 1555 C C . LEU A 1 205 ? -12.950 26.347 24.307 1.00 49.25 205 LEU A C 1
ATOM 1557 O O . LEU A 1 205 ? -12.887 27.552 24.564 1.00 49.25 205 LEU A O 1
ATOM 1561 N N . ASP A 1 206 ? -13.883 25.554 24.841 1.00 46.28 206 ASP A N 1
ATOM 1562 C CA . ASP A 1 206 ? -14.696 25.983 25.981 1.00 46.28 206 ASP A CA 1
ATOM 1563 C C . ASP A 1 206 ? -13.821 25.958 27.240 1.00 46.28 206 ASP A C 1
ATOM 1565 O O . ASP A 1 206 ? -13.617 24.920 27.882 1.00 46.28 206 ASP A O 1
ATOM 1569 N N . TYR A 1 207 ? -13.267 27.124 27.568 1.00 44.41 207 TYR A N 1
ATOM 1570 C CA . TYR A 1 207 ? -12.349 27.319 28.689 1.00 44.41 207 TYR A CA 1
ATOM 1571 C C . TYR A 1 207 ? -12.988 26.966 30.044 1.00 44.41 207 TYR A C 1
ATOM 1573 O O . TYR A 1 207 ? -12.281 26.705 31.011 1.00 44.41 207 TYR A O 1
ATOM 1581 N N . ARG A 1 208 ? -14.327 26.889 30.134 1.00 44.88 208 ARG A N 1
ATOM 1582 C CA . ARG A 1 208 ? -15.017 26.503 31.377 1.00 44.88 208 ARG A CA 1
ATOM 1583 C C . ARG A 1 208 ? -14.915 25.005 31.684 1.00 44.88 208 ARG A C 1
ATOM 1585 O O . ARG A 1 208 ? -15.232 24.608 32.803 1.00 44.88 208 ARG A O 1
ATOM 1592 N N . ALA A 1 209 ? -14.506 24.174 30.720 1.00 40.47 209 ALA A N 1
ATOM 1593 C CA . ALA A 1 209 ? -14.563 22.715 30.832 1.00 40.47 209 ALA A CA 1
ATOM 1594 C C . ALA A 1 209 ? -13.205 22.013 31.044 1.00 40.47 209 ALA A C 1
ATOM 1596 O O . ALA A 1 209 ? -13.204 20.838 31.407 1.00 40.47 209 ALA A O 1
ATOM 1597 N N . HIS A 1 210 ? -12.064 22.685 30.844 1.00 38.91 210 HIS A N 1
ATOM 1598 C CA . HIS A 1 210 ? -10.736 22.052 30.893 1.00 38.91 210 HIS A CA 1
ATOM 1599 C C . HIS A 1 210 ? -9.775 22.798 31.834 1.00 38.91 210 HIS A C 1
ATOM 1601 O O . HIS A 1 210 ? -9.550 23.992 31.674 1.00 38.91 210 HIS A O 1
ATOM 1607 N N . GLN A 1 211 ? -9.171 22.084 32.794 1.00 38.38 211 GLN A N 1
ATOM 1608 C CA . GLN A 1 211 ? -8.019 22.567 33.570 1.00 38.38 211 GLN A CA 1
ATOM 1609 C C . GLN A 1 211 ? -6.759 22.429 32.707 1.00 38.38 211 GLN A C 1
ATOM 1611 O O . GLN A 1 211 ? -6.246 21.324 32.529 1.00 38.38 211 GLN A O 1
ATOM 1616 N N . LEU A 1 212 ? -6.295 23.532 32.121 1.00 44.25 212 LEU A N 1
ATOM 1617 C CA . LEU A 1 212 ? -5.019 23.581 31.405 1.00 44.25 212 LEU A CA 1
ATOM 1618 C C . LEU A 1 212 ? -3.837 23.728 32.386 1.00 44.25 212 LEU A C 1
ATOM 1620 O O . LEU A 1 212 ? -4.052 24.118 33.536 1.00 44.25 212 LEU A O 1
ATOM 1624 N N . PRO A 1 213 ? -2.595 23.416 31.956 1.00 38.28 213 PRO A N 1
ATOM 1625 C CA . PRO A 1 213 ? -1.393 23.742 32.722 1.00 38.28 213 PRO A CA 1
ATOM 1626 C C . PRO A 1 213 ? -1.325 25.257 32.952 1.00 38.28 213 PRO A C 1
ATOM 1628 O O . PRO A 1 213 ? -1.724 26.008 32.062 1.00 38.28 213 PRO A O 1
ATOM 1631 N N . GLU A 1 214 ? -0.827 25.690 34.116 1.00 42.50 214 GLU A N 1
ATOM 1632 C CA . GLU A 1 214 ? -0.589 27.105 34.439 1.00 42.50 214 GLU A CA 1
ATOM 1633 C C . GLU A 1 214 ? 0.115 27.806 33.270 1.00 42.50 214 GLU A C 1
ATOM 1635 O O . GLU A 1 214 ? 1.263 27.506 32.938 1.00 42.50 214 GLU A O 1
ATOM 1640 N N . VAL A 1 215 ? -0.606 28.716 32.617 1.00 45.09 215 VAL A N 1
ATOM 1641 C CA . VAL A 1 215 ? -0.006 29.707 31.729 1.00 45.09 215 VAL A CA 1
ATOM 1642 C C . VAL A 1 215 ? 0.686 30.707 32.647 1.00 45.09 215 VAL A C 1
ATOM 1644 O O . VAL A 1 215 ? 0.038 31.285 33.516 1.00 45.09 215 VAL A O 1
ATOM 1647 N N . ASP A 1 216 ? 2.000 30.849 32.496 1.00 48.94 216 ASP A N 1
ATOM 1648 C CA . ASP A 1 216 ? 2.788 31.843 33.220 1.00 48.94 216 ASP A CA 1
ATOM 1649 C C . ASP A 1 216 ? 2.496 33.224 32.621 1.00 48.94 216 ASP A C 1
ATOM 1651 O O . ASP A 1 216 ? 2.895 33.522 31.492 1.00 48.94 216 ASP A O 1
ATOM 1655 N N . TRP A 1 217 ? 1.706 34.020 33.340 1.00 45.72 217 TRP A N 1
ATOM 1656 C CA . TRP A 1 217 ? 1.251 35.336 32.892 1.00 45.72 217 TRP A CA 1
ATOM 1657 C C . TRP A 1 217 ? 2.325 36.423 33.053 1.00 45.72 217 TRP A C 1
ATOM 1659 O O . TRP A 1 217 ? 2.211 37.465 32.411 1.00 45.72 217 TRP A O 1
ATOM 1669 N N . ASP A 1 218 ? 3.406 36.166 33.803 1.00 49.03 218 ASP A N 1
ATOM 1670 C CA . ASP A 1 218 ? 4.501 37.131 34.005 1.00 49.03 218 ASP A CA 1
ATOM 1671 C C . ASP A 1 218 ? 5.279 37.419 32.696 1.00 49.03 218 ASP A C 1
ATOM 1673 O O . ASP A 1 218 ? 5.929 38.451 32.560 1.00 49.03 218 ASP A O 1
ATOM 1677 N N . ASP A 1 219 ? 5.157 36.560 31.675 1.00 50.12 219 ASP A N 1
ATOM 1678 C CA . ASP A 1 219 ? 5.765 36.741 30.342 1.00 50.12 219 ASP A CA 1
ATOM 1679 C C . ASP A 1 219 ? 5.021 37.801 29.479 1.00 50.12 219 ASP A C 1
ATOM 1681 O O . ASP A 1 219 ? 5.457 38.109 28.367 1.00 50.12 219 ASP A O 1
ATOM 1685 N N . PHE A 1 220 ? 3.889 38.358 29.951 1.00 44.91 220 PHE A N 1
ATOM 1686 C CA . PHE A 1 220 ? 3.111 39.393 29.242 1.00 44.91 220 PHE A CA 1
ATOM 1687 C C . PHE A 1 220 ? 3.555 40.836 29.536 1.00 44.91 220 PHE A C 1
ATOM 1689 O O . PHE A 1 220 ? 3.188 41.736 28.774 1.00 44.91 220 PHE A O 1
ATOM 1696 N N . THR A 1 221 ? 4.321 41.089 30.603 1.00 48.06 221 THR A N 1
ATOM 1697 C CA . THR A 1 221 ? 4.629 42.462 31.060 1.00 48.06 221 THR A CA 1
ATOM 1698 C C . THR A 1 221 ? 6.012 42.982 30.682 1.00 48.06 221 THR A C 1
ATOM 1700 O O . THR A 1 221 ? 6.285 44.171 30.858 1.00 48.06 221 THR A O 1
ATOM 1703 N N . ASP A 1 222 ? 6.870 42.140 30.113 1.00 46.88 222 ASP A N 1
ATOM 1704 C CA . ASP A 1 222 ? 8.291 42.452 29.980 1.00 46.88 222 ASP A CA 1
ATOM 1705 C C . ASP A 1 222 ? 8.666 42.819 28.532 1.00 46.88 222 ASP A C 1
ATOM 1707 O O . ASP A 1 222 ? 9.419 42.108 27.872 1.00 46.88 222 ASP A O 1
ATOM 1711 N N . ASP A 1 223 ? 8.160 43.958 28.041 1.00 42.88 223 ASP A N 1
ATOM 1712 C CA . ASP A 1 223 ? 8.802 44.697 26.942 1.00 42.88 223 ASP A CA 1
ATOM 1713 C C . ASP A 1 223 ? 8.611 46.223 27.122 1.00 42.88 223 ASP A C 1
ATOM 1715 O O . ASP A 1 223 ? 7.511 46.777 27.090 1.00 42.88 223 ASP A O 1
ATOM 1719 N N . ASP A 1 224 ? 9.750 46.889 27.308 1.00 47.12 224 ASP A N 1
ATOM 1720 C CA . ASP A 1 224 ? 10.084 48.228 26.820 1.00 47.12 224 ASP A CA 1
ATOM 1721 C C . ASP A 1 224 ? 9.355 49.476 27.352 1.00 47.12 224 ASP A C 1
ATOM 1723 O O . ASP A 1 224 ? 8.560 50.123 26.667 1.00 47.12 224 ASP A O 1
ATOM 1727 N N . GLY A 1 225 ? 9.857 50.009 28.473 1.00 43.69 225 GLY A N 1
ATOM 1728 C CA . GLY A 1 225 ? 10.186 51.444 28.478 1.00 43.69 225 GLY A CA 1
ATOM 1729 C C . GLY A 1 225 ? 9.383 52.384 29.375 1.00 43.69 225 GLY A C 1
ATOM 1730 O O . GLY A 1 225 ? 9.294 53.571 29.058 1.00 43.69 225 GLY A O 1
ATOM 1731 N N . PHE A 1 226 ? 8.885 51.929 30.525 1.00 35.72 226 PHE A N 1
ATOM 1732 C CA . PHE A 1 226 ? 8.539 52.850 31.611 1.00 35.72 226 PHE A CA 1
ATOM 1733 C C . PHE A 1 226 ? 9.567 52.765 32.742 1.00 35.72 226 PHE A C 1
ATOM 1735 O O . PHE A 1 226 ? 9.669 51.770 33.449 1.00 35.72 226 PHE A O 1
ATOM 1742 N N . GLU A 1 227 ? 10.361 53.832 32.890 1.00 40.09 227 GLU A N 1
ATOM 1743 C CA . GLU A 1 227 ? 11.261 54.030 34.028 1.00 40.09 227 GLU A CA 1
ATOM 1744 C C . GLU A 1 227 ? 10.455 54.011 35.338 1.00 40.09 227 GLU A C 1
ATOM 1746 O O . GLU A 1 227 ? 9.676 54.928 35.617 1.00 40.09 227 GLU A O 1
ATOM 1751 N N . GLU A 1 228 ? 10.659 52.985 36.163 1.00 40.34 228 GLU A N 1
ATOM 1752 C CA . GLU A 1 228 ? 10.161 52.980 37.536 1.00 40.34 228 GLU A CA 1
ATOM 1753 C C . GLU A 1 228 ? 10.869 54.058 38.386 1.00 40.34 228 GLU A C 1
ATOM 1755 O O . GLU A 1 228 ? 12.090 54.241 38.288 1.00 40.34 228 GLU A O 1
ATOM 1760 N N . PRO A 1 229 ? 10.147 54.779 39.266 1.00 39.03 229 PRO A N 1
ATOM 1761 C CA . PRO A 1 229 ? 10.758 55.718 40.199 1.00 39.03 229 PRO A CA 1
ATOM 1762 C C . PRO A 1 229 ? 11.541 54.981 41.306 1.00 39.03 229 PRO A C 1
ATOM 1764 O O . PRO A 1 229 ? 11.220 53.849 41.665 1.00 39.03 229 PRO A O 1
ATOM 1767 N N . PRO A 1 230 ? 12.566 55.618 41.905 1.00 42.62 230 PRO A N 1
ATOM 1768 C CA . PRO A 1 230 ? 13.522 54.925 42.758 1.00 42.62 230 PRO A CA 1
ATOM 1769 C C . PRO A 1 230 ? 12.910 54.408 44.067 1.00 42.62 230 PRO A C 1
ATOM 1771 O O . PRO A 1 230 ? 12.312 55.150 44.852 1.00 42.62 230 PRO A O 1
ATOM 1774 N N . ALA A 1 231 ? 13.172 53.127 44.324 1.00 46.12 231 ALA A N 1
ATOM 1775 C CA . ALA A 1 231 ? 12.823 52.390 45.526 1.00 46.12 231 ALA A CA 1
ATOM 1776 C C . ALA A 1 231 ? 13.320 53.063 46.818 1.00 46.12 231 ALA A C 1
ATOM 1778 O O . ALA A 1 231 ? 14.517 53.261 47.028 1.00 46.12 231 ALA A O 1
ATOM 1779 N N . THR A 1 232 ? 12.399 53.321 47.747 1.00 46.34 232 THR A N 1
ATOM 1780 C CA . THR A 1 232 ? 12.695 53.339 49.187 1.00 46.34 232 THR A CA 1
ATOM 1781 C C . THR A 1 232 ? 11.429 53.046 49.985 1.00 46.34 232 THR A C 1
ATOM 1783 O O . THR A 1 232 ? 10.461 53.783 49.846 1.00 46.34 232 THR A O 1
ATOM 1786 N N . MET A 1 233 ? 11.490 51.997 50.823 1.00 32.44 233 MET A N 1
ATOM 1787 C CA . MET A 1 233 ? 10.718 51.682 52.055 1.00 32.44 233 MET A CA 1
ATOM 1788 C C . MET A 1 233 ? 10.510 50.154 52.118 1.00 32.44 233 MET A C 1
ATOM 1790 O O . MET A 1 233 ? 9.662 49.601 51.440 1.00 32.44 233 MET A O 1
ATOM 1794 N N . ILE A 1 234 ? 11.454 49.397 52.683 1.00 41.03 234 ILE A N 1
ATOM 1795 C CA . ILE A 1 234 ? 11.439 48.893 54.074 1.00 41.03 234 ILE A CA 1
ATOM 1796 C C . ILE A 1 234 ? 10.153 48.118 54.438 1.00 41.03 234 ILE A C 1
ATOM 1798 O O . ILE A 1 234 ? 9.171 48.707 54.867 1.00 41.03 234 ILE A O 1
ATOM 1802 N N . GLY A 1 235 ? 10.263 46.782 54.410 1.00 45.69 235 GLY A N 1
ATOM 1803 C CA . GLY A 1 235 ? 9.733 45.868 55.435 1.00 45.69 235 GLY A CA 1
ATOM 1804 C C . GLY A 1 235 ? 8.239 45.519 55.413 1.00 45.69 235 GLY A C 1
ATOM 1805 O O . GLY A 1 235 ? 7.442 46.191 56.055 1.00 45.69 235 GLY A O 1
ATOM 1806 N N . GLY A 1 236 ? 7.898 44.361 54.835 1.00 34.09 236 GLY A N 1
ATOM 1807 C CA . GLY A 1 236 ? 6.618 43.662 55.028 1.00 34.09 236 GLY A CA 1
ATOM 1808 C C . GLY A 1 236 ? 6.797 42.135 54.933 1.00 34.09 236 GLY A C 1
ATOM 1809 O O . GLY A 1 236 ? 7.736 41.695 54.269 1.00 34.09 236 GLY A O 1
ATOM 1810 N N . PRO A 1 237 ? 6.002 41.317 55.652 1.00 40.28 237 PRO A N 1
ATOM 1811 C CA . PRO A 1 237 ? 6.300 39.907 55.889 1.00 40.28 237 PRO A CA 1
ATOM 1812 C C . PRO A 1 237 ? 5.915 39.004 54.711 1.00 40.28 237 PRO A C 1
ATOM 1814 O O . PRO A 1 237 ? 4.945 39.256 54.006 1.00 40.28 237 PRO A O 1
ATOM 1817 N N . LYS A 1 238 ? 6.669 37.908 54.555 1.00 48.19 238 LYS A N 1
ATOM 1818 C CA . LYS A 1 238 ? 6.361 36.786 53.658 1.00 48.19 238 LYS A CA 1
ATOM 1819 C C . LYS A 1 238 ? 4.949 36.255 53.926 1.00 48.19 238 LYS A C 1
ATOM 1821 O O . LYS A 1 238 ? 4.696 35.780 55.032 1.00 48.19 238 LYS A O 1
ATOM 1826 N N . GLY A 1 239 ? 4.097 36.275 52.904 1.00 49.47 239 GLY A N 1
ATOM 1827 C CA . GLY A 1 239 ? 2.821 35.564 52.901 1.00 49.47 239 GLY A CA 1
ATOM 1828 C C . GLY A 1 239 ? 1.712 36.287 52.147 1.00 49.47 239 GLY A C 1
ATOM 1829 O O . GLY A 1 239 ? 0.752 36.684 52.789 1.00 49.47 239 GLY A O 1
ATOM 1830 N N . VAL A 1 240 ? 1.849 36.440 50.827 1.00 43.22 240 VAL A N 1
ATOM 1831 C CA . VAL A 1 240 ? 0.730 36.573 49.876 1.00 43.22 240 VAL A CA 1
ATOM 1832 C C . VAL A 1 240 ? 1.242 36.020 48.546 1.00 43.22 240 VAL A C 1
ATOM 1834 O O . VAL A 1 240 ? 2.136 36.601 47.941 1.00 43.22 240 VAL A O 1
ATOM 1837 N N . GLN A 1 241 ? 0.757 34.852 48.153 1.00 46.81 241 GLN A N 1
ATOM 1838 C CA . GLN A 1 241 ? 0.990 34.254 46.842 1.00 46.81 241 GLN A CA 1
ATOM 1839 C C . GLN A 1 241 ? -0.281 33.452 46.565 1.00 46.81 241 GLN A C 1
ATOM 1841 O O . GLN A 1 241 ? -0.351 32.312 47.000 1.00 46.81 241 GLN A O 1
ATOM 1846 N N . GLU A 1 242 ? -1.315 34.128 46.043 1.00 45.03 242 GLU A N 1
ATOM 1847 C CA . GLU A 1 242 ? -2.513 33.529 45.410 1.00 45.03 242 GLU A CA 1
ATOM 1848 C C . GLU A 1 242 ? -3.517 34.579 44.859 1.00 45.03 242 GLU A C 1
ATOM 1850 O O . GLU A 1 242 ? -4.322 34.224 44.013 1.00 45.03 242 GLU A O 1
ATOM 1855 N N . ASP A 1 243 ? -3.438 35.873 45.212 1.00 46.06 243 ASP A N 1
ATOM 1856 C CA . ASP A 1 243 ? -4.487 36.856 44.832 1.00 46.06 243 ASP A CA 1
ATOM 1857 C C . ASP A 1 243 ? -4.242 37.676 43.536 1.00 46.06 243 ASP A C 1
ATOM 1859 O O . ASP A 1 243 ? -5.034 38.560 43.224 1.00 46.06 243 ASP A O 1
ATOM 1863 N N . PHE A 1 244 ? -3.173 37.438 42.764 1.00 41.88 244 PHE A N 1
ATOM 1864 C CA . PHE A 1 244 ? -2.852 38.290 41.594 1.00 41.88 244 PHE A CA 1
ATOM 1865 C C . PHE A 1 244 ? -3.493 37.857 40.264 1.00 41.88 244 PHE A C 1
ATOM 1867 O O . PHE A 1 244 ? -3.503 38.642 39.323 1.00 41.88 244 PHE A O 1
ATOM 1874 N N . VAL A 1 245 ? -4.063 36.651 40.176 1.00 46.84 245 VAL A N 1
ATOM 1875 C CA . VAL A 1 245 ? -4.628 36.136 38.910 1.00 46.84 245 VAL A CA 1
ATOM 1876 C C . VAL A 1 245 ? -6.074 36.613 38.682 1.00 46.84 245 VAL A C 1
ATOM 1878 O O . VAL A 1 245 ? -6.515 36.728 37.540 1.00 46.84 245 VAL A O 1
ATOM 1881 N N . ASP A 1 246 ? -6.804 36.965 39.746 1.00 48.31 246 ASP A N 1
ATOM 1882 C CA . ASP A 1 246 ? -8.224 37.335 39.644 1.00 48.31 246 ASP A CA 1
ATOM 1883 C C . ASP A 1 246 ? -8.444 38.805 39.215 1.00 48.31 246 ASP A C 1
ATOM 1885 O O . ASP A 1 246 ? -9.389 39.092 38.479 1.00 48.31 246 ASP A O 1
ATOM 1889 N N . GLU A 1 247 ? -7.563 39.746 39.589 1.00 49.19 247 GLU A N 1
ATOM 1890 C CA . GLU A 1 247 ? -7.719 41.168 39.213 1.00 49.19 247 GLU A CA 1
ATOM 1891 C C . GLU A 1 247 ? -7.433 41.435 37.724 1.00 49.19 247 GLU A C 1
ATOM 1893 O O . GLU A 1 247 ? -8.061 42.307 37.115 1.00 49.19 247 GLU A O 1
ATOM 1898 N N . GLU A 1 248 ? -6.531 40.672 37.101 1.00 52.91 248 GLU A N 1
ATOM 1899 C CA . GLU A 1 248 ? -6.228 40.825 35.675 1.00 52.91 248 GLU A CA 1
ATOM 1900 C C . GLU A 1 248 ? -7.356 40.274 34.794 1.00 52.91 248 GLU A C 1
ATOM 1902 O O . GLU A 1 248 ? -7.732 40.911 33.804 1.00 52.91 248 GLU A O 1
ATOM 1907 N N . TYR A 1 249 ? -7.980 39.165 35.207 1.00 49.50 249 TYR A N 1
ATOM 1908 C CA . TYR A 1 249 ? -9.155 38.605 34.538 1.00 49.50 249 TYR A CA 1
ATOM 1909 C C . TYR A 1 249 ? -10.336 39.582 34.560 1.00 49.50 249 TYR A C 1
ATOM 1911 O O . TYR A 1 249 ? -10.936 39.853 33.514 1.00 49.50 249 TYR A O 1
ATOM 1919 N N . ASP A 1 250 ? -10.626 40.177 35.719 1.00 52.84 250 ASP A N 1
ATOM 1920 C CA . ASP A 1 250 ? -11.702 41.161 35.854 1.00 52.84 250 ASP A CA 1
ATOM 1921 C C . ASP A 1 250 ? -11.419 42.433 35.035 1.00 52.84 250 ASP A C 1
ATOM 1923 O O . ASP A 1 250 ? -12.337 42.990 34.429 1.00 52.84 250 ASP A O 1
ATOM 1927 N N . SER A 1 251 ? -10.153 42.852 34.903 1.00 56.03 251 SER A N 1
ATOM 1928 C CA . SER A 1 251 ? -9.775 44.012 34.078 1.00 56.03 251 SER A CA 1
ATOM 1929 C C . SER A 1 251 ? -10.002 43.786 32.576 1.00 56.03 251 SER A C 1
ATOM 1931 O O . SER A 1 251 ? -10.454 44.686 31.859 1.00 56.03 251 SER A O 1
ATOM 1933 N N . VAL A 1 252 ? -9.747 42.563 32.105 1.00 50.66 252 VAL A N 1
ATOM 1934 C CA . VAL A 1 252 ? -10.001 42.127 30.731 1.00 50.66 252 VAL A CA 1
ATOM 1935 C C . VAL A 1 252 ? -11.514 42.080 30.512 1.00 50.66 252 VAL A C 1
ATOM 1937 O O . VAL A 1 252 ? -12.012 42.706 29.577 1.00 50.66 252 VAL A O 1
ATOM 1940 N N . VAL A 1 253 ? -12.276 41.448 31.409 1.00 53.91 253 VAL A N 1
ATOM 1941 C CA . VAL A 1 253 ? -13.746 41.356 31.329 1.00 53.91 253 VAL A CA 1
ATOM 1942 C C . VAL A 1 253 ? -14.424 42.736 31.331 1.00 53.91 253 VAL A C 1
ATOM 1944 O O . VAL A 1 253 ? -15.292 42.991 30.486 1.00 53.91 253 VAL A O 1
ATOM 1947 N N . ASP A 1 254 ? -14.007 43.653 32.207 1.00 59.12 254 ASP A N 1
ATOM 1948 C CA . ASP A 1 254 ? -14.560 45.011 32.294 1.00 59.12 254 ASP A CA 1
ATOM 1949 C C . ASP A 1 254 ? -14.222 45.866 31.063 1.00 59.12 254 ASP A C 1
ATOM 1951 O O . ASP A 1 254 ? -15.055 46.657 30.604 1.00 59.12 254 ASP A O 1
ATOM 1955 N N . TYR A 1 255 ? -13.043 45.669 30.461 1.00 56.97 255 TYR A N 1
ATOM 1956 C CA . TYR A 1 255 ? -12.686 46.297 29.187 1.00 56.97 255 TYR A CA 1
ATOM 1957 C C . TYR A 1 255 ? -13.630 45.855 28.047 1.00 56.97 255 TYR A C 1
ATOM 1959 O O . TYR A 1 255 ? -14.031 46.684 27.222 1.00 56.97 255 TYR A O 1
ATOM 1967 N N . PHE A 1 256 ? -14.078 44.590 28.030 1.00 48.75 256 PHE A N 1
ATOM 1968 C CA . PHE A 1 256 ? -15.024 44.078 27.019 1.00 48.75 256 PHE A CA 1
ATOM 1969 C C . PHE A 1 256 ? -16.480 44.459 27.259 1.00 48.75 256 PHE A C 1
ATOM 1971 O O . PHE A 1 256 ? -17.242 44.568 26.295 1.00 48.75 256 PHE A O 1
ATOM 1978 N N . ALA A 1 257 ? -16.881 44.711 28.505 1.00 57.41 257 ALA A N 1
ATOM 1979 C CA . ALA A 1 257 ? -18.255 45.086 28.838 1.00 57.41 257 ALA A CA 1
ATOM 1980 C C . ALA A 1 257 ? -18.700 46.415 28.183 1.00 57.41 257 ALA A C 1
ATOM 1982 O O . ALA A 1 257 ? -19.899 46.648 28.004 1.00 57.41 257 ALA A O 1
ATOM 1983 N N . GLY A 1 258 ? -17.748 47.275 27.796 1.00 57.00 258 GLY A N 1
ATOM 1984 C CA . GLY A 1 258 ? -17.998 48.573 27.160 1.00 57.00 258 GLY A CA 1
ATOM 1985 C C . GLY A 1 258 ? -18.057 48.577 25.625 1.00 57.00 258 GLY A C 1
ATOM 1986 O O . GLY A 1 258 ? -18.461 49.590 25.046 1.00 57.00 258 GLY A O 1
ATOM 1987 N N . ILE A 1 259 ? -17.672 47.489 24.945 1.00 51.22 259 ILE A N 1
ATOM 1988 C CA . ILE A 1 259 ? -17.613 47.443 23.475 1.00 51.22 259 ILE A CA 1
ATOM 1989 C C . ILE A 1 259 ? -18.985 47.015 22.918 1.00 51.22 259 ILE A C 1
ATOM 1991 O O . ILE A 1 259 ? -19.523 45.981 23.322 1.00 51.22 259 ILE A O 1
ATOM 1995 N N . PRO A 1 260 ? -19.591 47.770 21.977 1.00 49.22 260 PRO A N 1
ATOM 1996 C CA . PRO A 1 260 ? -20.842 47.364 21.348 1.00 49.22 260 PRO A CA 1
ATOM 1997 C C . PRO A 1 260 ? -20.680 46.000 20.672 1.00 49.22 260 PRO A C 1
ATOM 1999 O O . PRO A 1 260 ? -19.839 45.846 19.788 1.00 49.22 260 PRO A O 1
ATOM 2002 N N . LYS A 1 261 ? -21.515 45.025 21.053 1.00 49.59 261 LYS A N 1
ATOM 2003 C CA . LYS A 1 261 ? -21.607 43.720 20.384 1.00 49.59 261 LYS A CA 1
ATOM 2004 C C . LYS A 1 261 ? -22.107 43.918 18.952 1.00 49.59 261 LYS A C 1
ATOM 2006 O O . LYS A 1 261 ? -23.308 43.892 18.694 1.00 49.59 261 LYS A O 1
ATOM 2011 N N . VAL A 1 262 ? -21.195 44.166 18.020 1.00 45.62 262 VAL A N 1
ATOM 2012 C CA . VAL A 1 262 ? -21.480 44.100 16.589 1.00 45.62 262 VAL A CA 1
ATOM 2013 C C . VAL A 1 262 ? -21.122 42.691 16.163 1.00 45.62 262 VAL A C 1
ATOM 2015 O O . VAL A 1 262 ? -19.949 42.372 16.037 1.00 45.62 262 VAL A O 1
ATOM 2018 N N . THR A 1 263 ? -22.127 41.835 15.993 1.00 43.75 263 THR A N 1
ATOM 2019 C CA . THR A 1 263 ? -21.927 40.489 15.455 1.00 43.75 263 THR A CA 1
ATOM 2020 C C . THR A 1 263 ? -21.536 40.634 13.980 1.00 43.75 263 THR A C 1
ATOM 2022 O O . THR A 1 263 ? -22.382 41.065 13.185 1.00 43.75 263 THR A O 1
ATOM 2025 N N . PRO A 1 264 ? -20.285 40.350 13.572 1.00 42.97 264 PRO A N 1
ATOM 2026 C CA . PRO A 1 264 ? -19.946 40.304 12.160 1.00 42.97 264 PRO A CA 1
ATOM 2027 C C . PRO A 1 264 ? -20.824 39.254 11.459 1.00 42.97 264 PRO A C 1
ATOM 2029 O O . PRO A 1 264 ? -21.267 38.291 12.094 1.00 42.97 264 PRO A O 1
ATOM 2032 N N . PRO A 1 265 ? -21.088 39.391 10.147 1.00 43.34 265 PRO A N 1
ATOM 2033 C CA . PRO A 1 265 ? -21.676 38.321 9.350 1.00 43.34 265 PRO A CA 1
ATOM 2034 C C . PRO A 1 265 ? -20.665 37.171 9.246 1.00 43.34 265 PRO A C 1
ATOM 2036 O O . PRO A 1 265 ? -19.912 37.044 8.286 1.00 43.34 265 PRO A O 1
ATOM 2039 N N . PHE A 1 266 ? -20.628 36.353 10.289 1.00 42.50 266 PHE A N 1
ATOM 2040 C CA . PHE A 1 266 ? -19.783 35.185 10.405 1.00 42.50 266 PHE A CA 1
ATOM 2041 C C . PHE A 1 266 ? -20.399 34.066 9.569 1.00 42.50 266 PHE A C 1
ATOM 2043 O O . PHE A 1 266 ? -21.446 33.516 9.907 1.00 42.50 266 PHE A O 1
ATOM 2050 N N . ILE A 1 267 ? -19.764 33.740 8.448 1.00 40.72 267 ILE A N 1
ATOM 2051 C CA . ILE A 1 267 ? -20.061 32.519 7.699 1.00 40.72 267 ILE A CA 1
ATOM 2052 C C . ILE A 1 267 ? -18.927 31.551 8.012 1.00 40.72 267 ILE A C 1
ATOM 2054 O O . ILE A 1 267 ? -18.047 31.321 7.188 1.00 40.72 267 ILE A O 1
ATOM 2058 N N . SER A 1 268 ? -18.907 31.024 9.236 1.00 41.97 268 SER A N 1
ATOM 2059 C CA . SER A 1 268 ? -18.082 29.848 9.491 1.00 41.97 268 SER A CA 1
ATOM 2060 C C . SER A 1 268 ? -18.722 28.658 8.782 1.00 41.97 268 SER A C 1
ATOM 2062 O O . SER A 1 268 ? -19.955 28.518 8.818 1.00 41.97 268 SER A O 1
ATOM 2064 N N . PRO A 1 269 ? -17.934 27.819 8.088 1.00 47.31 269 PRO A N 1
ATOM 2065 C CA . PRO A 1 269 ? -18.438 26.535 7.646 1.00 47.31 269 PRO A CA 1
ATOM 2066 C C . PRO A 1 269 ? -18.963 25.814 8.886 1.00 47.31 269 PRO A C 1
ATOM 2068 O O . PRO A 1 269 ? -18.219 25.553 9.826 1.00 47.31 269 PRO A O 1
ATOM 2071 N N . LYS A 1 270 ? -20.276 25.558 8.913 1.00 45.50 270 LYS A N 1
ATOM 2072 C CA . LYS A 1 270 ? -20.922 24.851 10.018 1.00 45.50 270 LYS A CA 1
ATOM 2073 C C . LYS A 1 270 ? -20.117 23.568 10.268 1.00 45.50 270 LYS A C 1
ATOM 2075 O O . LYS A 1 270 ? -20.035 22.774 9.325 1.00 45.50 270 LYS A O 1
ATOM 2080 N N . PRO A 1 271 ? -19.524 23.373 11.463 1.00 54.38 271 PRO A N 1
ATOM 2081 C CA . PRO A 1 271 ? -18.720 22.194 11.742 1.00 54.38 271 PRO A CA 1
ATOM 2082 C C . PRO A 1 271 ? -19.543 20.961 11.392 1.00 54.38 271 PRO A C 1
ATOM 2084 O O . PRO A 1 271 ? -20.712 20.841 11.783 1.00 54.38 271 PRO A O 1
ATOM 2087 N N . THR A 1 272 ? -18.976 20.103 10.549 1.00 67.75 272 THR A N 1
ATOM 2088 C CA . THR A 1 272 ? -19.663 18.872 10.185 1.00 67.75 272 THR A CA 1
ATOM 2089 C C . THR A 1 272 ? -19.652 17.950 11.407 1.00 67.75 272 THR A C 1
ATOM 2091 O O . THR A 1 272 ? -18.677 17.959 12.159 1.00 67.75 272 THR A O 1
ATOM 2094 N N . PRO A 1 273 ? -20.700 17.140 11.637 1.00 75.75 273 PRO A N 1
ATOM 2095 C CA . PRO A 1 273 ? -20.683 16.136 12.705 1.00 75.75 273 PRO A CA 1
ATOM 2096 C C . PRO A 1 273 ? -19.530 15.126 12.587 1.00 75.75 273 PRO A C 1
ATOM 2098 O O . PRO A 1 273 ? -19.249 14.425 13.548 1.00 75.75 273 PRO A O 1
ATOM 2101 N N . LEU A 1 274 ? -18.896 15.053 11.411 1.00 80.31 274 LEU A N 1
ATOM 2102 C CA . LEU A 1 274 ? -17.769 14.185 11.084 1.00 80.31 274 LEU A CA 1
ATOM 2103 C C . LEU A 1 274 ? -16.403 14.827 11.387 1.00 80.31 274 LEU A C 1
ATOM 2105 O O . LEU A 1 274 ? -15.379 14.216 11.112 1.00 80.31 274 LEU A O 1
ATOM 2109 N N . GLY A 1 275 ? -16.366 16.044 11.936 1.00 84.31 275 GLY A N 1
ATOM 2110 C CA . GLY A 1 275 ? -15.115 16.707 12.298 1.00 84.31 275 GLY A CA 1
ATOM 2111 C C . GLY A 1 275 ? -14.339 17.293 11.104 1.00 84.31 275 GLY A C 1
ATOM 2112 O O . GLY A 1 275 ? -14.931 17.578 10.052 1.00 84.31 275 GLY A O 1
ATOM 2113 N N . PRO A 1 276 ? -13.039 17.584 11.294 1.00 85.62 276 PRO A N 1
ATOM 2114 C CA . PRO A 1 276 ? -12.159 18.128 10.264 1.00 85.62 276 PRO A CA 1
ATOM 2115 C C . PRO A 1 276 ? -11.755 17.081 9.213 1.00 85.62 276 PRO A C 1
ATOM 2117 O O . PRO A 1 276 ? -11.674 15.891 9.501 1.00 85.62 276 PRO A O 1
ATOM 2120 N N . THR A 1 277 ? -11.467 17.542 7.993 1.00 87.19 277 THR A N 1
ATOM 2121 C CA . THR A 1 277 ? -11.110 16.698 6.841 1.00 87.19 277 THR A CA 1
ATOM 2122 C C . THR A 1 277 ? -10.024 17.342 5.977 1.00 87.19 277 THR A C 1
ATOM 2124 O O . THR A 1 277 ? -9.992 18.567 5.816 1.00 87.19 277 THR A O 1
ATOM 2127 N N . THR A 1 278 ? -9.149 16.536 5.373 1.00 88.00 278 THR A N 1
ATOM 2128 C CA . THR A 1 278 ? -8.190 16.983 4.341 1.00 88.00 278 THR A CA 1
ATOM 2129 C C . THR A 1 278 ? -8.872 17.278 3.006 1.00 88.00 278 THR A C 1
ATOM 2131 O O . THR A 1 278 ? -8.349 18.027 2.173 1.00 88.00 278 THR A O 1
ATOM 2134 N N . GLY A 1 279 ? -10.084 16.753 2.808 1.00 88.44 279 GLY A N 1
ATOM 2135 C CA . GLY A 1 279 ? -10.908 17.022 1.638 1.00 88.44 279 GLY A CA 1
ATOM 2136 C C . GLY A 1 279 ? -10.387 16.399 0.339 1.00 88.44 279 GLY A C 1
ATOM 2137 O O . GLY A 1 279 ? -10.797 16.841 -0.737 1.00 88.44 279 GLY A O 1
ATOM 2138 N N . GLN A 1 280 ? -9.465 15.434 0.409 1.00 90.38 280 GLN A N 1
ATOM 2139 C CA . GLN A 1 280 ? -8.870 14.770 -0.756 1.00 90.38 280 GLN A CA 1
ATOM 2140 C C . GLN A 1 280 ? -8.327 13.374 -0.417 1.00 90.38 280 GLN A C 1
ATOM 2142 O O . GLN A 1 280 ? -8.160 13.060 0.754 1.00 90.38 280 GLN A O 1
ATOM 2147 N N . ASN A 1 281 ? -7.993 12.598 -1.455 1.00 90.56 281 ASN A N 1
ATOM 2148 C CA . ASN A 1 281 ? -7.224 11.347 -1.412 1.00 90.56 281 ASN A CA 1
ATOM 2149 C C . ASN A 1 281 ? -7.778 10.216 -0.522 1.00 90.56 281 ASN A C 1
ATOM 2151 O O . ASN A 1 281 ? -7.041 9.310 -0.147 1.00 90.56 281 ASN A O 1
ATOM 2155 N N . GLY A 1 282 ? -9.070 10.236 -0.203 1.00 93.25 282 GLY A N 1
ATOM 2156 C CA . GLY A 1 282 ? -9.741 9.074 0.371 1.00 93.25 282 GLY A CA 1
ATOM 2157 C C . GLY A 1 282 ? -9.872 7.951 -0.658 1.00 93.25 282 GLY A C 1
ATOM 2158 O O . GLY A 1 282 ? -10.150 8.221 -1.823 1.00 93.25 282 GLY A O 1
ATOM 2159 N N . VAL A 1 283 ? -9.712 6.695 -0.247 1.00 93.75 283 VAL A N 1
ATOM 2160 C CA . VAL A 1 283 ? -9.894 5.543 -1.142 1.00 93.75 283 VAL A CA 1
ATOM 2161 C C . VAL A 1 283 ? -10.724 4.476 -0.440 1.00 93.75 283 VAL A C 1
ATOM 2163 O O . VAL A 1 283 ? -10.333 3.962 0.605 1.00 93.75 283 VAL A O 1
ATOM 2166 N N . LEU A 1 284 ? -11.865 4.127 -1.034 1.00 95.69 284 LEU A N 1
ATOM 2167 C CA . LEU A 1 284 ? -12.734 3.041 -0.585 1.00 95.69 284 LEU A CA 1
ATOM 2168 C C . LEU A 1 284 ? -12.898 2.023 -1.714 1.00 95.69 284 LEU A C 1
ATOM 2170 O O . LEU A 1 284 ? -13.395 2.359 -2.783 1.00 95.69 284 LEU A O 1
ATOM 2174 N N . GLY A 1 285 ? -12.519 0.773 -1.494 1.00 96.25 285 GLY A N 1
ATOM 2175 C CA . GLY A 1 285 ? -12.643 -0.289 -2.486 1.00 96.25 285 GLY A CA 1
ATOM 2176 C C . GLY A 1 285 ? -13.396 -1.502 -1.963 1.00 96.25 285 GLY A C 1
ATOM 2177 O O . GLY A 1 285 ? -13.480 -1.729 -0.761 1.00 96.25 285 GLY A O 1
ATOM 2178 N N . SER A 1 286 ? -13.926 -2.298 -2.883 1.00 97.25 286 SER A N 1
ATOM 2179 C CA . SER A 1 286 ? -14.488 -3.612 -2.578 1.00 97.25 286 SER A CA 1
ATOM 2180 C C . SER A 1 286 ? -14.320 -4.544 -3.773 1.00 97.25 286 SER A C 1
ATOM 2182 O O . SER A 1 286 ? -14.266 -4.069 -4.907 1.00 97.25 286 SER A O 1
ATOM 2184 N N . ASN A 1 287 ? -14.259 -5.853 -3.538 1.00 97.44 287 ASN A N 1
ATOM 2185 C CA . ASN A 1 287 ? -14.402 -6.869 -4.591 1.00 97.44 287 ASN A CA 1
ATOM 2186 C C . ASN A 1 287 ? -15.875 -7.180 -4.924 1.00 97.44 287 ASN A C 1
ATOM 2188 O O . ASN A 1 287 ? -16.169 -7.805 -5.945 1.00 97.44 287 ASN A O 1
ATOM 2192 N N . GLY A 1 288 ? -16.809 -6.686 -4.112 1.00 97.38 288 GLY A N 1
ATOM 2193 C CA . GLY A 1 288 ? -18.249 -6.722 -4.330 1.00 97.38 288 GLY A CA 1
ATOM 2194 C C . GLY A 1 288 ? -18.855 -5.357 -4.704 1.00 97.38 288 GLY A C 1
ATOM 2195 O O . GLY A 1 288 ? -18.151 -4.404 -5.065 1.00 97.38 288 GLY A O 1
ATOM 2196 N N . PRO A 1 289 ? -20.197 -5.246 -4.666 1.00 97.88 289 PRO A N 1
ATOM 2197 C CA . PRO A 1 289 ? -20.886 -3.965 -4.767 1.00 97.88 289 PRO A CA 1
ATOM 2198 C C . PRO A 1 289 ? -20.640 -3.087 -3.536 1.00 97.88 289 PRO A C 1
ATOM 2200 O O . PRO A 1 289 ? -20.324 -3.565 -2.450 1.00 97.88 289 PRO A O 1
ATOM 2203 N N . ILE A 1 290 ? -20.821 -1.777 -3.717 1.00 97.81 290 ILE A N 1
ATOM 2204 C CA . ILE A 1 290 ? -20.721 -0.794 -2.635 1.00 97.81 290 ILE A CA 1
ATOM 2205 C C . ILE A 1 290 ? -22.059 -0.057 -2.539 1.00 97.81 290 ILE A C 1
ATOM 2207 O O . ILE A 1 290 ? -22.448 0.661 -3.463 1.00 97.81 290 ILE A O 1
ATOM 2211 N N . SER A 1 291 ? -22.772 -0.231 -1.429 1.00 97.62 291 SER A N 1
ATOM 2212 C CA . SER A 1 291 ? -24.028 0.445 -1.108 1.00 97.62 291 SER A CA 1
ATOM 2213 C C . SER A 1 291 ? -23.815 1.438 0.031 1.00 97.62 291 SER A C 1
ATOM 2215 O O . SER A 1 291 ? -23.458 1.067 1.145 1.00 97.62 291 SER A O 1
ATOM 2217 N N . LEU A 1 292 ? -24.039 2.719 -0.254 1.00 97.00 292 LEU A N 1
ATOM 2218 C CA . LEU A 1 292 ? -23.844 3.819 0.684 1.00 97.00 292 LEU A CA 1
ATOM 2219 C C . LEU A 1 292 ? -25.172 4.531 0.911 1.00 97.00 292 LEU A C 1
ATOM 2221 O O . LEU A 1 292 ? -25.716 5.157 -0.001 1.00 97.00 292 LEU A O 1
ATOM 2225 N N . THR A 1 293 ? -25.681 4.492 2.132 1.00 95.38 293 THR A N 1
ATOM 2226 C CA . THR A 1 293 ? -26.843 5.254 2.588 1.00 95.38 293 THR A CA 1
ATOM 2227 C C . THR A 1 293 ? -26.509 5.932 3.915 1.00 95.38 293 THR A C 1
ATOM 2229 O O . THR A 1 293 ? -25.629 5.507 4.650 1.00 95.38 2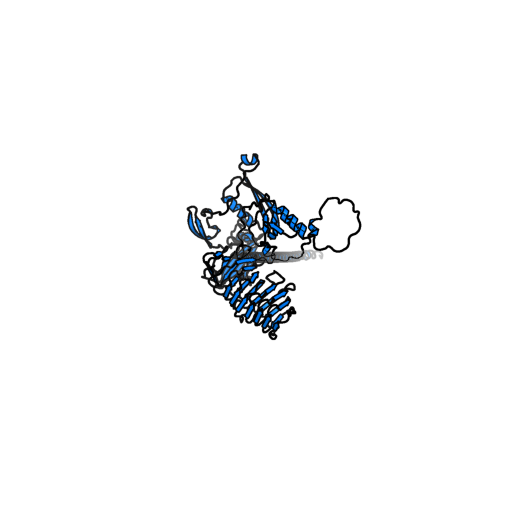93 THR A O 1
ATOM 2232 N N . SER A 1 294 ? -27.143 7.065 4.212 1.00 88.88 294 SER A N 1
ATOM 2233 C CA . SER A 1 294 ? -26.789 7.864 5.396 1.00 88.88 294 SER A CA 1
ATOM 2234 C C . SER A 1 294 ? -27.965 8.118 6.337 1.00 88.88 294 SER A C 1
ATOM 2236 O O . SER A 1 294 ? -27.868 8.956 7.238 1.00 88.88 294 SER A O 1
ATOM 2238 N N . GLY A 1 295 ? -29.116 7.481 6.093 1.00 86.12 295 GLY A N 1
ATOM 2239 C CA . GLY A 1 295 ? -30.342 7.708 6.865 1.00 86.12 295 GLY A CA 1
ATOM 2240 C C . GLY A 1 295 ? -30.811 9.173 6.934 1.00 86.12 295 GLY A C 1
ATOM 2241 O O . GLY A 1 295 ? -31.596 9.516 7.814 1.00 86.12 295 GLY A O 1
ATOM 2242 N N . GLY A 1 296 ? -30.333 10.057 6.044 1.00 83.88 296 GLY A N 1
ATOM 2243 C CA . GLY A 1 296 ? -30.623 11.499 6.060 1.00 83.88 296 GLY A CA 1
ATOM 2244 C C . GLY A 1 296 ? -29.535 12.387 6.683 1.00 83.88 296 GLY A C 1
ATOM 2245 O O . GLY A 1 296 ? -29.692 13.608 6.682 1.00 83.88 296 GLY A O 1
ATOM 2246 N N . SER A 1 297 ? -28.436 11.807 7.171 1.00 88.31 297 SER A N 1
ATOM 2247 C CA . SER A 1 297 ? -27.221 12.534 7.569 1.00 88.31 297 SER A CA 1
ATOM 2248 C C . SER A 1 297 ? -26.252 12.693 6.389 1.00 88.31 297 SER A C 1
ATOM 2250 O O . SER A 1 297 ? -26.532 12.238 5.280 1.00 88.31 297 SER A O 1
ATOM 2252 N N . THR A 1 298 ? -25.113 13.354 6.587 1.00 87.94 298 THR A N 1
ATOM 2253 C CA . THR A 1 298 ? -24.071 13.435 5.551 1.00 87.94 298 THR A CA 1
ATOM 2254 C C . THR A 1 298 ? -23.088 12.278 5.709 1.00 87.94 298 THR A C 1
ATOM 2256 O O . THR A 1 298 ? -22.576 12.062 6.804 1.00 87.94 298 THR A O 1
ATOM 2259 N N . LEU A 1 299 ? -22.829 11.562 4.619 1.00 94.06 299 LEU A N 1
ATOM 2260 C CA . LEU A 1 299 ? -21.749 10.586 4.466 1.00 94.06 299 LEU A CA 1
ATOM 2261 C C . LEU A 1 299 ? -20.811 11.155 3.405 1.00 94.06 299 LEU A C 1
ATOM 2263 O O . LEU A 1 299 ? -21.275 11.470 2.306 1.00 94.06 299 LEU A O 1
ATOM 2267 N N . THR A 1 300 ? -19.525 11.307 3.716 1.00 95.19 300 THR A N 1
ATOM 2268 C CA . THR A 1 300 ? -18.580 11.952 2.797 1.00 95.19 300 THR A CA 1
ATOM 2269 C C . THR A 1 300 ? -17.343 11.098 2.568 1.00 95.19 300 THR A C 1
ATOM 2271 O O . THR A 1 300 ? -16.655 10.729 3.511 1.00 95.19 300 THR A O 1
ATOM 2274 N N . ILE A 1 301 ? -17.033 10.844 1.300 1.00 95.81 301 ILE A N 1
ATOM 2275 C CA . ILE A 1 301 ? -15.798 10.208 0.849 1.00 95.81 301 ILE A CA 1
ATOM 2276 C C . ILE A 1 301 ? -15.074 11.204 -0.053 1.00 95.81 301 ILE A C 1
ATOM 2278 O O . ILE A 1 301 ? -15.523 11.523 -1.158 1.00 95.81 301 ILE A O 1
ATOM 2282 N N . TYR A 1 302 ? -13.950 11.718 0.425 1.00 95.25 302 TYR A N 1
ATOM 2283 C CA . TYR A 1 302 ? -13.119 12.669 -0.294 1.00 95.25 302 TYR A CA 1
ATOM 2284 C C . TYR A 1 302 ? -12.094 11.977 -1.194 1.00 95.25 302 TYR A C 1
ATOM 2286 O O . TYR A 1 302 ? -10.899 12.228 -1.103 1.00 95.25 302 TYR A O 1
ATOM 2294 N N . GLY A 1 303 ? -12.559 11.122 -2.096 1.00 93.56 303 GLY A N 1
ATOM 2295 C CA . GLY A 1 303 ? -11.735 10.521 -3.137 1.00 93.56 303 GLY A CA 1
ATOM 2296 C C . GLY A 1 303 ? -12.464 9.382 -3.833 1.00 93.56 303 GLY A C 1
ATOM 2297 O O . GLY A 1 303 ? -13.674 9.499 -4.059 1.00 93.56 303 GLY A O 1
ATOM 2298 N N . ASP A 1 304 ? -11.734 8.347 -4.222 1.00 94.31 304 ASP A N 1
ATOM 2299 C CA . ASP A 1 304 ? -12.209 7.313 -5.138 1.00 94.31 304 ASP A CA 1
ATOM 2300 C C . ASP A 1 304 ? -12.980 6.206 -4.404 1.00 94.31 304 ASP A C 1
ATOM 2302 O O . ASP A 1 304 ? -12.672 5.840 -3.267 1.00 94.31 304 ASP A O 1
ATOM 2306 N N . VAL A 1 305 ? -14.012 5.681 -5.068 1.00 95.69 305 VAL A N 1
ATOM 2307 C CA . VAL A 1 305 ? -14.835 4.565 -4.592 1.00 95.69 305 VAL A CA 1
ATOM 2308 C C . VAL A 1 305 ? -14.888 3.480 -5.661 1.00 95.69 305 VAL A C 1
ATOM 2310 O O . VAL A 1 305 ? -15.652 3.587 -6.615 1.00 95.69 305 VAL A O 1
ATOM 2313 N N . THR A 1 306 ? -14.120 2.412 -5.494 1.00 95.81 306 THR A N 1
ATOM 2314 C CA . THR A 1 306 ? -13.854 1.442 -6.565 1.00 95.81 306 THR A CA 1
ATOM 2315 C C . THR A 1 306 ? -14.495 0.085 -6.247 1.00 95.81 306 THR A C 1
ATOM 2317 O O . THR A 1 306 ? -13.901 -0.699 -5.500 1.00 95.81 306 THR A O 1
ATOM 2320 N N . PRO A 1 307 ? -15.700 -0.221 -6.772 1.00 97.44 307 PRO A N 1
ATOM 2321 C CA . PRO A 1 307 ? -16.342 -1.516 -6.564 1.00 97.44 307 PRO A CA 1
ATOM 2322 C C . PRO A 1 307 ? -15.659 -2.612 -7.395 1.00 97.44 307 PRO A C 1
ATOM 2324 O O . PRO A 1 307 ? -14.865 -2.324 -8.299 1.00 97.44 307 PRO A O 1
ATOM 2327 N N . GLY A 1 308 ? -16.011 -3.867 -7.120 1.00 95.81 308 GLY A N 1
ATOM 2328 C CA . GLY A 1 308 ? -15.453 -5.016 -7.826 1.00 95.81 308 GLY A CA 1
ATOM 2329 C C . GLY A 1 308 ? -15.872 -5.085 -9.298 1.00 95.81 308 GLY A C 1
ATOM 2330 O O . GLY A 1 308 ? -16.703 -4.290 -9.754 1.00 95.81 308 GLY A O 1
ATOM 2331 N N . PRO A 1 309 ? -15.333 -6.044 -10.067 1.00 93.56 309 PRO A N 1
ATOM 2332 C CA . PRO A 1 309 ? -15.687 -6.212 -11.472 1.00 93.56 309 PRO A CA 1
ATOM 2333 C C . PRO A 1 309 ? -17.177 -6.414 -11.668 1.00 93.56 309 PRO A C 1
ATOM 2335 O O . PRO A 1 309 ? -17.826 -7.135 -10.913 1.00 93.56 309 PRO A O 1
ATOM 2338 N N . ASP A 1 310 ? -17.717 -5.757 -12.692 1.00 94.12 310 ASP A N 1
ATOM 2339 C CA . ASP A 1 310 ? -19.145 -5.749 -13.027 1.00 94.12 310 ASP A CA 1
ATOM 2340 C C . ASP A 1 310 ? -20.080 -5.212 -11.919 1.00 94.12 310 ASP A C 1
ATOM 2342 O O . ASP A 1 310 ? -21.298 -5.145 -12.117 1.00 94.12 310 ASP A O 1
ATOM 2346 N N . ALA A 1 311 ? -19.540 -4.787 -10.773 1.00 95.69 311 ALA A N 1
ATOM 2347 C CA . ALA A 1 311 ? -20.293 -4.202 -9.678 1.00 95.69 311 ALA A CA 1
ATOM 2348 C C . ALA A 1 311 ? -20.425 -2.678 -9.838 1.00 95.69 311 ALA A C 1
ATOM 2350 O O . ALA A 1 311 ? -19.824 -2.041 -10.705 1.00 95.69 311 ALA A O 1
ATOM 2351 N N . CYS A 1 312 ? -21.272 -2.067 -9.013 1.00 95.62 312 CYS A N 1
ATOM 2352 C CA . CYS A 1 312 ? -21.535 -0.634 -9.069 1.00 95.62 312 CYS A CA 1
ATOM 2353 C C . CYS A 1 312 ? -21.600 -0.015 -7.675 1.00 95.62 312 CYS A C 1
ATOM 2355 O O . CYS A 1 312 ? -21.959 -0.681 -6.702 1.00 95.62 312 CYS A O 1
ATOM 2357 N N . VAL A 1 313 ? -21.342 1.291 -7.612 1.00 97.38 313 VAL A N 1
ATOM 2358 C CA . VAL A 1 313 ? -21.575 2.099 -6.413 1.00 97.38 313 VAL A CA 1
ATOM 2359 C C . VAL A 1 313 ? -23.022 2.593 -6.403 1.00 97.38 313 VAL A C 1
ATOM 2361 O O . VAL A 1 313 ? -23.428 3.375 -7.266 1.00 97.38 313 VAL A O 1
ATOM 2364 N N . SER A 1 314 ? -23.795 2.171 -5.405 1.00 97.44 314 SER A N 1
ATOM 2365 C CA . SER A 1 314 ? -25.144 2.672 -5.132 1.00 97.44 314 SER A CA 1
ATOM 2366 C C . SER A 1 314 ? -25.093 3.720 -4.027 1.00 97.44 314 SER A C 1
ATOM 2368 O O . SER A 1 314 ? -24.576 3.462 -2.947 1.00 97.44 314 SER A O 1
ATOM 2370 N N . THR A 1 315 ? -25.639 4.911 -4.278 1.00 97.06 315 THR A N 1
ATOM 2371 C CA . THR A 1 315 ? -25.621 6.020 -3.310 1.00 97.06 315 THR A CA 1
ATOM 2372 C C . THR A 1 315 ? -27.029 6.498 -2.969 1.00 97.06 315 THR A C 1
ATOM 2374 O O . THR A 1 315 ? -27.810 6.815 -3.870 1.00 97.06 315 THR A O 1
ATOM 2377 N N . GLY A 1 316 ? -27.331 6.613 -1.679 1.00 94.56 316 GLY A N 1
ATOM 2378 C CA . GLY A 1 316 ? -28.532 7.240 -1.139 1.00 94.56 316 GLY A CA 1
ATOM 2379 C C . GLY A 1 316 ? -28.439 8.768 -1.047 1.00 94.56 316 GLY A C 1
ATOM 2380 O O . GLY A 1 316 ? -27.457 9.395 -1.448 1.00 94.56 316 GLY A O 1
ATOM 2381 N N . LEU A 1 317 ? -29.490 9.388 -0.503 1.00 93.06 317 LEU A N 1
ATOM 2382 C CA . LEU A 1 317 ? -29.497 10.823 -0.197 1.00 93.06 317 LEU A CA 1
ATOM 2383 C C . LEU A 1 317 ? -28.427 11.144 0.851 1.00 93.06 317 LEU A C 1
ATOM 2385 O O . LEU A 1 317 ? -28.303 10.401 1.811 1.00 93.06 317 LEU A O 1
ATOM 2389 N N . GLY A 1 318 ? -27.710 12.261 0.697 1.00 91.50 318 GLY A N 1
ATOM 2390 C CA . GLY A 1 318 ? -26.710 12.717 1.675 1.00 91.50 318 GLY A CA 1
ATOM 2391 C C . GLY A 1 318 ? -25.307 12.125 1.504 1.00 91.50 318 GLY A C 1
ATOM 2392 O O . GLY A 1 318 ? -24.412 12.498 2.257 1.00 91.50 318 GLY A O 1
ATOM 2393 N N . VAL A 1 319 ? -25.097 11.260 0.506 1.00 95.75 319 VAL A N 1
ATOM 2394 C CA . VAL A 1 319 ? -23.776 10.729 0.139 1.00 95.75 319 VAL A CA 1
ATOM 2395 C C . VAL A 1 319 ? -23.038 11.705 -0.777 1.00 95.75 319 VAL A C 1
ATOM 2397 O O . VAL A 1 319 ? -23.550 12.088 -1.833 1.00 95.75 319 VAL A O 1
ATOM 2400 N N . VAL A 1 320 ? -21.815 12.070 -0.402 1.00 95.44 320 VAL A N 1
ATOM 2401 C CA . VAL A 1 320 ? -20.898 12.896 -1.192 1.00 95.44 320 VAL A CA 1
ATOM 2402 C C . VAL A 1 320 ? -19.646 12.079 -1.495 1.00 95.44 320 VAL A C 1
ATOM 2404 O O . VAL A 1 320 ? -18.984 11.610 -0.581 1.00 95.44 320 VAL A O 1
ATOM 2407 N N . ILE A 1 321 ? -19.325 11.916 -2.779 1.00 96.12 321 ILE A N 1
ATOM 2408 C CA . ILE A 1 321 ? -18.092 11.276 -3.260 1.00 96.12 321 ILE A CA 1
ATOM 2409 C C . ILE A 1 321 ? -17.434 12.254 -4.227 1.00 96.12 321 ILE A C 1
ATOM 2411 O O . ILE A 1 321 ? -18.106 12.700 -5.164 1.00 96.12 321 ILE A O 1
ATOM 2415 N N . THR A 1 322 ? -16.170 12.609 -3.999 1.00 95.25 322 THR A N 1
ATOM 2416 C CA . THR A 1 322 ? -15.459 13.581 -4.848 1.00 95.25 322 THR A CA 1
ATOM 2417 C C . THR A 1 322 ? -14.644 12.953 -5.977 1.00 95.25 322 THR A C 1
ATOM 2419 O O . THR A 1 322 ? -14.341 13.667 -6.932 1.00 95.25 322 THR A O 1
ATOM 2422 N N . GLY A 1 323 ? -14.291 11.668 -5.879 1.00 93.44 323 GLY A N 1
ATOM 2423 C CA . GLY A 1 323 ? -13.461 10.952 -6.852 1.00 93.44 323 GLY A CA 1
ATOM 2424 C C . GLY A 1 323 ? -14.229 10.046 -7.821 1.00 93.44 323 GLY A C 1
ATOM 2425 O O . GLY A 1 323 ? -15.444 10.184 -8.014 1.00 93.44 323 GLY A O 1
ATOM 2426 N N . ASP A 1 324 ? -13.486 9.147 -8.465 1.00 91.19 324 ASP A N 1
ATOM 2427 C CA . ASP A 1 324 ? -13.981 8.166 -9.431 1.00 91.19 324 ASP A CA 1
ATOM 2428 C C . ASP A 1 324 ? -14.839 7.086 -8.747 1.00 91.19 324 ASP A C 1
ATOM 2430 O O . ASP A 1 324 ? -14.708 6.803 -7.559 1.00 91.19 324 ASP A O 1
ATOM 2434 N N . LYS A 1 325 ? -15.766 6.505 -9.512 1.00 95.62 325 LYS A N 1
ATOM 2435 C CA . LYS A 1 325 ? -16.645 5.400 -9.106 1.00 95.62 325 LYS A CA 1
ATOM 2436 C C . LYS A 1 325 ? -16.557 4.191 -10.037 1.00 95.62 325 LYS A C 1
ATOM 2438 O O . LYS A 1 325 ? -17.469 3.360 -10.067 1.00 95.62 325 LYS A O 1
ATOM 2443 N N . SER A 1 326 ? -15.540 4.165 -10.893 1.00 91.81 326 SER A N 1
ATOM 2444 C CA . SER A 1 326 ? -15.351 3.124 -11.894 1.00 91.81 326 SER A CA 1
ATOM 2445 C C . SER A 1 326 ? -15.061 1.782 -11.225 1.00 91.81 326 SER A C 1
ATOM 2447 O O . SER A 1 326 ? -14.300 1.706 -10.267 1.00 91.81 326 SER A O 1
ATOM 2449 N N . ALA A 1 327 ? -15.690 0.723 -11.729 1.00 92.25 327 ALA A N 1
ATOM 2450 C CA . ALA A 1 327 ? -15.440 -0.638 -11.271 1.00 92.25 327 ALA A CA 1
ATOM 2451 C C . ALA A 1 327 ? -14.027 -1.100 -11.642 1.00 92.25 327 ALA A C 1
ATOM 2453 O O . ALA A 1 327 ? -13.507 -0.724 -12.700 1.00 92.25 327 ALA A O 1
ATOM 2454 N N . ARG A 1 328 ? -13.438 -1.962 -10.807 1.00 90.50 328 ARG A N 1
ATOM 2455 C CA . ARG A 1 328 ? -12.175 -2.627 -11.142 1.00 90.50 328 ARG A CA 1
ATOM 2456 C C . ARG A 1 328 ? -12.347 -3.529 -12.366 1.00 90.50 328 ARG A C 1
ATOM 2458 O O . ARG A 1 328 ? -13.407 -4.128 -12.546 1.00 90.50 328 ARG A O 1
ATOM 2465 N N . PRO A 1 329 ? -11.311 -3.680 -13.206 1.00 83.81 329 PRO A N 1
ATOM 2466 C CA . PRO A 1 329 ? -11.356 -4.613 -14.329 1.00 83.81 329 PRO A CA 1
ATOM 2467 C C . PRO A 1 329 ? -11.274 -6.085 -13.890 1.00 83.81 329 PRO A C 1
ATOM 2469 O O . PRO A 1 329 ? -11.750 -6.959 -14.612 1.00 83.81 329 PRO A O 1
ATOM 2472 N N . ALA A 1 330 ? -10.670 -6.360 -12.730 1.00 87.75 330 ALA A N 1
ATOM 2473 C CA . ALA A 1 330 ? -10.526 -7.684 -12.131 1.00 87.75 330 ALA A CA 1
ATOM 2474 C C . ALA A 1 330 ? -10.630 -7.581 -10.595 1.00 87.75 330 ALA A C 1
ATOM 2476 O O . ALA A 1 330 ? -10.442 -6.484 -10.064 1.00 87.75 330 ALA A O 1
ATOM 2477 N N . PRO A 1 331 ? -10.975 -8.670 -9.884 1.00 93.56 331 PRO A N 1
ATOM 2478 C CA . PRO A 1 331 ? -10.978 -8.658 -8.429 1.00 93.56 331 PRO A CA 1
ATOM 2479 C C . PRO A 1 331 ? -9.546 -8.475 -7.915 1.00 93.56 331 PRO A C 1
ATOM 2481 O O . PRO A 1 331 ? -8.606 -8.994 -8.518 1.00 93.56 331 PRO A O 1
ATOM 2484 N N . LEU A 1 332 ? -9.388 -7.756 -6.808 1.00 91.31 332 LEU A N 1
ATOM 2485 C CA . LEU A 1 332 ? -8.130 -7.658 -6.082 1.00 91.31 332 LEU A CA 1
ATOM 2486 C C . LEU A 1 332 ? -7.866 -8.979 -5.362 1.00 91.31 332 LEU A C 1
ATOM 2488 O O . LEU A 1 332 ? -8.651 -9.376 -4.507 1.00 91.31 332 LEU A O 1
ATOM 2492 N N . GLU A 1 333 ? -6.766 -9.651 -5.676 1.00 91.81 333 GLU A N 1
ATOM 2493 C CA . GLU A 1 333 ? -6.338 -10.809 -4.895 1.00 91.81 333 GLU A CA 1
ATOM 2494 C C . GLU A 1 333 ? -5.651 -10.326 -3.612 1.00 91.81 333 GLU A C 1
ATOM 2496 O O . GLU A 1 333 ? -4.618 -9.657 -3.664 1.00 91.81 333 GLU A O 1
ATOM 2501 N N . LEU A 1 334 ? -6.235 -10.650 -2.457 1.00 91.06 334 LEU A N 1
ATOM 2502 C CA . LEU A 1 334 ? -5.652 -10.343 -1.153 1.00 91.06 334 LEU A CA 1
ATOM 2503 C C . LEU A 1 334 ? -4.629 -11.416 -0.767 1.00 91.06 334 LEU A C 1
ATOM 2505 O O . LEU A 1 334 ? -4.903 -12.614 -0.845 1.00 91.06 334 LEU A O 1
ATOM 2509 N N . GLU A 1 335 ? -3.435 -10.994 -0.345 1.00 91.88 335 GLU A N 1
ATOM 2510 C CA . GLU A 1 335 ? -2.406 -11.925 0.121 1.00 91.88 335 GLU A CA 1
ATOM 2511 C C . GLU A 1 335 ? -2.778 -12.503 1.495 1.00 91.88 335 GLU A C 1
ATOM 2513 O O . GLU A 1 335 ? -3.144 -11.778 2.420 1.00 91.88 335 GLU A O 1
ATOM 2518 N N . GLU A 1 336 ? -2.641 -13.818 1.653 1.00 95.12 336 GLU A N 1
ATOM 2519 C CA . GLU A 1 336 ? -2.863 -14.494 2.933 1.00 95.12 336 GLU A CA 1
ATOM 2520 C C . GLU A 1 336 ? -1.838 -14.039 3.991 1.00 95.12 336 GLU A C 1
ATOM 2522 O O . GLU A 1 336 ? -0.630 -13.964 3.724 1.00 95.12 336 GLU A O 1
ATOM 2527 N N . VAL A 1 337 ? -2.303 -13.785 5.219 1.00 94.62 337 VAL A N 1
ATOM 2528 C CA . VAL A 1 337 ? -1.438 -13.379 6.336 1.00 94.62 337 VAL A CA 1
ATOM 2529 C C . VAL A 1 337 ? -0.519 -14.525 6.759 1.00 94.62 337 VAL A C 1
ATOM 2531 O O . VAL A 1 337 ? -0.958 -15.567 7.248 1.00 94.62 337 VAL A O 1
ATOM 2534 N N . LYS A 1 338 ? 0.795 -14.306 6.643 1.00 96.75 338 LYS A N 1
ATOM 2535 C CA . LYS A 1 338 ? 1.825 -15.251 7.099 1.00 96.75 338 LYS A CA 1
ATOM 2536 C C . LYS A 1 338 ? 2.177 -14.995 8.559 1.00 96.75 338 LYS A C 1
ATOM 2538 O O . LYS A 1 338 ? 3.044 -14.178 8.860 1.00 96.75 338 LYS A O 1
ATOM 2543 N N . VAL A 1 339 ? 1.529 -15.729 9.458 1.00 97.81 339 VAL A N 1
ATOM 2544 C CA . VAL A 1 339 ? 1.815 -15.658 10.896 1.00 97.81 339 VAL A CA 1
ATOM 2545 C C . VAL A 1 339 ? 3.230 -16.188 11.187 1.00 97.81 339 VAL A C 1
ATOM 2547 O O . VAL A 1 339 ? 3.574 -17.277 10.717 1.00 97.81 339 VAL A O 1
ATOM 2550 N N . PRO A 1 340 ? 4.061 -15.464 11.960 1.00 97.69 340 PRO A N 1
ATOM 2551 C CA . PRO A 1 340 ? 5.356 -15.968 12.410 1.00 97.69 340 PRO A CA 1
ATOM 2552 C C . PRO A 1 340 ? 5.234 -17.286 13.190 1.00 97.69 340 PRO A C 1
ATOM 2554 O O . PRO A 1 340 ? 4.380 -17.419 14.064 1.00 97.69 340 PRO A O 1
ATOM 2557 N N . ASP A 1 341 ? 6.121 -18.243 12.912 1.00 97.88 341 ASP A N 1
ATOM 2558 C CA . ASP A 1 341 ? 6.212 -19.499 13.667 1.00 97.88 341 ASP A CA 1
ATOM 2559 C C . ASP A 1 341 ? 6.877 -19.240 15.030 1.00 97.88 341 ASP A C 1
ATOM 2561 O O . ASP A 1 341 ? 8.094 -19.045 15.119 1.00 97.88 341 ASP A O 1
ATOM 2565 N N . VAL A 1 342 ? 6.066 -19.159 16.086 1.00 97.94 342 VAL A N 1
ATOM 2566 C CA . VAL A 1 342 ? 6.501 -18.891 17.462 1.00 97.94 342 VAL A CA 1
ATOM 2567 C C . VAL A 1 342 ? 5.745 -19.782 18.443 1.00 97.94 342 VAL A C 1
ATOM 2569 O O . VAL A 1 342 ? 4.540 -19.995 18.316 1.00 97.94 342 VAL A O 1
ATOM 2572 N N . ASP A 1 343 ? 6.451 -20.280 19.459 1.00 98.19 343 ASP A N 1
ATOM 2573 C CA . ASP A 1 343 ? 5.828 -21.022 20.552 1.00 98.19 343 ASP A CA 1
ATOM 2574 C C . ASP A 1 343 ? 4.872 -20.106 21.333 1.00 98.19 343 ASP A C 1
ATOM 2576 O O . ASP A 1 343 ? 5.279 -19.078 21.885 1.00 98.19 343 ASP A O 1
ATOM 2580 N N . LEU A 1 344 ? 3.597 -20.493 21.408 1.00 98.38 344 LEU A N 1
ATOM 2581 C CA . LEU A 1 344 ? 2.602 -19.758 22.182 1.00 98.38 344 LEU A CA 1
ATOM 2582 C C . LEU A 1 344 ? 2.786 -20.037 23.676 1.00 98.38 344 LEU A C 1
ATOM 2584 O O . LEU A 1 344 ? 2.724 -21.177 24.141 1.00 98.38 344 LEU A O 1
ATOM 2588 N N . LEU A 1 345 ? 3.005 -18.974 24.443 1.00 98.44 345 LEU A N 1
ATOM 2589 C CA . LEU A 1 345 ? 2.973 -19.014 25.898 1.00 98.44 345 LEU A CA 1
ATOM 2590 C C . LEU A 1 345 ? 1.519 -19.076 26.393 1.00 98.44 345 LEU A C 1
ATOM 2592 O O . LEU A 1 345 ? 0.617 -18.623 25.688 1.00 98.44 345 LEU A O 1
ATOM 2596 N N . PRO A 1 346 ? 1.272 -19.557 27.625 1.00 98.50 346 PRO A N 1
ATOM 2597 C CA . PRO A 1 346 ? -0.068 -19.561 28.200 1.00 98.50 346 PRO A CA 1
ATOM 2598 C C . PRO A 1 346 ? -0.717 -18.176 28.197 1.00 98.50 346 PRO A C 1
ATOM 2600 O O . PRO A 1 346 ? -0.026 -17.162 28.347 1.00 98.50 346 PRO A O 1
ATOM 2603 N N . ALA A 1 347 ? -2.044 -18.149 28.091 1.00 98.50 347 ALA A N 1
ATOM 2604 C CA . ALA A 1 347 ? -2.804 -16.906 28.092 1.00 98.50 347 ALA A CA 1
ATOM 2605 C C . ALA A 1 347 ? -2.514 -16.024 29.325 1.00 98.50 347 ALA A C 1
ATOM 2607 O O . ALA A 1 347 ? -2.368 -16.507 30.454 1.00 98.50 347 ALA A O 1
ATOM 2608 N N . ILE A 1 348 ? -2.458 -14.709 29.106 1.00 98.25 348 ILE A N 1
ATOM 2609 C CA . ILE A 1 348 ? -2.271 -13.691 30.141 1.00 98.25 348 ILE A CA 1
ATOM 2610 C C . ILE A 1 348 ? -3.602 -12.993 30.408 1.00 98.25 348 ILE A C 1
ATOM 2612 O O . ILE A 1 348 ? -4.228 -12.468 29.494 1.00 98.25 348 ILE A O 1
ATOM 2616 N N . VAL A 1 349 ? -3.966 -12.886 31.685 1.00 98.50 349 VAL A N 1
ATOM 2617 C CA . VAL A 1 349 ? -4.975 -11.934 32.166 1.00 98.50 349 VAL A CA 1
ATOM 2618 C C . VAL A 1 349 ? -4.251 -10.883 33.000 1.00 98.50 349 VAL A C 1
ATOM 2620 O O . VAL A 1 349 ? -3.657 -11.203 34.030 1.00 98.50 349 VAL A O 1
ATOM 2623 N N . HIS A 1 350 ? -4.240 -9.638 32.533 1.00 98.44 350 HIS A N 1
ATOM 2624 C CA . HIS A 1 350 ? -3.587 -8.526 33.208 1.00 98.44 350 HIS A CA 1
ATOM 2625 C C . HIS A 1 350 ? -4.599 -7.700 34.012 1.00 98.44 350 HIS A C 1
ATOM 2627 O O . HIS A 1 350 ? -5.349 -6.903 33.456 1.00 98.44 350 HIS A O 1
ATOM 2633 N N . ASP A 1 351 ? -4.591 -7.877 35.334 1.00 98.38 351 ASP A N 1
ATOM 2634 C CA . ASP A 1 351 ? -5.496 -7.217 36.289 1.00 98.38 351 ASP A CA 1
ATOM 2635 C C . ASP A 1 351 ? -4.781 -6.303 37.310 1.00 98.38 351 ASP A C 1
ATOM 2637 O O . ASP A 1 351 ? -5.426 -5.624 38.117 1.00 98.38 351 ASP A O 1
ATOM 2641 N N . SER A 1 352 ? -3.447 -6.258 37.262 1.00 97.81 352 SER A N 1
ATOM 2642 C CA . SER A 1 352 ? -2.588 -5.493 38.172 1.00 97.81 352 SER A CA 1
ATOM 2643 C C . SER A 1 352 ? -2.566 -4.005 37.826 1.00 97.81 352 SER A C 1
ATOM 2645 O O . SER A 1 352 ? -2.545 -3.634 36.662 1.00 97.81 352 SER A O 1
ATOM 2647 N N . SER A 1 353 ? -2.475 -3.140 38.839 1.00 96.75 353 SER A N 1
ATOM 2648 C CA . SER A 1 353 ? -2.330 -1.688 38.653 1.00 96.75 353 SER A CA 1
ATOM 2649 C C . SER A 1 353 ? -0.956 -1.243 38.140 1.00 96.75 353 SER A C 1
ATOM 2651 O O . SER A 1 353 ? -0.782 -0.069 37.839 1.00 96.75 353 SER A O 1
ATOM 2653 N N . ILE A 1 354 ? 0.038 -2.135 38.125 1.00 97.88 354 ILE A N 1
ATOM 2654 C CA . ILE A 1 354 ? 1.359 -1.852 37.549 1.00 97.88 354 ILE A CA 1
ATOM 2655 C C . ILE A 1 354 ? 1.305 -2.231 36.069 1.00 97.88 354 ILE A C 1
ATOM 2657 O O . ILE A 1 354 ? 1.028 -3.407 35.815 1.00 97.88 354 ILE A O 1
ATOM 2661 N N . PRO A 1 355 ? 1.624 -1.314 35.134 1.00 98.25 355 PRO A N 1
ATOM 2662 C CA . PRO A 1 355 ? 1.605 -1.610 33.707 1.00 98.25 355 PRO A CA 1
ATOM 2663 C C . PRO A 1 355 ? 2.392 -2.875 33.367 1.00 98.25 355 PRO A C 1
ATOM 2665 O O . PRO A 1 355 ? 3.522 -3.078 33.834 1.00 98.25 355 PRO A O 1
ATOM 2668 N N . ARG A 1 356 ? 1.801 -3.745 32.548 1.00 98.38 356 ARG A N 1
ATOM 2669 C CA . ARG A 1 356 ? 2.496 -4.918 32.019 1.00 98.38 356 ARG A CA 1
ATOM 2670 C C . ARG A 1 356 ? 3.266 -4.507 30.777 1.00 98.38 356 ARG A C 1
ATOM 2672 O O . ARG A 1 356 ? 2.666 -4.116 29.791 1.00 98.38 356 ARG A O 1
ATOM 2679 N N . VAL A 1 357 ? 4.584 -4.662 30.798 1.00 98.44 357 VAL A N 1
ATOM 2680 C CA . VAL A 1 357 ? 5.428 -4.386 29.630 1.00 98.44 357 VAL A CA 1
ATOM 2681 C C . VAL A 1 357 ? 5.773 -5.697 28.927 1.00 98.44 357 VAL A C 1
ATOM 2683 O O . VAL A 1 357 ? 6.335 -6.601 29.553 1.00 98.44 357 VAL A O 1
ATOM 2686 N N . LEU A 1 358 ? 5.440 -5.803 27.640 1.00 98.44 358 LEU A N 1
ATOM 2687 C CA . LEU A 1 358 ? 5.961 -6.835 26.748 1.00 98.44 358 LEU A CA 1
ATOM 2688 C C . LEU A 1 358 ? 7.233 -6.290 26.081 1.00 98.44 358 LEU A C 1
ATOM 2690 O O . LEU A 1 358 ? 7.180 -5.213 25.482 1.00 98.44 358 LEU A O 1
ATOM 2694 N N . PRO A 1 359 ? 8.386 -6.965 26.238 1.00 98.12 359 PRO A N 1
ATOM 2695 C CA . PRO A 1 359 ? 9.652 -6.475 25.703 1.00 98.12 359 PRO A 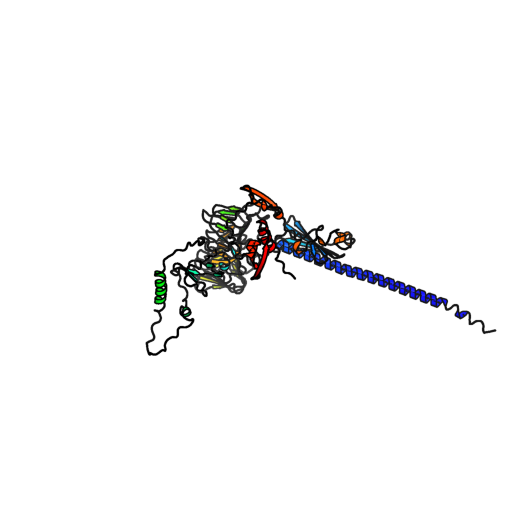CA 1
ATOM 2696 C C . PRO A 1 359 ? 9.692 -6.550 24.165 1.00 98.12 359 PRO A C 1
ATOM 2698 O O . PRO A 1 359 ? 8.907 -7.299 23.582 1.00 98.12 359 PRO A O 1
ATOM 2701 N N . PRO A 1 360 ? 10.651 -5.858 23.520 1.00 98.19 360 PRO A N 1
ATOM 2702 C CA . PRO A 1 360 ? 10.912 -6.004 22.087 1.00 98.19 360 PRO A CA 1
ATOM 2703 C C . PRO A 1 360 ? 11.233 -7.447 21.671 1.00 98.19 360 PRO A C 1
ATOM 2705 O O . PRO A 1 360 ? 11.740 -8.239 22.473 1.00 98.19 360 PRO A O 1
ATOM 2708 N N . GLY A 1 361 ? 11.015 -7.759 20.391 1.00 97.81 361 GLY A N 1
ATOM 2709 C CA . GLY A 1 361 ? 11.239 -9.081 19.791 1.00 97.81 361 GLY A CA 1
ATOM 2710 C C . GLY A 1 361 ? 9.955 -9.813 19.385 1.00 97.81 361 GLY A C 1
ATOM 2711 O O . GLY A 1 361 ? 8.873 -9.234 19.367 1.00 97.81 361 GLY A O 1
ATOM 2712 N N . THR A 1 362 ? 10.081 -11.090 19.016 1.00 98.38 362 THR A N 1
ATOM 2713 C CA . THR A 1 362 ? 8.937 -11.940 18.647 1.00 98.38 362 THR A CA 1
ATOM 2714 C C . THR A 1 362 ? 8.411 -12.692 19.868 1.00 98.38 362 THR A C 1
ATOM 2716 O O . THR A 1 362 ? 9.156 -13.448 20.495 1.00 98.38 362 THR A O 1
ATOM 2719 N N . LEU A 1 363 ? 7.137 -12.495 20.206 1.00 98.56 363 LEU A N 1
ATOM 2720 C CA . LEU A 1 363 ? 6.467 -13.109 21.355 1.00 98.56 363 LEU A CA 1
ATOM 2721 C C . LEU A 1 363 ? 5.184 -13.813 20.910 1.00 98.56 363 LEU A C 1
ATOM 2723 O O . LEU A 1 363 ? 4.471 -13.295 20.058 1.00 98.56 363 LEU A O 1
ATOM 2727 N N . GLY A 1 364 ? 4.881 -14.964 21.512 1.00 98.56 364 GLY A N 1
ATOM 2728 C CA . GLY A 1 364 ? 3.657 -15.728 21.271 1.00 98.56 364 GLY A CA 1
ATOM 2729 C C . GLY A 1 364 ? 2.833 -15.896 22.548 1.00 98.56 364 GLY A C 1
ATOM 2730 O O . GLY A 1 364 ? 3.398 -16.266 23.577 1.00 98.56 364 GLY A O 1
ATOM 2731 N N . TYR A 1 365 ? 1.517 -15.681 22.498 1.00 98.69 365 TYR A N 1
ATOM 2732 C CA . TYR A 1 365 ? 0.583 -15.962 23.597 1.00 98.69 365 TYR A CA 1
ATOM 2733 C C . TYR A 1 365 ? -0.700 -16.629 23.092 1.00 98.69 365 TYR A C 1
ATOM 2735 O O . TYR A 1 365 ? -1.260 -16.221 22.083 1.00 98.69 365 TYR A O 1
ATOM 2743 N N . GLU A 1 366 ? -1.227 -17.607 23.828 1.00 98.56 366 GLU A N 1
ATOM 2744 C CA . GLU A 1 366 ? -2.552 -18.192 23.555 1.00 98.56 366 GLU A CA 1
ATOM 2745 C C . GLU A 1 366 ? -3.666 -17.133 23.640 1.00 98.56 366 GLU A C 1
ATOM 2747 O O . GLU A 1 366 ? -4.650 -17.189 22.915 1.00 98.56 366 GLU A O 1
ATOM 2752 N N . GLY A 1 367 ? -3.501 -16.126 24.497 1.00 98.56 367 GLY A N 1
ATOM 2753 C CA . GLY A 1 367 ? -4.420 -15.001 24.592 1.00 98.56 367 GLY A CA 1
ATOM 2754 C C . GLY A 1 367 ? -3.914 -13.923 25.540 1.00 98.56 367 GLY A C 1
ATOM 2755 O O . GLY A 1 367 ? -3.080 -14.179 26.411 1.00 98.56 367 GLY A O 1
ATOM 2756 N N . ILE A 1 368 ? -4.406 -12.705 25.367 1.00 98.75 368 ILE A N 1
ATOM 2757 C CA . ILE A 1 368 ? -4.107 -11.554 26.211 1.00 98.75 368 ILE A CA 1
ATOM 2758 C C . ILE A 1 368 ? -5.420 -10.845 26.516 1.00 98.75 368 ILE A C 1
ATOM 2760 O O . ILE A 1 368 ? -6.063 -10.313 25.616 1.00 98.75 368 ILE A O 1
ATOM 2764 N N . GLN A 1 369 ? -5.780 -10.790 27.795 1.00 98.69 369 GLN A N 1
ATOM 2765 C CA . GLN A 1 369 ? -6.868 -9.966 28.304 1.00 98.69 369 GLN A CA 1
ATOM 2766 C C . GLN A 1 369 ? -6.305 -8.862 29.199 1.00 98.69 369 GLN A C 1
ATOM 2768 O O . GLN A 1 369 ? -5.538 -9.141 30.123 1.00 98.69 369 GLN A O 1
ATOM 2773 N N . VAL A 1 370 ? -6.712 -7.619 28.963 1.00 98.69 370 VAL A N 1
ATOM 2774 C CA . VAL A 1 370 ? -6.381 -6.467 29.808 1.00 98.69 370 VAL A CA 1
ATOM 2775 C C . VAL A 1 370 ? -7.651 -6.007 30.511 1.00 98.69 370 VAL A C 1
ATOM 2777 O O . VAL A 1 370 ? -8.604 -5.590 29.856 1.00 98.69 370 VAL A O 1
ATOM 2780 N N . ALA A 1 371 ? -7.663 -6.114 31.841 1.00 98.69 371 ALA A N 1
ATOM 2781 C CA . ALA A 1 371 ? -8.824 -5.782 32.659 1.00 98.69 371 ALA A CA 1
ATOM 2782 C C . ALA A 1 371 ? -9.113 -4.263 32.669 1.00 98.69 371 ALA A C 1
ATOM 2784 O O . ALA A 1 371 ? -8.228 -3.466 32.335 1.00 98.69 371 ALA A O 1
ATOM 2785 N N . PRO A 1 372 ? -10.306 -3.829 33.123 1.00 98.44 372 PRO A N 1
ATOM 2786 C CA . PRO A 1 372 ? -10.669 -2.417 33.141 1.00 98.44 372 PRO A CA 1
ATOM 2787 C C . PRO A 1 372 ? -9.682 -1.519 33.888 1.00 98.44 372 PRO A C 1
ATOM 2789 O O . PRO A 1 372 ? -9.242 -1.836 35.000 1.00 98.44 372 PRO A O 1
ATOM 2792 N N . GLY A 1 373 ? -9.338 -0.385 33.274 1.00 96.81 373 GLY A N 1
ATOM 2793 C CA . GLY A 1 373 ? -8.409 0.602 33.827 1.00 96.81 373 GLY A CA 1
ATOM 2794 C C . GLY A 1 373 ? -6.967 0.103 33.974 1.00 96.81 373 GLY A C 1
ATOM 2795 O O . GLY A 1 373 ? -6.209 0.664 34.773 1.00 96.81 373 GLY A O 1
ATOM 2796 N N . ARG A 1 374 ? -6.592 -0.992 33.292 1.00 98.50 374 ARG A N 1
ATOM 2797 C CA . ARG A 1 374 ? -5.228 -1.551 33.287 1.00 98.50 374 ARG A CA 1
ATOM 2798 C C . ARG A 1 374 ? -4.495 -1.229 32.000 1.00 98.50 374 ARG A C 1
ATOM 2800 O O . ARG A 1 374 ? -5.112 -0.924 30.987 1.00 98.50 374 ARG A O 1
ATOM 2807 N N . GLU A 1 375 ? -3.170 -1.300 32.068 1.00 98.44 375 GLU A N 1
ATOM 2808 C CA . GLU A 1 375 ? -2.285 -0.867 30.992 1.00 98.44 375 GLU A CA 1
ATOM 2809 C C . GLU A 1 375 ? -1.363 -2.004 30.546 1.00 98.44 375 GLU A C 1
ATOM 2811 O O . GLU A 1 375 ? -0.615 -2.577 31.344 1.00 98.44 375 GLU A O 1
ATOM 2816 N N . LEU A 1 376 ? -1.396 -2.304 29.251 1.00 98.62 376 LEU A N 1
ATOM 2817 C CA . LEU A 1 376 ? -0.447 -3.174 28.573 1.00 98.62 376 LEU A CA 1
ATOM 2818 C C . LEU A 1 376 ? 0.416 -2.327 27.639 1.00 98.62 376 LEU A C 1
ATOM 2820 O O . LEU A 1 376 ? -0.108 -1.627 26.780 1.00 98.62 376 LEU A O 1
ATOM 2824 N N . VAL A 1 377 ? 1.733 -2.422 27.787 1.00 98.56 377 VAL A N 1
ATOM 2825 C CA . VAL A 1 377 ? 2.707 -1.711 26.958 1.00 98.56 377 VAL A CA 1
ATOM 2826 C C . VAL A 1 377 ? 3.406 -2.700 26.034 1.00 98.56 377 VAL A C 1
ATOM 2828 O O . VAL A 1 377 ? 4.057 -3.631 26.512 1.00 98.56 377 VAL A O 1
ATOM 2831 N N . LEU A 1 378 ? 3.316 -2.485 24.724 1.00 98.44 378 LEU A N 1
ATOM 2832 C CA . LEU A 1 378 ? 4.105 -3.193 23.715 1.00 98.44 378 LEU A CA 1
ATOM 2833 C C . LEU A 1 378 ? 5.322 -2.343 23.356 1.00 98.44 378 LEU A C 1
ATOM 2835 O O . LEU A 1 378 ? 5.168 -1.190 22.963 1.00 98.44 378 LEU A O 1
ATOM 2839 N N . GLN A 1 379 ? 6.525 -2.889 23.518 1.00 98.50 379 GLN A N 1
ATOM 2840 C CA . GLN A 1 379 ? 7.773 -2.199 23.188 1.00 98.50 379 GLN A CA 1
ATOM 2841 C C . GLN A 1 379 ? 8.294 -2.663 21.827 1.00 98.50 379 GLN A C 1
ATOM 2843 O O . GLN A 1 379 ? 8.571 -3.846 21.644 1.00 98.50 379 GLN A O 1
ATOM 2848 N N . GLY A 1 380 ? 8.446 -1.732 20.889 1.00 97.50 380 GLY A N 1
ATOM 2849 C CA . GLY A 1 380 ? 9.043 -1.959 19.578 1.00 97.50 380 GLY A CA 1
ATOM 2850 C C . GLY A 1 380 ? 10.579 -1.936 19.604 1.00 97.50 380 GLY A C 1
ATOM 2851 O O . GLY A 1 380 ? 11.186 -1.401 20.538 1.00 97.50 380 GLY A O 1
ATOM 2852 N N . PRO A 1 381 ? 11.240 -2.517 18.588 1.00 98.19 381 PRO A N 1
ATOM 2853 C CA . PRO A 1 381 ? 10.637 -3.232 17.466 1.00 98.19 381 PRO A CA 1
ATOM 2854 C C . PRO A 1 381 ? 10.275 -4.680 17.843 1.00 98.19 381 PRO A C 1
ATOM 2856 O O . PRO A 1 381 ? 10.981 -5.324 18.627 1.00 98.19 381 PRO A O 1
ATOM 2859 N N . GLY A 1 382 ? 9.202 -5.235 17.278 1.00 97.31 382 GLY A N 1
ATOM 2860 C CA . GLY A 1 382 ? 8.807 -6.611 17.594 1.00 97.31 382 GLY A CA 1
ATOM 2861 C C . GLY A 1 382 ? 7.552 -7.114 16.893 1.00 97.31 382 GLY A C 1
ATOM 2862 O O . GLY A 1 382 ? 6.829 -6.354 16.259 1.00 97.31 382 GLY A O 1
ATOM 2863 N N . SER A 1 383 ? 7.287 -8.411 17.047 1.00 98.12 383 SER A N 1
ATOM 2864 C CA . SER A 1 383 ? 6.074 -9.057 16.540 1.00 98.12 383 SER A CA 1
ATOM 2865 C C . SER A 1 383 ? 5.376 -9.810 17.668 1.00 98.12 383 SER A C 1
ATOM 2867 O O . SER A 1 383 ? 5.972 -10.676 18.308 1.00 98.12 383 SER A O 1
ATOM 2869 N N . LEU A 1 384 ? 4.110 -9.509 17.909 1.00 98.50 384 LEU A N 1
ATOM 2870 C CA . LEU A 1 384 ? 3.270 -10.189 18.883 1.00 98.50 384 LEU A CA 1
ATOM 2871 C C . LEU A 1 384 ? 2.310 -11.121 18.149 1.00 98.50 384 LEU A C 1
ATOM 2873 O O . LEU A 1 384 ? 1.421 -10.651 17.454 1.00 98.50 384 LEU A O 1
ATOM 2877 N N . VAL A 1 385 ? 2.454 -12.429 18.333 1.00 98.69 385 VAL A N 1
ATOM 2878 C CA . VAL A 1 385 ? 1.458 -13.417 17.910 1.00 98.69 385 VAL A CA 1
ATOM 2879 C C . VAL A 1 385 ? 0.564 -13.725 19.103 1.00 98.69 385 VAL A C 1
ATOM 2881 O O . VAL A 1 385 ? 1.042 -14.144 20.157 1.00 98.69 385 VAL A O 1
ATOM 2884 N N . VAL A 1 386 ? -0.735 -13.499 18.962 1.00 98.69 386 VAL A N 1
ATOM 2885 C CA . VAL A 1 386 ? -1.715 -13.703 20.026 1.00 98.69 386 VAL A CA 1
ATOM 2886 C C . VAL A 1 386 ? -2.915 -14.472 19.488 1.00 98.69 386 VAL A C 1
ATOM 2888 O O . VAL A 1 386 ? -3.400 -14.160 18.408 1.00 98.69 386 VAL A O 1
ATOM 2891 N N . GLY A 1 387 ? -3.404 -15.468 20.230 1.00 98.50 387 GLY A N 1
ATOM 2892 C CA . GLY A 1 387 ? -4.671 -16.133 19.910 1.00 98.50 387 GLY A CA 1
ATOM 2893 C C . GLY A 1 387 ? -5.835 -15.159 20.018 1.00 98.50 387 GLY A C 1
ATOM 2894 O O . GLY A 1 387 ? -6.261 -14.574 19.024 1.00 98.50 387 GLY A O 1
ATOM 2895 N N . GLN A 1 388 ? -6.308 -14.935 21.242 1.00 98.50 388 GLN A N 1
ATOM 2896 C CA . GLN A 1 388 ? -7.347 -13.945 21.525 1.00 98.50 388 GLN A CA 1
ATOM 2897 C C . GLN A 1 388 ? -6.759 -12.658 22.119 1.00 98.50 388 GLN A C 1
ATOM 2899 O O . GLN A 1 388 ? -6.054 -12.714 23.125 1.00 98.50 388 GLN A O 1
ATOM 2904 N N . LEU A 1 389 ? -7.091 -11.492 21.558 1.00 98.62 389 LEU A N 1
ATOM 2905 C CA . LEU A 1 389 ? -6.760 -10.185 22.139 1.00 98.62 389 LEU A CA 1
ATOM 2906 C C . LEU A 1 389 ? -8.027 -9.527 22.690 1.00 98.62 389 LEU A C 1
ATOM 2908 O O . LEU A 1 389 ? -8.978 -9.292 21.953 1.00 98.62 389 LEU A O 1
ATOM 2912 N N . THR A 1 390 ? -8.064 -9.214 23.981 1.00 98.62 390 THR A N 1
ATOM 2913 C CA . THR A 1 390 ? -9.219 -8.577 24.628 1.00 98.62 390 THR A CA 1
ATOM 2914 C C . THR A 1 390 ? -8.781 -7.384 25.464 1.00 98.62 390 THR A C 1
ATOM 2916 O O . THR A 1 390 ? -7.988 -7.521 26.395 1.00 98.62 390 THR A O 1
ATOM 2919 N N . LEU A 1 391 ? -9.323 -6.209 25.151 1.00 98.62 391 LEU A N 1
ATOM 2920 C CA . LEU A 1 391 ? -9.238 -5.025 26.001 1.00 98.62 391 LEU A CA 1
ATOM 2921 C C . LEU A 1 391 ? -10.624 -4.775 26.587 1.00 98.62 391 LEU A C 1
ATOM 2923 O O . LEU A 1 391 ? -11.565 -4.482 25.846 1.00 98.62 391 LEU A O 1
ATOM 2927 N N . ASP A 1 392 ? -10.759 -4.908 27.903 1.00 98.62 392 ASP A N 1
ATOM 2928 C CA . ASP A 1 392 ? -12.001 -4.563 28.589 1.00 98.62 392 ASP A CA 1
ATOM 2929 C C . ASP A 1 392 ? -12.192 -3.031 28.613 1.00 98.62 392 ASP A C 1
ATOM 2931 O O . ASP A 1 392 ? -11.270 -2.263 28.325 1.00 98.62 392 ASP A O 1
ATOM 2935 N N . ALA A 1 393 ? -13.394 -2.557 28.947 1.00 97.31 393 ALA A N 1
ATOM 2936 C CA . ALA A 1 393 ? -13.681 -1.121 29.021 1.00 97.31 393 ALA A CA 1
ATOM 2937 C C . ALA A 1 393 ? -12.651 -0.379 29.895 1.00 97.31 393 ALA A C 1
ATOM 2939 O O . ALA A 1 393 ? -12.270 -0.870 30.953 1.00 97.31 393 ALA A O 1
ATOM 2940 N N . GLU A 1 394 ? -12.204 0.803 29.468 1.00 97.44 394 GLU A N 1
ATOM 2941 C CA . GLU A 1 394 ? -11.148 1.604 30.116 1.00 97.44 394 GLU A CA 1
ATOM 2942 C C . GLU A 1 394 ? -9.735 0.983 30.126 1.00 97.44 394 GLU A C 1
ATOM 2944 O O . GLU A 1 394 ? -8.809 1.612 30.639 1.00 97.44 394 GLU A O 1
ATOM 2949 N N . ALA A 1 395 ? -9.524 -0.221 29.582 1.00 98.50 395 ALA A N 1
ATOM 2950 C CA . ALA A 1 395 ? -8.177 -0.761 29.401 1.00 98.50 395 ALA A CA 1
ATOM 2951 C C . ALA A 1 395 ? -7.379 0.071 28.384 1.00 98.50 395 ALA A C 1
ATOM 2953 O O . ALA A 1 395 ? -7.941 0.596 27.423 1.00 98.50 395 ALA A O 1
ATOM 2954 N N . LEU A 1 396 ? -6.063 0.160 28.576 1.00 98.56 396 LEU A N 1
ATOM 2955 C CA . LEU A 1 396 ? -5.129 0.855 27.694 1.00 98.56 396 LEU A CA 1
ATOM 2956 C C . LEU A 1 396 ? -4.113 -0.132 27.109 1.00 98.56 396 LEU A C 1
ATOM 2958 O O . LEU A 1 396 ? -3.381 -0.795 27.842 1.00 98.56 396 LEU A O 1
ATOM 2962 N N . LEU A 1 397 ? -4.037 -0.181 25.784 1.00 98.62 397 LEU A N 1
ATOM 2963 C CA . LEU A 1 397 ? -2.930 -0.763 25.037 1.00 98.62 397 LEU A CA 1
ATOM 2964 C C . LEU A 1 397 ? -2.035 0.368 24.524 1.00 98.62 397 LEU A C 1
ATOM 2966 O O . LEU A 1 397 ? -2.399 1.071 23.586 1.00 98.62 397 LEU A O 1
ATOM 2970 N N . LEU A 1 398 ? -0.868 0.544 25.135 1.00 98.38 398 LEU A N 1
ATOM 2971 C CA . LEU A 1 398 ? 0.140 1.501 24.691 1.00 98.38 398 LEU A CA 1
ATOM 2972 C C . LEU A 1 398 ? 1.161 0.796 23.793 1.00 98.38 398 LEU A C 1
ATOM 2974 O O . LEU A 1 398 ? 1.894 -0.086 24.238 1.00 98.38 398 LEU A O 1
ATOM 2978 N N . VAL A 1 399 ? 1.247 1.204 22.534 1.00 98.38 399 VAL A N 1
ATOM 2979 C CA . VAL A 1 399 ? 2.250 0.737 21.577 1.00 98.38 399 VAL A CA 1
ATOM 2980 C C . VAL A 1 399 ? 3.377 1.764 21.512 1.00 98.38 399 VAL A C 1
ATOM 2982 O O . VAL A 1 399 ? 3.254 2.822 20.893 1.00 98.38 399 VAL A O 1
ATOM 2985 N N . ASN A 1 400 ? 4.492 1.446 22.164 1.00 97.94 400 ASN A N 1
ATOM 2986 C CA . ASN A 1 400 ? 5.730 2.203 22.046 1.00 97.94 400 ASN A CA 1
ATOM 2987 C C . ASN A 1 400 ? 6.485 1.717 20.807 1.00 97.94 400 ASN A C 1
ATOM 2989 O O . ASN A 1 400 ? 7.221 0.736 20.866 1.00 97.94 400 ASN A O 1
ATOM 2993 N N . ASN A 1 401 ? 6.287 2.403 19.688 1.00 96.25 401 ASN A N 1
ATOM 2994 C CA . ASN A 1 401 ? 6.957 2.152 18.415 1.00 96.25 401 ASN A CA 1
ATOM 2995 C C . ASN A 1 401 ? 8.074 3.173 18.113 1.00 96.25 401 ASN A C 1
ATOM 2997 O O . ASN A 1 401 ? 8.561 3.238 16.988 1.00 96.25 401 ASN A O 1
ATOM 3001 N N . GLU A 1 402 ? 8.543 3.933 19.113 1.00 95.38 402 GLU A N 1
ATOM 3002 C CA . GLU A 1 402 ? 9.705 4.831 18.961 1.00 95.38 402 GLU A CA 1
ATOM 3003 C C . GLU A 1 402 ? 11.003 4.049 18.684 1.00 95.38 402 GLU A C 1
ATOM 3005 O O . GLU A 1 402 ? 11.920 4.550 18.033 1.00 95.38 402 GLU A O 1
ATOM 3010 N N . GLY A 1 403 ? 11.081 2.803 19.169 1.00 94.00 403 GLY A N 1
ATOM 3011 C CA . GLY A 1 403 ? 12.190 1.881 18.905 1.00 94.00 403 GLY A CA 1
ATOM 3012 C C . GLY A 1 403 ? 12.137 1.193 17.534 1.00 94.00 403 GLY A C 1
ATOM 3013 O O . GLY A 1 403 ? 13.108 0.534 17.156 1.00 94.00 403 GLY A O 1
ATOM 3014 N N . GLY A 1 404 ? 11.030 1.333 16.800 1.00 93.88 404 GLY A N 1
ATOM 3015 C CA . GLY A 1 404 ? 10.764 0.693 15.511 1.00 93.88 404 GLY A CA 1
ATOM 3016 C C . GLY A 1 404 ? 9.425 -0.050 15.474 1.00 93.88 404 GLY A C 1
ATOM 3017 O O . GLY A 1 404 ? 8.703 -0.107 16.473 1.00 93.88 404 GLY A O 1
ATOM 3018 N N . ALA A 1 405 ? 9.126 -0.635 14.313 1.00 95.81 405 ALA A N 1
ATOM 3019 C CA . ALA A 1 405 ? 7.809 -1.170 13.987 1.00 95.81 405 ALA A CA 1
ATOM 3020 C C . ALA A 1 405 ? 7.341 -2.301 14.919 1.00 95.81 405 ALA A C 1
ATOM 3022 O O . ALA A 1 405 ? 8.134 -3.129 15.386 1.00 95.81 405 ALA A O 1
ATOM 3023 N N . VAL A 1 406 ? 6.029 -2.331 15.160 1.00 97.88 406 VAL A N 1
ATOM 3024 C CA . VAL A 1 406 ? 5.338 -3.358 15.942 1.00 97.88 406 VAL A CA 1
ATOM 3025 C C . VAL A 1 406 ? 4.277 -4.029 15.076 1.00 97.88 406 VAL A C 1
ATOM 3027 O O . VAL A 1 406 ? 3.344 -3.377 14.619 1.00 97.88 406 VAL A O 1
ATOM 3030 N N . ASP A 1 407 ? 4.378 -5.345 14.916 1.00 98.06 407 ASP A N 1
ATOM 3031 C CA . ASP A 1 407 ? 3.371 -6.149 14.221 1.00 98.06 407 ASP A CA 1
ATOM 3032 C C . ASP A 1 407 ? 2.577 -6.987 15.223 1.00 98.06 407 ASP A C 1
ATOM 3034 O O . ASP A 1 407 ? 3.157 -7.721 16.023 1.00 98.06 407 ASP A O 1
ATOM 3038 N N . VAL A 1 408 ? 1.251 -6.918 15.186 1.00 98.38 408 VAL A N 1
ATOM 3039 C CA . VAL A 1 408 ? 0.364 -7.719 16.038 1.00 98.38 408 VAL A CA 1
ATOM 3040 C C . VAL A 1 408 ? -0.419 -8.689 15.163 1.00 98.38 408 VAL A C 1
ATOM 3042 O O . VAL A 1 408 ? -1.291 -8.275 14.413 1.00 98.38 408 VAL A O 1
ATOM 3045 N N . PHE A 1 409 ? -0.139 -9.984 15.277 1.00 98.56 409 PHE A N 1
ATOM 3046 C CA . PHE A 1 409 ? -0.842 -11.059 14.581 1.00 98.56 409 PHE A CA 1
ATOM 3047 C C . PHE A 1 409 ? -1.872 -11.693 15.516 1.00 98.56 409 PHE A C 1
ATOM 3049 O O . PHE A 1 409 ? -1.503 -12.322 16.508 1.00 98.56 409 PHE A O 1
ATOM 3056 N N . VAL A 1 410 ? -3.154 -11.554 15.193 1.00 98.56 410 VAL A N 1
ATOM 3057 C CA . VAL A 1 410 ? -4.271 -12.169 15.915 1.00 98.56 410 VAL A CA 1
ATOM 3058 C C . VAL A 1 410 ? -4.662 -13.453 15.195 1.00 98.56 410 VAL A C 1
ATOM 3060 O O . VAL A 1 410 ? -5.063 -13.403 14.034 1.00 98.56 410 VAL A O 1
ATOM 3063 N N . THR A 1 411 ? -4.526 -14.608 15.846 1.00 98.56 411 THR A N 1
ATOM 3064 C CA . THR A 1 411 ? -4.839 -15.906 15.226 1.00 98.56 411 THR A CA 1
ATOM 3065 C C . THR A 1 411 ? -6.264 -16.385 15.485 1.00 98.56 411 THR A C 1
ATOM 3067 O O . THR A 1 411 ? -6.750 -17.228 14.734 1.00 98.56 411 THR A O 1
ATOM 3070 N N . GLU A 1 412 ? -6.953 -15.843 16.490 1.00 98.25 412 GLU A N 1
ATOM 3071 C CA . GLU A 1 412 ? -8.377 -16.084 16.744 1.00 98.25 412 GLU A CA 1
ATOM 3072 C C . GLU A 1 412 ? -9.167 -14.772 16.632 1.00 98.25 412 GLU A C 1
ATOM 3074 O O . GLU A 1 412 ? -9.369 -14.283 15.532 1.00 98.25 412 GLU A O 1
ATOM 3079 N N . ASN A 1 413 ? -9.617 -14.165 17.732 1.00 98.31 413 ASN A N 1
ATOM 3080 C CA . ASN A 1 413 ? -10.444 -12.956 17.673 1.00 98.31 413 ASN A CA 1
ATOM 3081 C C . ASN A 1 413 ? -9.808 -11.788 18.428 1.00 98.31 413 ASN A C 1
ATOM 3083 O O . ASN A 1 413 ? -9.125 -11.973 19.441 1.00 98.31 413 ASN A O 1
ATOM 3087 N N . ALA A 1 414 ? -10.097 -10.572 17.968 1.00 98.56 414 ALA A N 1
ATOM 3088 C CA . ALA A 1 414 ? -9.774 -9.342 18.683 1.00 98.56 414 ALA A CA 1
ATOM 3089 C C . ALA A 1 414 ? -11.059 -8.660 19.158 1.00 98.56 414 ALA A C 1
ATOM 3091 O O . ALA A 1 414 ? -11.978 -8.454 18.373 1.00 98.56 414 ALA A O 1
ATOM 3092 N N . HIS A 1 415 ? -11.113 -8.286 20.432 1.00 98.56 415 HIS A N 1
ATOM 3093 C CA . HIS A 1 415 ? -12.224 -7.550 21.025 1.00 98.56 415 HIS A CA 1
ATOM 3094 C C . HIS A 1 415 ? -11.691 -6.355 21.815 1.00 98.56 415 HIS A C 1
ATOM 3096 O O . HIS A 1 415 ? -11.188 -6.499 22.932 1.00 98.56 415 HIS A O 1
ATOM 3102 N N . LEU A 1 416 ? -11.778 -5.168 21.225 1.00 98.50 416 LEU A N 1
ATOM 3103 C CA . LEU A 1 416 ? -11.427 -3.909 21.870 1.00 98.50 416 LEU A CA 1
ATOM 3104 C C . LEU A 1 416 ? -12.729 -3.246 22.319 1.00 98.50 416 LEU A C 1
ATOM 3106 O O . LEU A 1 416 ? -13.452 -2.683 21.496 1.00 98.50 416 LEU A O 1
ATOM 3110 N N . SER A 1 417 ? -13.059 -3.381 23.605 1.00 98.25 417 SER A N 1
ATOM 3111 C CA . SER A 1 417 ? -14.338 -2.928 24.158 1.00 98.25 417 SER A CA 1
ATOM 3112 C C . SER A 1 417 ? -14.564 -1.433 23.949 1.00 98.25 417 SER A C 1
ATOM 3114 O O . SER A 1 417 ? -13.631 -0.635 23.854 1.00 98.25 417 SER A O 1
ATOM 3116 N N . GLN A 1 418 ? -15.832 -1.024 23.994 1.00 96.06 418 GLN A N 1
ATOM 3117 C CA . GLN A 1 418 ? -16.155 0.393 24.102 1.00 96.06 418 GLN A CA 1
ATOM 3118 C C . GLN A 1 418 ? -15.445 1.017 25.319 1.00 96.06 418 GLN A C 1
ATOM 3120 O O . GLN A 1 418 ? -15.346 0.399 26.379 1.00 96.06 418 GLN A O 1
ATOM 3125 N N . ASP A 1 419 ? -14.927 2.233 25.141 1.00 95.56 419 ASP A N 1
ATOM 3126 C CA . ASP A 1 419 ? -14.149 3.002 26.125 1.00 95.56 419 ASP A CA 1
ATOM 3127 C C . ASP A 1 419 ? -12.759 2.439 26.487 1.00 95.56 419 ASP A C 1
ATOM 3129 O O . ASP A 1 419 ? -12.024 3.098 27.231 1.00 95.56 419 ASP A O 1
ATOM 3133 N N . SER A 1 420 ? -12.339 1.286 25.947 1.00 98.50 420 SER A N 1
ATOM 3134 C CA . SER A 1 420 ? -10.915 0.923 25.949 1.00 98.50 420 SER A CA 1
ATOM 3135 C C . SER A 1 420 ? -10.128 1.872 25.036 1.00 98.50 420 SER A C 1
ATOM 3137 O O . SER A 1 420 ? -10.712 2.634 24.263 1.00 98.50 420 SER A O 1
ATOM 3139 N N . ARG A 1 421 ? -8.797 1.854 25.110 1.00 98.19 421 ARG A N 1
ATOM 3140 C CA . ARG A 1 421 ? -7.922 2.724 24.316 1.00 98.19 421 ARG A CA 1
ATOM 3141 C C . ARG A 1 421 ? -6.733 1.951 23.762 1.00 98.19 421 ARG A C 1
ATOM 3143 O O . ARG A 1 421 ? -6.149 1.123 24.452 1.00 98.19 421 ARG A O 1
ATOM 3150 N N . VAL A 1 422 ? -6.353 2.276 22.541 1.00 97.88 422 VAL A N 1
ATOM 3151 C CA . VAL A 1 422 ? -5.103 1.926 21.882 1.00 97.88 422 VAL A CA 1
ATOM 3152 C C . VAL A 1 422 ? -4.384 3.242 21.610 1.00 97.88 422 VAL A C 1
ATOM 3154 O O . VAL A 1 422 ? -4.960 4.153 21.025 1.00 97.88 422 VAL A O 1
ATOM 3157 N N . GLN A 1 423 ? -3.152 3.379 22.080 1.00 96.62 423 GLN A N 1
ATOM 3158 C CA . GLN A 1 423 ? -2.344 4.576 21.861 1.00 96.62 423 GLN A CA 1
ATOM 3159 C C . GLN A 1 423 ? -1.041 4.185 21.184 1.00 96.62 423 GLN A C 1
ATOM 3161 O O . GLN A 1 423 ? -0.356 3.281 21.655 1.00 96.62 423 GLN A O 1
ATOM 3166 N N . THR A 1 424 ? -0.685 4.881 20.111 1.00 95.00 424 THR A N 1
ATOM 3167 C CA . THR A 1 424 ? 0.627 4.778 19.466 1.00 95.00 424 THR A CA 1
ATOM 3168 C C . THR A 1 424 ? 1.468 5.996 19.824 1.00 95.00 424 THR A C 1
ATOM 3170 O O . THR A 1 424 ? 0.937 7.090 20.016 1.00 95.00 424 THR A O 1
ATOM 3173 N N . GLN A 1 425 ? 2.783 5.822 19.950 1.00 95.69 425 GLN A N 1
ATOM 3174 C CA . GLN A 1 425 ? 3.687 6.954 20.192 1.00 95.69 425 GLN A CA 1
ATOM 3175 C C . GLN A 1 425 ? 4.132 7.646 18.898 1.00 95.69 425 GLN A C 1
ATOM 3177 O O . GLN A 1 425 ? 4.396 8.846 18.906 1.00 95.69 425 GLN A O 1
ATOM 3182 N N . SER A 1 426 ? 4.171 6.911 17.786 1.00 94.38 426 SER A N 1
ATOM 3183 C CA . SER A 1 426 ? 4.383 7.452 16.444 1.00 94.38 426 SER A CA 1
ATOM 3184 C C . SER A 1 426 ? 3.062 7.633 15.692 1.00 94.38 426 SER A C 1
ATOM 3186 O O . SER A 1 426 ? 2.134 6.834 15.851 1.00 94.38 426 SER A O 1
ATOM 3188 N N . GLN A 1 427 ? 3.012 8.665 14.844 1.00 94.56 427 GLN A N 1
ATOM 3189 C CA . GLN A 1 427 ? 1.954 8.884 13.850 1.00 94.56 427 GLN A CA 1
ATOM 3190 C C . GLN A 1 427 ? 2.292 8.267 12.477 1.00 94.56 427 GLN A C 1
ATOM 3192 O O . GLN A 1 427 ? 1.454 8.241 11.578 1.00 94.56 427 GLN A O 1
ATOM 3197 N N . ASP A 1 428 ? 3.510 7.739 12.314 1.00 93.00 428 ASP A N 1
ATOM 3198 C CA . ASP A 1 428 ? 3.904 6.984 11.126 1.00 93.00 428 ASP A CA 1
ATOM 3199 C C . ASP A 1 428 ? 3.118 5.666 11.066 1.00 93.00 428 ASP A C 1
ATOM 3201 O O . ASP A 1 428 ? 3.356 4.732 11.838 1.00 93.00 428 ASP A O 1
ATOM 3205 N N . THR A 1 429 ? 2.177 5.601 10.123 1.00 93.62 429 THR A N 1
ATOM 3206 C CA . THR A 1 429 ? 1.267 4.460 9.938 1.00 93.62 429 THR A CA 1
ATOM 3207 C C . THR A 1 429 ? 1.981 3.172 9.512 1.00 93.62 429 THR A C 1
ATOM 3209 O O . THR A 1 429 ? 1.393 2.095 9.601 1.00 93.62 429 THR A O 1
ATOM 3212 N N . SER A 1 430 ? 3.254 3.244 9.101 1.00 91.38 430 SER A N 1
ATOM 3213 C CA . SER A 1 430 ? 4.067 2.063 8.781 1.00 91.38 430 SER A CA 1
ATOM 3214 C C . SER A 1 430 ? 4.646 1.362 10.020 1.00 91.38 430 SER A C 1
ATOM 3216 O O . SER A 1 430 ? 5.123 0.233 9.927 1.00 91.38 430 SER A O 1
ATOM 3218 N N . GLN A 1 431 ? 4.598 1.999 11.199 1.00 94.88 431 GLN A N 1
ATOM 3219 C CA . GLN A 1 431 ? 5.219 1.483 12.429 1.00 94.88 431 GLN A CA 1
ATOM 3220 C C . GLN A 1 431 ? 4.290 0.602 13.277 1.00 94.88 431 GLN A C 1
ATOM 3222 O O . GLN A 1 431 ? 4.711 0.121 14.333 1.00 94.88 431 GLN A O 1
ATOM 3227 N N . LEU A 1 432 ? 3.031 0.421 12.878 1.00 96.56 432 LEU A N 1
ATOM 3228 C CA . LEU A 1 432 ? 2.094 -0.473 13.552 1.00 96.56 432 LEU A CA 1
ATOM 3229 C C . LEU A 1 432 ? 1.234 -1.221 12.537 1.00 96.56 432 LEU A C 1
ATOM 3231 O O . LEU A 1 432 ? 0.532 -0.606 11.734 1.00 96.56 432 LEU A O 1
ATOM 3235 N N . SER A 1 433 ? 1.224 -2.547 12.636 1.00 97.25 433 SER A N 1
ATOM 3236 C CA . SER A 1 433 ? 0.261 -3.389 11.932 1.00 97.25 433 SER A CA 1
ATOM 3237 C C . SER A 1 433 ? -0.545 -4.256 12.906 1.00 97.25 433 SER A C 1
ATOM 3239 O O . SER A 1 433 ? -0.010 -4.792 13.876 1.00 97.25 433 SER A O 1
ATOM 3241 N N . LEU A 1 434 ? -1.848 -4.387 12.658 1.00 97.75 434 LEU A N 1
ATOM 3242 C CA . LEU A 1 434 ? -2.750 -5.340 13.300 1.00 97.75 434 LEU A CA 1
ATOM 3243 C C . LEU A 1 434 ? -3.274 -6.289 12.223 1.00 97.75 434 LEU A C 1
ATOM 3245 O O . LEU A 1 434 ? -4.070 -5.896 11.372 1.00 97.75 434 LEU A O 1
ATOM 3249 N N . GLN A 1 435 ? -2.820 -7.533 12.250 1.00 98.44 435 GLN A N 1
ATOM 3250 C CA . GLN A 1 435 ? -3.075 -8.518 11.209 1.00 98.44 435 GLN A CA 1
ATOM 3251 C C . GLN A 1 435 ? -3.945 -9.657 11.740 1.00 98.44 435 GLN A C 1
ATOM 3253 O O . GLN A 1 435 ? -3.605 -10.282 12.744 1.00 98.44 435 GLN A O 1
ATOM 3258 N N . GLY A 1 436 ? -5.056 -9.944 11.065 1.00 97.94 436 GLY A N 1
ATOM 3259 C CA . GLY A 1 436 ? -5.880 -11.122 11.332 1.00 97.94 436 GLY A CA 1
ATOM 3260 C C . GLY A 1 436 ? -5.373 -12.307 10.518 1.00 97.94 436 GLY A C 1
ATOM 3261 O O . GLY A 1 436 ? -5.328 -12.234 9.294 1.00 97.94 436 GLY A O 1
ATOM 3262 N N . ALA A 1 437 ? -4.975 -13.390 11.182 1.00 98.12 437 ALA A N 1
ATOM 3263 C CA . ALA A 1 437 ? -4.587 -14.625 10.506 1.00 98.12 437 ALA A CA 1
ATOM 3264 C C . ALA A 1 437 ? -5.778 -15.248 9.747 1.00 98.12 437 ALA A C 1
ATOM 3266 O O . ALA A 1 437 ? -6.923 -14.933 10.059 1.00 98.12 437 ALA A O 1
ATOM 3267 N N . PRO A 1 438 ? -5.556 -16.235 8.864 1.00 97.88 438 PRO A N 1
ATOM 3268 C CA . PRO A 1 438 ? -6.647 -16.926 8.161 1.00 97.88 438 PRO A CA 1
ATOM 3269 C C . PRO A 1 438 ? -7.634 -17.655 9.085 1.00 97.88 438 PRO A C 1
ATOM 3271 O O . PRO A 1 438 ? -8.767 -17.948 8.715 1.00 97.88 438 PRO A O 1
ATOM 3274 N N . SER A 1 439 ? -7.199 -17.995 10.302 1.00 97.81 439 SER A N 1
ATOM 3275 C CA . SER A 1 439 ? -8.054 -18.576 11.341 1.00 97.81 439 SER A CA 1
ATOM 3276 C C . SER A 1 439 ? -8.843 -17.536 12.140 1.00 97.81 439 SER A C 1
ATOM 3278 O O . SER A 1 439 ? -9.731 -17.924 12.902 1.00 97.81 439 SER A O 1
ATOM 3280 N N . ALA A 1 440 ? -8.535 -16.247 11.980 1.00 98.12 440 ALA A N 1
ATOM 3281 C CA . ALA A 1 440 ? -9.242 -15.173 12.645 1.00 98.12 440 ALA A CA 1
ATOM 3282 C C . ALA A 1 440 ? -10.560 -14.892 11.933 1.00 98.12 440 ALA A C 1
ATOM 3284 O O . ALA A 1 440 ? -10.588 -14.575 10.748 1.00 98.12 440 ALA A O 1
ATOM 3285 N N . THR A 1 441 ? -11.667 -15.009 12.661 1.00 98.12 441 THR A N 1
ATOM 3286 C CA . THR A 1 441 ? -13.000 -14.822 12.075 1.00 98.12 441 THR A CA 1
ATOM 3287 C C . THR A 1 441 ? -13.556 -13.427 12.307 1.00 98.12 441 THR A C 1
ATOM 3289 O O . THR A 1 441 ? -14.375 -12.965 11.513 1.00 98.12 441 THR A O 1
ATOM 3292 N N . GLU A 1 442 ? -13.136 -12.755 13.383 1.00 98.38 442 GLU A N 1
ATOM 3293 C CA . GLU A 1 442 ? -13.731 -11.493 13.816 1.00 98.38 442 GLU A CA 1
ATOM 3294 C C . GLU A 1 442 ? -12.725 -10.578 14.537 1.00 98.38 442 GLU A C 1
ATOM 3296 O O . GLU A 1 442 ? -11.994 -11.002 15.440 1.00 98.38 442 GLU A O 1
ATOM 3301 N N . LEU A 1 443 ? -12.719 -9.295 14.163 1.00 98.56 443 LEU A N 1
ATOM 3302 C CA . LEU A 1 443 ? -12.023 -8.222 14.871 1.00 98.56 443 LEU A CA 1
ATOM 3303 C C . LEU A 1 443 ? -13.005 -7.086 15.181 1.00 98.56 443 LEU A C 1
ATOM 3305 O O . LEU A 1 443 ? -13.413 -6.331 14.298 1.00 98.56 443 LEU A O 1
ATOM 3309 N N . GLU A 1 444 ? -13.357 -6.933 16.454 1.00 98.44 444 GLU A N 1
ATOM 3310 C CA . GLU A 1 444 ? -14.197 -5.844 16.949 1.00 98.44 444 GLU A CA 1
ATOM 3311 C C . GLU A 1 444 ? -13.327 -4.709 17.507 1.00 98.44 444 GLU A C 1
ATOM 3313 O O . GLU A 1 444 ? -12.811 -4.772 18.624 1.00 98.44 444 GLU A O 1
ATOM 3318 N N . LEU A 1 445 ? -13.173 -3.643 16.727 1.00 98.31 445 LEU A N 1
ATOM 3319 C CA . LEU A 1 445 ? -12.340 -2.479 17.022 1.00 98.31 445 LEU A CA 1
ATOM 3320 C C . LEU A 1 445 ? -13.216 -1.325 17.531 1.00 98.31 445 LEU A C 1
ATOM 3322 O O . LEU A 1 445 ? -13.498 -0.371 16.808 1.00 98.31 445 LEU A O 1
ATOM 3326 N N . ARG A 1 446 ? -13.709 -1.424 18.773 1.00 97.94 446 ARG A N 1
ATOM 3327 C CA . ARG A 1 446 ? -14.649 -0.446 19.363 1.00 97.94 446 ARG A CA 1
ATOM 3328 C C . ARG A 1 446 ? -14.030 0.469 20.426 1.00 97.94 446 ARG A C 1
ATOM 3330 O O . ARG A 1 446 ? -14.762 1.190 21.106 1.00 97.94 446 ARG A O 1
ATOM 3337 N N . ALA A 1 447 ? -12.705 0.461 20.557 1.00 97.50 447 ALA A N 1
ATOM 3338 C CA . ALA A 1 447 ? -11.975 1.358 21.449 1.00 97.50 447 ALA A CA 1
ATOM 3339 C C . ALA A 1 447 ? -12.209 2.843 21.090 1.00 97.50 447 ALA A C 1
ATOM 3341 O O . ALA A 1 447 ? -12.562 3.176 19.964 1.00 97.50 447 ALA A O 1
ATOM 3342 N N . ARG A 1 448 ? -11.980 3.755 22.041 1.00 96.88 448 ARG A N 1
ATOM 3343 C CA . ARG A 1 448 ? -11.906 5.202 21.784 1.00 96.88 448 ARG A CA 1
ATOM 3344 C C . ARG A 1 448 ? -10.458 5.579 21.521 1.00 96.88 448 ARG A C 1
ATOM 3346 O O . ARG A 1 448 ? -9.677 5.686 22.473 1.00 96.88 448 ARG A O 1
ATOM 3353 N N . SER A 1 449 ? -10.052 5.696 20.264 1.00 95.88 449 SER A N 1
ATOM 3354 C CA . SER A 1 449 ? -8.634 5.834 19.908 1.00 95.88 449 SER A CA 1
ATOM 3355 C C . SER A 1 449 ? -8.416 6.439 18.538 1.00 95.88 449 SER A C 1
ATOM 3357 O O . SER A 1 449 ? -9.178 6.157 17.620 1.00 95.88 449 SER A O 1
ATOM 3359 N N . ASP A 1 450 ? -7.306 7.163 18.428 1.00 96.06 450 ASP A N 1
ATOM 3360 C CA . ASP A 1 450 ? -6.704 7.569 17.166 1.00 96.06 450 ASP A CA 1
ATOM 3361 C C . ASP A 1 450 ? -5.637 6.512 16.842 1.00 96.06 450 ASP A C 1
ATOM 3363 O O . ASP A 1 450 ? -4.558 6.483 17.441 1.00 96.06 450 ASP A O 1
ATOM 3367 N N . PHE A 1 451 ? -5.976 5.558 15.981 1.00 96.94 451 PHE A N 1
ATOM 3368 C CA . PHE A 1 451 ? -5.109 4.444 15.617 1.00 96.94 451 PHE A CA 1
ATOM 3369 C C . PHE A 1 451 ? -4.276 4.809 14.386 1.00 96.94 451 PHE A C 1
ATOM 3371 O O . PHE A 1 451 ? -4.820 4.927 13.293 1.00 96.94 451 PHE A O 1
ATOM 3378 N N . TYR A 1 452 ? -2.959 4.947 14.549 1.00 96.88 452 TYR A N 1
ATOM 3379 C CA . TYR A 1 452 ? -2.019 5.169 13.446 1.00 96.88 452 TYR A CA 1
ATOM 3380 C C . TYR A 1 452 ? -1.363 3.847 13.056 1.00 96.88 452 TYR A C 1
ATOM 3382 O O . TYR A 1 452 ? -0.473 3.365 13.757 1.00 96.88 452 TYR A O 1
ATOM 3390 N N . GLY A 1 453 ? -1.815 3.235 11.966 1.00 95.62 453 GLY A N 1
ATOM 3391 C CA . GLY A 1 453 ? -1.350 1.911 11.573 1.00 95.62 453 GLY A CA 1
ATOM 3392 C C . GLY A 1 453 ? -2.170 1.267 10.464 1.00 95.62 453 GLY A C 1
ATOM 3393 O O . GLY A 1 453 ? -3.133 1.833 9.952 1.00 95.62 453 GLY A O 1
ATOM 3394 N N . THR A 1 454 ? -1.815 0.031 10.130 1.00 96.00 454 THR A N 1
ATOM 3395 C CA . THR A 1 454 ? -2.565 -0.795 9.175 1.00 96.00 454 THR A CA 1
ATOM 3396 C C . THR A 1 454 ? -3.334 -1.899 9.890 1.00 96.00 454 THR A C 1
ATOM 3398 O O . THR A 1 454 ? -2.760 -2.633 10.691 1.00 96.00 454 THR A O 1
ATOM 3401 N N . VAL A 1 455 ? -4.616 -2.059 9.572 1.00 97.38 455 VAL A N 1
ATOM 3402 C CA . VAL A 1 455 ? -5.424 -3.225 9.943 1.00 97.38 455 VAL A CA 1
ATOM 3403 C C . VAL A 1 455 ? -5.587 -4.104 8.706 1.00 97.38 455 VAL A C 1
ATOM 3405 O O . VAL A 1 455 ? -6.163 -3.666 7.715 1.00 97.38 455 VAL A O 1
ATOM 3408 N N . TYR A 1 456 ? -5.087 -5.338 8.745 1.00 97.56 456 TYR A N 1
ATOM 3409 C CA . TYR A 1 456 ? -5.116 -6.252 7.601 1.00 97.56 456 TYR A CA 1
ATOM 3410 C C . TYR A 1 456 ? -5.640 -7.631 8.006 1.00 97.56 456 TYR A C 1
ATOM 3412 O O . TYR A 1 456 ? -4.925 -8.434 8.600 1.00 97.56 456 TYR A O 1
ATOM 3420 N N . ALA A 1 457 ? -6.906 -7.909 7.710 1.00 97.81 457 ALA A N 1
ATOM 3421 C CA . ALA A 1 457 ? -7.577 -9.151 8.081 1.00 97.81 457 ALA A CA 1
ATOM 3422 C C . ALA A 1 457 ? -8.445 -9.673 6.919 1.00 97.81 457 ALA A C 1
ATOM 3424 O O . ALA A 1 457 ? -9.675 -9.646 7.005 1.00 97.81 457 ALA A O 1
ATOM 3425 N N . PRO A 1 458 ? -7.818 -10.124 5.815 1.00 97.25 458 PRO A N 1
ATOM 3426 C CA . PRO A 1 458 ? -8.498 -10.422 4.552 1.00 97.25 458 PRO A CA 1
ATOM 3427 C C . PRO A 1 458 ? -9.541 -11.543 4.654 1.00 97.25 458 PRO A C 1
ATOM 3429 O O . PRO A 1 458 ? -10.445 -11.583 3.832 1.00 97.25 458 PRO A O 1
ATOM 3432 N N . ASP A 1 459 ? -9.451 -12.404 5.673 1.00 97.88 459 ASP A N 1
ATOM 3433 C CA . ASP A 1 459 ? -10.375 -13.523 5.905 1.00 97.88 459 ASP A CA 1
ATOM 3434 C C . ASP A 1 459 ? -11.419 -13.247 7.011 1.00 97.88 459 ASP A C 1
ATOM 3436 O O . ASP A 1 459 ? -12.332 -14.051 7.220 1.00 97.88 459 ASP A O 1
ATOM 3440 N N . ALA A 1 460 ? -11.332 -12.107 7.709 1.00 98.31 460 ALA A N 1
ATOM 3441 C CA . ALA A 1 460 ? -12.127 -11.828 8.906 1.00 98.31 460 ALA A CA 1
ATOM 3442 C C . ALA A 1 460 ? -13.213 -10.761 8.700 1.00 98.31 460 ALA A C 1
ATOM 3444 O O . ALA A 1 460 ? -13.084 -9.843 7.884 1.00 98.31 460 ALA A O 1
ATOM 3445 N N . HIS A 1 461 ? -14.272 -10.836 9.510 1.00 98.38 461 HIS A N 1
ATOM 3446 C CA . HIS A 1 461 ? -15.199 -9.724 9.702 1.00 98.38 461 HIS A CA 1
ATOM 3447 C C . HIS A 1 461 ? -14.552 -8.654 10.584 1.00 98.38 461 HIS A C 1
ATOM 3449 O O . HIS A 1 461 ? -14.127 -8.952 11.700 1.00 98.38 461 HIS A O 1
ATOM 3455 N N . VAL A 1 462 ? -14.504 -7.405 10.121 1.00 98.44 462 VAL A N 1
ATOM 3456 C CA . VAL A 1 462 ? -13.995 -6.285 10.922 1.00 98.44 462 VAL A CA 1
ATOM 3457 C C . VAL A 1 462 ? -15.125 -5.312 11.225 1.00 98.44 462 VAL A C 1
ATOM 3459 O O . VAL A 1 462 ? -15.748 -4.759 10.317 1.00 98.44 462 VAL A O 1
ATOM 3462 N N . ALA A 1 463 ? -15.369 -5.079 12.514 1.00 98.19 463 ALA A N 1
ATOM 3463 C CA . ALA A 1 463 ? -16.344 -4.113 13.001 1.00 98.19 463 ALA A CA 1
ATOM 3464 C C . ALA A 1 463 ? -15.628 -2.926 13.656 1.00 98.19 463 ALA A C 1
ATOM 3466 O O . ALA A 1 463 ? -14.927 -3.102 14.651 1.00 98.19 463 ALA A O 1
ATOM 3467 N N . VAL A 1 464 ? -15.822 -1.715 13.132 1.00 98.19 464 VAL A N 1
ATOM 3468 C CA . VAL A 1 464 ? -15.183 -0.490 13.637 1.00 98.19 464 VAL A CA 1
ATOM 3469 C C . VAL A 1 464 ? -16.203 0.365 14.381 1.00 98.19 464 VAL A C 1
ATOM 3471 O O . VAL A 1 464 ? -17.247 0.729 13.835 1.00 98.19 464 VAL A O 1
ATOM 3474 N N . GLY A 1 465 ? -15.901 0.681 15.639 1.00 97.31 465 GLY A N 1
ATOM 3475 C CA . GLY A 1 465 ? -16.738 1.524 16.485 1.00 97.31 465 GLY A CA 1
ATOM 3476 C C . GLY A 1 465 ? -16.583 3.013 16.176 1.00 97.31 465 GLY A C 1
ATOM 3477 O O . GLY A 1 465 ? -15.526 3.473 15.763 1.00 97.31 465 GLY A O 1
ATOM 3478 N N . LYS A 1 466 ? -17.630 3.793 16.453 1.00 95.56 466 LYS A N 1
ATOM 3479 C CA . LYS A 1 466 ? -17.712 5.238 16.149 1.00 95.56 466 LYS A CA 1
ATOM 3480 C C . LYS A 1 466 ? -16.589 6.125 16.708 1.00 95.56 466 LYS A C 1
ATOM 3482 O O . LYS A 1 466 ? -16.364 7.212 16.192 1.00 95.56 466 LYS A O 1
ATOM 3487 N N . ASP A 1 467 ? -15.943 5.684 17.786 1.00 95.19 467 ASP A N 1
ATOM 3488 C CA . ASP A 1 467 ? -14.896 6.425 18.494 1.00 95.19 467 ASP A CA 1
ATOM 3489 C C . ASP A 1 467 ? -13.486 5.897 18.123 1.00 95.19 467 ASP A C 1
ATOM 3491 O O . ASP A 1 467 ? -12.499 6.349 18.704 1.00 95.19 467 ASP A O 1
ATOM 3495 N N . PHE A 1 468 ? -13.389 4.932 17.196 1.00 97.12 468 PHE A N 1
ATOM 3496 C CA . PHE A 1 468 ? -12.136 4.348 16.712 1.00 97.12 468 PHE A CA 1
ATOM 3497 C C . PHE A 1 468 ? -11.780 4.956 15.350 1.00 97.12 468 PHE A C 1
ATOM 3499 O O . PHE A 1 468 ? -12.268 4.522 14.305 1.00 97.12 468 PHE A O 1
ATOM 3506 N N . GLU A 1 469 ? -10.974 6.012 15.372 1.00 97.31 469 GLU A N 1
ATOM 3507 C CA . GLU A 1 469 ? -10.507 6.728 14.185 1.00 97.31 469 GLU A CA 1
ATOM 3508 C C . GLU A 1 469 ? -9.220 6.073 13.676 1.00 97.31 469 GLU A C 1
ATOM 3510 O O . GLU A 1 469 ? -8.287 5.853 14.446 1.00 97.31 469 GLU A O 1
ATOM 3515 N N . ILE A 1 470 ? -9.174 5.720 12.392 1.00 97.25 470 ILE A N 1
ATOM 3516 C CA . ILE A 1 470 ? -8.037 4.998 11.802 1.00 97.25 470 ILE A CA 1
ATOM 3517 C C . ILE A 1 470 ? -7.299 5.925 10.843 1.00 97.25 470 ILE A C 1
ATOM 3519 O O . ILE A 1 470 ? -7.889 6.422 9.889 1.00 97.25 470 ILE A O 1
ATOM 3523 N N . PHE A 1 471 ? -6.000 6.092 11.064 1.00 96.62 471 PHE A N 1
ATOM 3524 C CA . PHE A 1 471 ? -5.043 6.736 10.173 1.00 96.62 471 PHE A CA 1
ATOM 3525 C C . PHE A 1 471 ? -4.128 5.657 9.594 1.00 96.62 471 PHE A C 1
ATOM 3527 O O . PHE A 1 471 ? -3.292 5.102 10.306 1.00 96.62 471 PHE A O 1
ATOM 3534 N N . GLY A 1 472 ? -4.284 5.332 8.313 1.00 95.25 472 GLY A N 1
ATOM 3535 C CA . GLY A 1 472 ? -3.520 4.268 7.670 1.00 95.25 472 GLY A CA 1
ATOM 3536 C C . GLY A 1 472 ? -4.338 3.490 6.655 1.00 95.25 472 GLY A C 1
ATOM 3537 O O . GLY A 1 472 ? -4.889 4.081 5.728 1.00 95.25 472 GLY A O 1
ATOM 3538 N N . ALA A 1 473 ? -4.389 2.170 6.819 1.00 94.75 473 ALA A N 1
ATOM 3539 C CA . ALA A 1 473 ? -5.133 1.284 5.932 1.00 94.75 473 ALA A CA 1
ATOM 3540 C C . ALA A 1 473 ? -5.989 0.272 6.707 1.00 94.75 473 ALA A C 1
ATOM 3542 O O . ALA A 1 473 ? -5.657 -0.109 7.830 1.00 94.75 473 ALA A O 1
ATOM 3543 N N . LEU A 1 474 ? -7.091 -0.165 6.100 1.00 96.69 474 LEU A N 1
ATOM 3544 C CA . LEU A 1 474 ? -8.033 -1.133 6.649 1.00 96.69 474 LEU A CA 1
ATOM 3545 C C . LEU A 1 474 ? -8.483 -2.106 5.559 1.00 96.69 474 LEU A C 1
ATOM 3547 O O . LEU A 1 474 ? -9.203 -1.721 4.644 1.00 96.69 474 LEU A O 1
ATOM 3551 N N . VAL A 1 475 ? -8.113 -3.375 5.691 1.00 97.06 475 VAL A N 1
ATOM 3552 C CA . VAL A 1 475 ? -8.532 -4.463 4.801 1.00 97.06 475 VAL A CA 1
ATOM 3553 C C . VAL A 1 475 ? -9.243 -5.532 5.610 1.00 97.06 475 VAL A C 1
ATOM 3555 O O . VAL A 1 475 ? -8.720 -5.990 6.628 1.00 97.06 475 VAL A O 1
ATOM 3558 N N . ALA A 1 476 ? -10.410 -5.953 5.135 1.00 97.81 476 ALA A N 1
ATOM 3559 C CA . ALA A 1 476 ? -11.220 -6.993 5.755 1.00 97.81 476 ALA A CA 1
ATOM 3560 C C . ALA A 1 476 ? -11.819 -7.939 4.705 1.00 97.81 476 ALA A C 1
ATOM 3562 O O . ALA A 1 476 ? -11.889 -7.590 3.527 1.00 97.81 476 ALA A O 1
ATOM 3563 N N . ASN A 1 477 ? -12.335 -9.092 5.132 1.00 97.94 477 ASN A N 1
ATOM 3564 C CA . ASN A 1 477 ? -13.261 -9.860 4.299 1.00 97.94 477 ASN A CA 1
ATOM 3565 C C . ASN A 1 477 ? -14.585 -9.088 4.166 1.00 97.94 477 ASN A C 1
ATOM 3567 O O . ASN A 1 477 ? -14.990 -8.660 3.090 1.00 97.94 477 ASN A O 1
ATOM 3571 N N . THR A 1 478 ? -15.214 -8.807 5.309 1.00 98.00 478 THR A N 1
ATOM 3572 C CA . THR A 1 478 ? -16.429 -7.988 5.409 1.00 98.00 478 THR A CA 1
ATOM 3573 C C . THR A 1 478 ? -16.208 -6.849 6.392 1.00 98.00 478 THR A C 1
ATOM 3575 O O . THR A 1 478 ? -15.532 -7.016 7.408 1.00 98.00 478 THR A O 1
ATOM 3578 N N . LEU A 1 479 ? -16.809 -5.694 6.110 1.00 97.69 479 LEU A N 1
ATOM 3579 C CA . LEU A 1 479 ? -16.624 -4.484 6.904 1.00 97.69 479 LEU A CA 1
ATOM 3580 C C . LEU A 1 479 ? -17.957 -3.982 7.470 1.00 97.69 479 LEU A C 1
ATOM 3582 O O . LEU A 1 479 ? -18.901 -3.731 6.721 1.00 97.69 479 LEU A O 1
ATOM 3586 N N . ALA A 1 480 ? -18.015 -3.786 8.788 1.00 97.12 480 ALA A N 1
ATOM 3587 C CA . ALA A 1 480 ? -19.110 -3.103 9.472 1.00 97.12 480 ALA A CA 1
ATOM 3588 C C . ALA A 1 480 ? -18.598 -1.821 10.137 1.00 97.12 480 ALA A C 1
ATOM 3590 O O . ALA A 1 480 ? -17.684 -1.857 10.958 1.00 97.12 480 ALA A O 1
ATOM 3591 N N . LEU A 1 481 ? -19.204 -0.682 9.800 1.00 96.69 481 LEU A N 1
ATOM 3592 C CA . LEU A 1 481 ? -18.861 0.615 10.383 1.00 96.69 481 LEU A CA 1
ATOM 3593 C C . LEU A 1 481 ? -20.032 1.136 11.215 1.00 96.69 481 LEU A C 1
ATOM 3595 O O . LEU A 1 481 ? -21.151 1.266 10.710 1.00 96.69 481 LEU A O 1
ATOM 3599 N N . ASP A 1 482 ? -19.770 1.472 12.476 1.00 96.31 482 ASP A N 1
ATOM 3600 C CA . ASP A 1 482 ? -20.718 2.228 13.287 1.00 96.31 482 ASP A CA 1
ATOM 3601 C C . ASP A 1 482 ? -20.901 3.662 12.725 1.00 96.31 482 ASP A C 1
ATOM 3603 O O . ASP A 1 482 ? -20.060 4.184 11.986 1.00 96.31 482 ASP A O 1
ATOM 3607 N N . PRO A 1 483 ? -21.994 4.364 13.077 1.00 94.88 483 PRO A N 1
ATOM 3608 C CA . PRO A 1 483 ? -22.168 5.762 12.699 1.00 94.88 483 PRO A CA 1
ATOM 3609 C C . PRO A 1 483 ? -21.072 6.673 13.246 1.00 94.88 483 PRO A C 1
ATOM 3611 O O . PRO A 1 483 ? -20.770 6.626 14.430 1.00 94.88 483 PRO A O 1
ATOM 3614 N N . LEU A 1 484 ? -20.616 7.609 12.418 1.00 94.25 484 LEU A N 1
ATOM 3615 C CA . LEU A 1 484 ? -19.593 8.629 12.675 1.00 94.25 484 LEU A CA 1
ATOM 3616 C C . LEU A 1 484 ? -18.149 8.113 12.701 1.00 94.25 484 LEU A C 1
ATOM 3618 O O . LEU A 1 484 ? -17.265 8.860 13.109 1.00 94.25 484 LEU A O 1
ATOM 3622 N N . VAL A 1 485 ? -17.897 6.894 12.214 1.00 95.88 485 VAL A N 1
ATOM 3623 C CA . VAL A 1 485 ? -16.528 6.414 11.977 1.00 95.88 485 VAL A CA 1
ATOM 3624 C C . VAL A 1 485 ? -15.786 7.356 11.016 1.00 95.88 485 VAL A C 1
ATOM 3626 O O . VAL A 1 485 ? -16.365 7.903 10.068 1.00 95.88 485 VAL A O 1
ATOM 3629 N N . ARG A 1 486 ? -14.492 7.545 11.277 1.00 96.62 486 ARG A N 1
ATOM 3630 C CA . ARG A 1 486 ? -13.578 8.378 10.492 1.00 96.62 486 ARG A CA 1
ATOM 3631 C C . ARG A 1 486 ? -12.363 7.547 10.106 1.00 96.62 486 ARG A C 1
ATOM 3633 O O . ARG A 1 486 ? -11.759 6.901 10.961 1.00 96.62 486 ARG A O 1
ATOM 3640 N N . LEU A 1 487 ? -12.069 7.517 8.813 1.00 97.00 487 LEU A N 1
ATOM 3641 C CA . LEU A 1 487 ? -10.993 6.720 8.241 1.00 97.00 487 LEU A CA 1
ATOM 3642 C C . LEU A 1 487 ? -10.143 7.626 7.347 1.00 97.00 487 LEU A C 1
ATOM 3644 O O . LEU A 1 487 ? -10.652 8.249 6.416 1.00 97.00 487 LEU A O 1
ATOM 3648 N N . HIS A 1 488 ? -8.850 7.676 7.618 1.00 96.56 488 HIS A N 1
ATOM 3649 C CA . HIS A 1 488 ? -7.898 8.537 6.939 1.00 96.56 488 HIS A CA 1
ATOM 3650 C C . HIS A 1 488 ? -6.863 7.656 6.253 1.00 96.56 488 HIS A C 1
ATOM 3652 O O . HIS A 1 488 ? -5.992 7.075 6.897 1.00 96.56 488 HIS A O 1
ATOM 3658 N N . CYS A 1 489 ? -6.992 7.516 4.940 1.00 94.75 489 CYS A N 1
ATOM 3659 C CA . CYS A 1 489 ? -6.123 6.685 4.122 1.00 94.75 489 CYS A CA 1
ATOM 3660 C C . CYS A 1 489 ? -4.715 7.277 4.151 1.00 94.75 489 CYS A C 1
ATOM 3662 O O . CYS A 1 489 ? -4.568 8.447 3.812 1.00 94.75 489 CYS A O 1
ATOM 3664 N N . ASN A 1 490 ? -3.687 6.517 4.532 1.00 90.88 490 ASN A N 1
ATOM 3665 C CA . ASN A 1 490 ? -2.306 6.995 4.391 1.00 90.88 490 ASN A CA 1
ATOM 3666 C C . ASN A 1 490 ? -2.088 7.447 2.939 1.00 90.88 490 ASN A C 1
ATOM 3668 O O . ASN A 1 490 ? -2.472 6.711 2.052 1.00 90.88 490 ASN A O 1
ATOM 3672 N N . THR A 1 491 ? -1.529 8.631 2.694 1.00 83.06 491 THR A N 1
ATOM 3673 C CA . THR A 1 491 ? -1.177 9.180 1.373 1.00 83.06 491 THR A CA 1
ATOM 3674 C C . THR A 1 491 ? 0.309 9.496 1.241 1.00 83.06 491 THR A C 1
ATOM 3676 O O . THR A 1 491 ? 0.726 9.978 0.189 1.00 83.06 491 THR A O 1
ATOM 3679 N N . GLY A 1 492 ? 1.087 9.311 2.311 1.00 71.06 492 GLY A 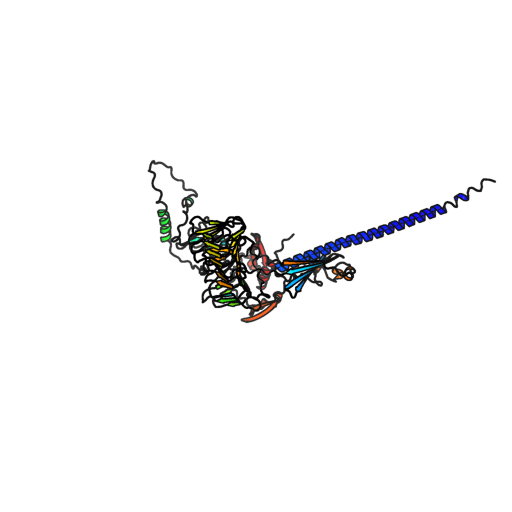N 1
ATOM 3680 C CA . GLY A 1 492 ? 2.521 9.589 2.323 1.00 71.06 492 GLY A CA 1
ATOM 3681 C C . GLY A 1 492 ? 3.263 8.697 1.340 1.00 71.06 492 GLY A C 1
ATOM 3682 O O . GLY A 1 492 ? 2.952 7.512 1.267 1.00 71.06 492 GLY A O 1
ATOM 3683 N N . ASP A 1 493 ? 4.186 9.322 0.603 1.00 52.22 493 ASP A N 1
ATOM 3684 C CA . ASP A 1 493 ? 5.215 8.887 -0.364 1.00 52.22 493 ASP A CA 1
ATOM 3685 C C . ASP A 1 493 ? 5.050 7.623 -1.235 1.00 52.22 493 ASP A C 1
ATOM 3687 O O . ASP A 1 493 ? 5.592 7.600 -2.340 1.00 52.22 493 ASP A O 1
ATOM 3691 N N . GLU A 1 494 ? 4.267 6.620 -0.855 1.00 49.16 494 GLU A N 1
ATOM 3692 C CA . GLU A 1 494 ? 3.947 5.474 -1.709 1.00 49.16 494 GLU A CA 1
ATOM 3693 C C . GLU A 1 494 ? 2.754 5.769 -2.630 1.00 49.16 494 GLU A C 1
ATOM 3695 O O . GLU A 1 494 ? 2.859 5.547 -3.829 1.00 49.16 494 GLU A O 1
ATOM 3700 N N . LEU A 1 495 ? 1.699 6.445 -2.161 1.00 44.28 495 LEU A N 1
ATOM 3701 C CA . LEU A 1 495 ? 0.531 6.776 -3.005 1.00 44.28 495 LEU A CA 1
ATOM 3702 C C . LEU A 1 495 ? 0.770 7.898 -4.033 1.00 44.28 495 LEU A C 1
ATOM 3704 O O . LEU A 1 495 ? -0.064 8.141 -4.909 1.00 44.28 495 LEU A O 1
ATOM 3708 N N . GLY A 1 496 ? 1.909 8.593 -3.951 1.00 39.88 496 GLY A N 1
ATOM 3709 C CA . GLY A 1 496 ? 2.354 9.555 -4.965 1.00 39.88 496 GLY A CA 1
ATOM 3710 C C . GLY A 1 496 ? 3.098 8.909 -6.139 1.00 39.88 496 GLY A C 1
ATOM 3711 O O . GLY A 1 496 ? 3.083 9.448 -7.250 1.00 39.88 496 GLY A O 1
ATOM 3712 N N . SER A 1 497 ? 3.724 7.749 -5.925 1.00 45.78 497 SER A N 1
ATOM 3713 C CA . SER A 1 497 ? 4.274 6.925 -6.996 1.00 45.78 497 SER A CA 1
ATOM 3714 C C . SER A 1 497 ? 3.349 5.740 -7.185 1.00 45.78 497 SER A C 1
ATOM 3716 O O . SER A 1 497 ? 3.499 4.754 -6.474 1.00 45.78 497 SER A O 1
ATOM 3718 N N . ALA A 1 498 ? 2.400 5.823 -8.125 1.00 55.53 498 ALA A N 1
ATOM 3719 C CA . ALA A 1 498 ? 1.492 4.700 -8.330 1.00 55.53 498 ALA A CA 1
ATOM 3720 C C . ALA A 1 498 ? 2.302 3.397 -8.449 1.00 55.53 498 ALA A C 1
ATOM 3722 O O . ALA A 1 498 ? 3.405 3.400 -9.025 1.00 55.53 498 ALA A O 1
ATOM 3723 N N . PRO A 1 499 ? 1.792 2.321 -7.839 1.00 63.00 499 PRO A N 1
ATOM 3724 C CA . PRO A 1 499 ? 2.586 1.187 -7.410 1.00 63.00 499 PRO A CA 1
ATOM 3725 C C . PRO A 1 499 ? 3.433 0.697 -8.565 1.00 63.00 499 PRO A C 1
ATOM 3727 O O . PRO A 1 499 ? 2.938 0.358 -9.648 1.00 63.00 499 PRO A O 1
ATOM 3730 N N . MET A 1 500 ? 4.747 0.718 -8.356 1.00 76.06 500 MET A N 1
ATOM 3731 C CA . MET A 1 500 ? 5.664 0.297 -9.399 1.00 76.06 500 MET A CA 1
ATOM 3732 C C . MET A 1 500 ? 5.372 -1.173 -9.714 1.00 76.06 500 MET A C 1
ATOM 3734 O O . MET A 1 500 ? 5.322 -2.002 -8.802 1.00 76.06 500 MET A O 1
ATOM 3738 N N . PRO A 1 501 ? 5.149 -1.525 -10.990 1.00 84.62 501 PRO A N 1
ATOM 3739 C CA . PRO A 1 501 ? 4.703 -2.866 -11.330 1.00 84.62 501 PRO A CA 1
ATOM 3740 C C . PRO A 1 501 ? 5.772 -3.894 -10.940 1.00 84.62 501 PRO A C 1
ATOM 3742 O O . PRO A 1 501 ? 6.964 -3.666 -11.109 1.00 84.62 501 PRO A O 1
ATOM 3745 N N . ARG A 1 502 ? 5.383 -5.063 -10.437 1.00 87.44 502 ARG A N 1
ATOM 3746 C CA . ARG A 1 502 ? 6.330 -6.092 -9.997 1.00 87.44 502 ARG A CA 1
ATOM 3747 C C . ARG A 1 502 ? 6.992 -6.745 -11.207 1.00 87.44 502 ARG A C 1
ATOM 3749 O O . ARG A 1 502 ? 6.327 -7.301 -12.080 1.00 87.44 502 ARG A O 1
ATOM 3756 N N . VAL A 1 503 ? 8.323 -6.705 -11.277 1.00 92.88 503 VAL A N 1
ATOM 3757 C CA . VAL A 1 503 ? 9.080 -7.390 -12.337 1.00 92.88 503 VAL A CA 1
ATOM 3758 C C . VAL A 1 503 ? 9.113 -8.892 -12.056 1.00 92.88 503 VAL A C 1
ATOM 3760 O O . VAL A 1 503 ? 9.791 -9.341 -11.135 1.00 92.88 503 VAL A O 1
ATOM 3763 N N . LEU A 1 504 ? 8.431 -9.682 -12.885 1.00 93.56 504 LEU A N 1
ATOM 3764 C CA . LEU A 1 504 ? 8.390 -11.144 -12.755 1.00 93.56 504 LEU A CA 1
ATOM 3765 C C . LEU A 1 504 ? 9.568 -11.834 -13.443 1.00 93.56 504 LEU A C 1
ATOM 3767 O O . LEU A 1 504 ? 9.985 -12.927 -13.063 1.00 93.56 504 LEU A O 1
ATOM 3771 N N . GLY A 1 505 ? 10.112 -11.211 -14.484 1.00 94.50 505 GLY A N 1
ATOM 3772 C CA . GLY A 1 505 ? 11.258 -11.749 -15.196 1.00 94.50 505 GLY A CA 1
ATOM 3773 C C . GLY A 1 505 ? 11.652 -10.906 -16.393 1.00 94.50 505 GLY A C 1
ATOM 3774 O O . GLY A 1 505 ? 10.882 -10.087 -16.890 1.00 94.50 505 GLY A O 1
ATOM 3775 N N . TRP A 1 506 ? 12.865 -11.136 -16.880 1.00 97.06 506 TRP A N 1
ATOM 3776 C CA . TRP A 1 506 ? 13.396 -10.450 -18.048 1.00 97.06 506 TRP A CA 1
ATOM 3777 C C . TRP A 1 506 ? 14.244 -11.395 -18.894 1.00 97.06 506 TRP A C 1
ATOM 3779 O O . TRP A 1 506 ? 14.778 -12.393 -18.406 1.00 97.06 506 TRP A O 1
ATOM 3789 N N . LYS A 1 507 ? 14.372 -11.091 -20.184 1.00 96.88 507 LYS A N 1
ATOM 3790 C CA . LYS A 1 507 ? 15.286 -11.799 -21.083 1.00 96.88 507 LYS A CA 1
ATOM 3791 C C . LYS A 1 507 ? 15.796 -10.889 -22.192 1.00 96.88 507 LYS A C 1
ATOM 3793 O O . LYS A 1 507 ? 15.117 -9.966 -22.638 1.00 96.88 507 LYS A O 1
ATOM 3798 N N . ILE A 1 508 ? 16.981 -11.217 -22.694 1.00 95.81 508 ILE A N 1
ATOM 3799 C CA . ILE A 1 508 ? 17.501 -10.653 -23.940 1.00 95.81 508 ILE A CA 1
ATOM 3800 C C . ILE A 1 508 ? 16.862 -11.424 -25.093 1.00 95.81 508 ILE A C 1
ATOM 3802 O O . ILE A 1 508 ? 16.972 -12.651 -25.158 1.00 95.81 508 ILE A O 1
ATOM 3806 N N . GLN A 1 509 ? 16.200 -10.724 -26.010 1.00 94.06 509 GLN A N 1
ATOM 3807 C CA . GLN A 1 509 ? 15.625 -11.359 -27.186 1.00 94.06 509 GLN A CA 1
ATOM 3808 C C . GLN A 1 509 ? 16.667 -11.424 -28.301 1.00 94.06 509 GLN A C 1
ATOM 3810 O O . GLN A 1 509 ? 17.180 -10.404 -28.767 1.00 94.06 509 GLN A O 1
ATOM 3815 N N . GLU A 1 510 ? 16.980 -12.638 -28.757 1.00 89.00 510 GLU A N 1
ATOM 3816 C CA . GLU A 1 510 ? 17.890 -12.800 -29.883 1.00 89.00 510 GLU A CA 1
ATOM 3817 C C . GLU A 1 510 ? 17.292 -12.206 -31.159 1.00 89.00 510 GLU A C 1
ATOM 3819 O O . GLU A 1 510 ? 16.206 -12.576 -31.610 1.00 89.00 510 GLU A O 1
ATOM 3824 N N . ILE A 1 511 ? 18.052 -11.316 -31.791 1.00 86.44 511 ILE A N 1
ATOM 3825 C CA . ILE A 1 511 ? 17.670 -10.744 -33.077 1.00 86.44 511 ILE A CA 1
ATOM 3826 C C . ILE A 1 511 ? 17.891 -11.804 -34.165 1.00 86.44 511 ILE A C 1
ATOM 3828 O O . ILE A 1 511 ? 19.017 -12.322 -34.297 1.00 86.44 511 ILE A O 1
ATOM 3832 N N . PRO A 1 512 ? 16.872 -12.104 -34.995 1.00 84.06 512 PRO A N 1
ATOM 3833 C CA . PRO A 1 512 ? 17.011 -13.049 -36.094 1.00 84.06 512 PRO A CA 1
ATOM 3834 C C . PRO A 1 512 ? 18.222 -12.723 -36.974 1.00 84.06 512 PRO A C 1
ATOM 3836 O O . PRO A 1 512 ? 18.490 -11.563 -37.294 1.00 84.06 512 PRO A O 1
ATOM 3839 N N . ALA A 1 513 ? 18.968 -13.750 -37.389 1.00 81.12 513 ALA A N 1
ATOM 3840 C CA . ALA A 1 513 ? 20.210 -13.569 -38.146 1.00 81.12 513 ALA A CA 1
ATOM 3841 C C . ALA A 1 513 ? 20.015 -12.767 -39.448 1.00 81.12 513 ALA A C 1
ATOM 3843 O O . ALA A 1 513 ? 20.898 -12.012 -39.839 1.00 81.12 513 ALA A O 1
ATOM 3844 N N . GLN A 1 514 ? 18.845 -12.886 -40.080 1.00 81.25 514 GLN A N 1
ATOM 3845 C CA . GLN A 1 514 ? 18.471 -12.139 -41.287 1.00 81.25 514 GLN A CA 1
ATOM 3846 C C . GLN A 1 514 ? 18.391 -10.628 -41.024 1.00 81.25 514 GLN A C 1
ATOM 3848 O O . GLN A 1 514 ? 18.890 -9.830 -41.808 1.00 81.25 514 GLN A O 1
ATOM 3853 N N . VAL A 1 515 ? 17.840 -10.230 -39.875 1.00 79.94 515 VAL A N 1
ATOM 3854 C CA . VAL A 1 515 ? 17.748 -8.822 -39.464 1.00 79.94 515 VAL A CA 1
ATOM 3855 C C . VAL A 1 515 ? 19.134 -8.272 -39.122 1.00 79.94 515 VAL A C 1
ATOM 3857 O O . VAL A 1 515 ? 19.447 -7.138 -39.466 1.00 79.94 515 VAL A O 1
ATOM 3860 N N . ARG A 1 516 ? 20.013 -9.103 -38.540 1.00 78.31 516 ARG A N 1
ATOM 3861 C CA . ARG A 1 516 ? 21.417 -8.742 -38.267 1.00 78.31 516 ARG A CA 1
ATOM 3862 C C . ARG A 1 516 ? 22.255 -8.479 -39.525 1.00 78.31 516 ARG A C 1
ATOM 3864 O O . ARG A 1 516 ? 23.327 -7.881 -39.395 1.00 78.31 516 ARG A O 1
ATOM 3871 N N . GLN A 1 517 ? 21.820 -8.944 -40.701 1.00 82.12 517 GLN A N 1
ATOM 3872 C CA . GLN A 1 517 ? 22.524 -8.731 -41.974 1.00 82.12 517 GLN A CA 1
ATOM 3873 C C . GLN A 1 517 ? 22.232 -7.356 -42.590 1.00 82.12 517 GLN A C 1
ATOM 3875 O O . GLN A 1 517 ? 23.102 -6.804 -43.260 1.00 82.12 517 GLN A O 1
ATOM 3880 N N . ASN A 1 518 ? 21.066 -6.767 -42.314 1.00 82.38 518 ASN A N 1
ATOM 3881 C CA . ASN A 1 518 ? 20.702 -5.434 -42.791 1.00 82.38 518 ASN A CA 1
ATOM 3882 C C . ASN A 1 518 ? 21.210 -4.370 -41.811 1.00 82.38 518 ASN A C 1
ATOM 3884 O O . ASN A 1 518 ? 20.485 -3.920 -40.927 1.00 82.38 518 ASN A O 1
ATOM 3888 N N . ARG A 1 519 ? 22.490 -4.007 -41.953 1.00 81.25 519 ARG A N 1
ATOM 3889 C CA . ARG A 1 519 ? 23.170 -3.005 -41.120 1.00 81.25 519 ARG A CA 1
ATOM 3890 C C . ARG A 1 519 ? 23.251 -1.668 -41.847 1.00 81.25 519 ARG A C 1
ATOM 3892 O O . ARG A 1 519 ? 23.679 -1.614 -42.996 1.00 81.25 519 ARG A O 1
ATOM 3899 N N . GLY A 1 520 ? 22.897 -0.597 -41.158 1.00 86.88 520 GLY A N 1
ATOM 3900 C CA . GLY A 1 520 ? 22.945 0.774 -41.654 1.00 86.88 520 GLY A CA 1
ATOM 3901 C C . GLY A 1 520 ? 22.455 1.732 -40.570 1.00 86.88 520 GLY A C 1
ATOM 3902 O O . GLY A 1 520 ? 21.940 1.252 -39.561 1.00 86.88 520 GLY A O 1
ATOM 3903 N N . PRO A 1 521 ? 22.618 3.052 -40.752 1.00 87.94 521 PRO A N 1
ATOM 3904 C CA . PRO A 1 521 ? 22.060 4.036 -39.835 1.00 87.94 521 PRO A CA 1
ATOM 3905 C C . PRO A 1 521 ? 20.555 3.795 -39.643 1.00 87.94 521 PRO A C 1
ATOM 3907 O O . PRO A 1 521 ? 19.854 3.539 -40.632 1.00 87.94 521 PRO A O 1
ATOM 3910 N N . PRO A 1 522 ? 20.051 3.823 -38.402 1.00 85.88 522 PRO A N 1
ATOM 3911 C CA . PRO A 1 522 ? 18.709 3.345 -38.099 1.00 85.88 522 PRO A CA 1
ATOM 3912 C C . PRO A 1 522 ? 17.615 4.150 -38.807 1.00 85.88 522 PRO A C 1
ATOM 3914 O O . PRO A 1 52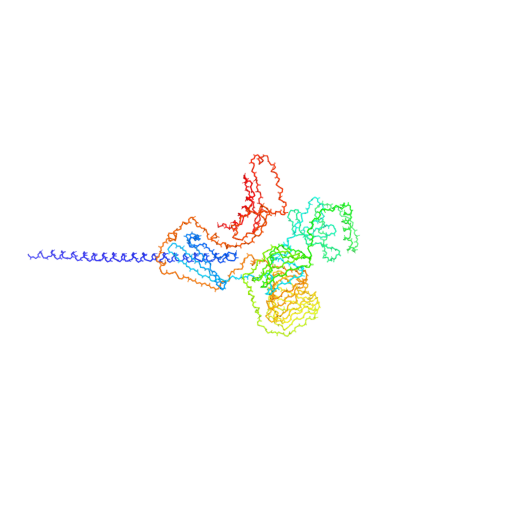2 ? 16.646 3.569 -39.288 1.00 85.88 522 PRO A O 1
ATOM 3917 N N . GLU A 1 523 ? 17.808 5.454 -38.986 1.00 89.19 523 GLU A N 1
ATOM 3918 C CA . GLU A 1 523 ? 16.911 6.331 -39.735 1.00 89.19 523 GLU A CA 1
ATOM 3919 C C . GLU A 1 523 ? 16.796 5.944 -41.218 1.00 89.19 523 GLU A C 1
ATOM 3921 O O . GLU A 1 523 ? 15.709 5.986 -41.788 1.00 89.19 523 GLU A O 1
ATOM 3926 N N . GLN A 1 524 ? 17.887 5.481 -41.838 1.00 90.00 524 GLN A N 1
ATOM 3927 C CA . GLN A 1 524 ? 17.874 5.018 -43.229 1.00 90.00 524 GLN A CA 1
ATOM 3928 C C . GLN A 1 524 ? 17.224 3.642 -43.354 1.00 90.00 524 GLN A C 1
ATOM 3930 O O . GLN A 1 524 ? 16.520 3.383 -44.327 1.00 90.00 524 GLN A O 1
ATOM 3935 N N . LEU A 1 525 ? 17.457 2.765 -42.371 1.00 87.31 525 LEU A N 1
ATOM 3936 C CA . LEU A 1 525 ? 16.846 1.437 -42.331 1.00 87.31 525 LEU A CA 1
ATOM 3937 C C . LEU A 1 525 ? 15.329 1.511 -42.145 1.00 87.31 525 LEU A C 1
ATOM 3939 O O . LEU A 1 525 ? 14.613 0.701 -42.729 1.00 87.31 525 LEU A O 1
ATOM 3943 N N . LEU A 1 526 ? 14.854 2.461 -41.337 1.00 88.81 526 LEU A N 1
ATOM 3944 C CA . LEU A 1 526 ? 13.431 2.648 -41.060 1.00 88.81 526 LEU A CA 1
ATOM 3945 C C . LEU A 1 526 ? 12.752 3.635 -42.026 1.00 88.81 526 LEU A C 1
ATOM 3947 O O . LEU A 1 526 ? 11.529 3.639 -42.119 1.00 88.81 526 LEU A O 1
ATOM 3951 N N . GLY A 1 527 ? 13.517 4.443 -42.767 1.00 92.25 527 GLY A N 1
ATOM 3952 C CA . GLY A 1 527 ? 12.980 5.456 -43.681 1.00 92.25 527 GLY A CA 1
ATOM 3953 C C . GLY A 1 527 ? 12.361 6.656 -42.959 1.00 92.25 527 GLY A C 1
ATOM 3954 O O . GLY A 1 527 ? 11.355 7.193 -43.417 1.00 92.25 527 GLY A O 1
ATOM 3955 N N . ILE A 1 528 ? 12.941 7.053 -41.826 1.00 93.56 528 ILE A N 1
ATOM 3956 C CA . ILE A 1 528 ? 12.370 8.031 -40.891 1.00 93.56 528 ILE A CA 1
ATOM 3957 C C . ILE A 1 528 ? 13.206 9.314 -40.878 1.00 93.56 528 ILE A C 1
ATOM 3959 O O . ILE A 1 528 ? 14.435 9.268 -40.885 1.00 93.56 528 ILE A O 1
ATOM 3963 N N . ASP A 1 529 ? 12.545 10.470 -40.816 1.00 93.62 529 ASP A N 1
ATOM 3964 C CA . ASP A 1 529 ? 13.209 11.757 -40.599 1.00 93.62 529 ASP A CA 1
ATOM 3965 C C . ASP A 1 529 ? 13.433 11.996 -39.099 1.00 93.62 529 ASP A C 1
ATOM 3967 O O . ASP A 1 529 ? 12.486 12.234 -38.344 1.00 93.62 529 ASP A O 1
ATOM 3971 N N . LYS A 1 530 ? 14.702 11.970 -38.671 1.00 91.69 530 LYS A N 1
ATOM 3972 C CA . LYS A 1 530 ? 15.120 12.160 -37.270 1.00 91.69 530 LYS A CA 1
ATOM 3973 C C . LYS A 1 530 ? 14.587 13.464 -36.660 1.00 91.69 530 LYS A C 1
ATOM 3975 O O . LYS A 1 530 ? 14.346 13.501 -35.460 1.00 91.69 530 LYS A O 1
ATOM 3980 N N . SER A 1 531 ? 14.376 14.511 -37.462 1.00 92.62 531 SER A N 1
ATOM 3981 C CA . SER A 1 531 ? 13.884 15.809 -36.973 1.00 92.62 531 SER A CA 1
ATOM 3982 C C . SER A 1 531 ? 12.414 15.796 -36.541 1.00 92.62 531 SER A C 1
ATOM 3984 O O . SER A 1 531 ? 11.971 16.702 -35.841 1.00 92.62 531 SER A O 1
ATOM 3986 N N . THR A 1 532 ? 11.665 14.763 -36.932 1.00 93.12 532 THR A N 1
ATOM 3987 C CA . THR A 1 532 ? 10.241 14.607 -36.600 1.00 93.12 532 THR A CA 1
ATOM 3988 C C . THR A 1 532 ? 10.001 13.762 -35.349 1.00 93.12 532 THR A C 1
ATOM 3990 O O . THR A 1 532 ? 8.861 13.636 -34.901 1.00 93.12 532 THR A O 1
ATOM 3993 N N . LEU A 1 533 ? 11.059 13.171 -34.788 1.00 93.69 533 LEU A N 1
ATOM 3994 C CA . LEU A 1 533 ? 10.962 12.243 -33.668 1.00 93.69 533 LEU A CA 1
ATOM 3995 C C . LEU A 1 533 ? 10.934 12.967 -32.327 1.00 93.69 533 LEU A C 1
ATOM 3997 O O . LEU A 1 533 ? 11.625 13.964 -32.120 1.00 93.69 533 LEU A O 1
ATOM 4001 N N . LYS A 1 534 ? 10.145 12.423 -31.400 1.00 95.38 534 LYS A N 1
ATOM 4002 C CA . LYS A 1 534 ? 10.030 12.942 -30.036 1.00 95.38 534 LYS A CA 1
ATOM 4003 C C . LYS A 1 534 ? 11.174 12.429 -29.155 1.00 95.38 534 LYS A C 1
ATOM 4005 O O . LYS A 1 534 ? 11.583 11.275 -29.325 1.00 95.38 534 LYS A O 1
ATOM 4010 N N . PRO A 1 535 ? 11.658 13.223 -28.185 1.00 95.75 535 PRO A N 1
ATOM 4011 C CA . PRO A 1 535 ? 12.519 12.726 -27.115 1.00 95.75 535 PRO A CA 1
ATOM 4012 C C . PRO A 1 535 ? 11.858 11.583 -26.332 1.00 95.75 535 PRO A C 1
ATOM 4014 O O . PRO A 1 535 ? 10.633 11.525 -26.226 1.00 95.75 535 PRO A O 1
ATOM 4017 N N . LEU A 1 536 ? 12.660 10.698 -25.732 1.00 92.56 536 LEU A N 1
ATOM 4018 C CA . LEU A 1 536 ? 12.172 9.545 -24.959 1.00 92.56 536 LEU A CA 1
ATOM 4019 C C . LEU A 1 536 ? 11.153 9.890 -23.873 1.00 92.56 536 LEU A C 1
ATOM 4021 O O . LEU A 1 536 ? 10.140 9.204 -23.760 1.00 92.56 536 LEU A O 1
ATOM 4025 N N . ALA A 1 537 ? 11.383 10.975 -23.139 1.00 87.75 537 ALA A N 1
ATOM 4026 C CA . ALA A 1 537 ? 10.483 11.428 -22.084 1.00 87.75 537 ALA A CA 1
ATOM 4027 C C . ALA A 1 537 ? 9.092 11.849 -22.612 1.00 87.75 537 ALA A C 1
ATOM 4029 O O . ALA A 1 537 ? 8.093 11.732 -21.909 1.00 87.75 537 ALA A O 1
ATOM 4030 N N . GLU A 1 538 ? 9.001 12.280 -23.874 1.00 90.62 538 GLU A N 1
ATOM 4031 C CA . GLU A 1 538 ? 7.761 12.739 -24.521 1.00 90.62 538 GLU A CA 1
ATOM 4032 C C . GLU A 1 538 ? 7.112 11.676 -25.424 1.00 90.62 538 GLU A C 1
ATOM 4034 O O . GLU A 1 538 ? 6.004 11.867 -25.938 1.00 90.62 538 GLU A O 1
ATOM 4039 N N . ALA A 1 539 ? 7.816 10.570 -25.672 1.00 90.19 539 ALA A N 1
ATOM 4040 C CA . ALA A 1 539 ? 7.380 9.505 -26.568 1.00 90.19 539 ALA A CA 1
ATOM 4041 C C . ALA A 1 539 ? 6.462 8.473 -25.889 1.00 90.19 539 ALA A C 1
ATOM 4043 O O . ALA A 1 539 ? 5.939 7.589 -26.572 1.00 90.19 539 ALA A O 1
ATOM 4044 N N . GLY A 1 540 ? 6.257 8.581 -24.572 1.00 84.88 540 GLY A N 1
ATOM 4045 C CA . GLY A 1 540 ? 5.302 7.760 -23.834 1.00 84.88 540 GLY A CA 1
ATOM 4046 C C . GLY A 1 540 ? 3.889 7.925 -24.389 1.00 84.88 540 GLY A C 1
ATOM 4047 O O . GLY A 1 540 ? 3.361 9.037 -24.485 1.00 84.88 540 GLY A O 1
ATOM 4048 N N . VAL A 1 541 ? 3.260 6.813 -24.765 1.00 80.94 541 VAL A N 1
ATOM 4049 C CA . VAL A 1 541 ? 1.850 6.817 -25.145 1.00 80.94 541 VAL A CA 1
ATOM 4050 C C . VAL A 1 541 ? 1.054 6.863 -23.850 1.00 80.94 541 VAL A C 1
ATOM 4052 O O . VAL A 1 541 ? 0.905 5.846 -23.159 1.00 80.94 541 VAL A O 1
ATOM 4055 N N . LYS A 1 542 ? 0.532 8.053 -23.521 1.00 73.00 542 LYS A N 1
ATOM 4056 C CA . LYS A 1 542 ? -0.559 8.170 -22.552 1.00 73.00 542 LYS A CA 1
ATOM 4057 C C . LYS A 1 542 ? -1.624 7.188 -23.016 1.00 73.00 542 LYS A C 1
ATOM 4059 O O . LYS A 1 542 ? -2.090 7.285 -24.152 1.00 73.00 542 LYS A O 1
ATOM 4064 N N . SER A 1 543 ? -1.917 6.186 -22.196 1.00 61.81 543 SER A N 1
ATOM 4065 C CA . SER A 1 543 ? -2.993 5.244 -22.479 1.00 61.81 543 SER A CA 1
ATOM 4066 C C . SER A 1 543 ? -4.215 6.068 -22.849 1.00 61.81 543 SER A C 1
ATOM 4068 O O . SER A 1 543 ? -4.564 7.002 -22.128 1.00 61.81 543 SER A O 1
ATOM 4070 N N . SER A 1 544 ? -4.806 5.792 -24.011 1.00 56.00 544 SER A N 1
ATOM 4071 C CA . SER A 1 544 ? -5.991 6.506 -24.468 1.00 56.00 544 SER A CA 1
ATOM 4072 C C . SER A 1 544 ? -7.149 6.098 -23.566 1.00 56.00 544 SER A C 1
ATOM 4074 O O . SER A 1 544 ? -7.913 5.190 -23.896 1.00 56.00 544 SER A O 1
ATOM 4076 N N . TRP A 1 545 ? -7.232 6.702 -22.385 1.00 55.44 545 TRP A N 1
ATOM 4077 C CA . TRP A 1 545 ? -8.332 6.477 -21.471 1.00 55.44 545 TRP A CA 1
ATOM 4078 C C . TRP A 1 545 ? -9.561 7.021 -22.180 1.00 55.44 545 TRP A C 1
ATOM 4080 O O . TRP A 1 545 ? -9.675 8.215 -22.474 1.00 55.44 545 TRP A O 1
ATOM 4090 N N . THR A 1 546 ? -10.452 6.111 -22.559 1.00 54.56 546 THR A N 1
ATOM 4091 C CA . THR A 1 546 ? -11.776 6.500 -23.003 1.00 54.56 546 THR A CA 1
ATOM 4092 C C . THR A 1 546 ? -12.563 6.820 -21.754 1.00 54.56 546 THR A C 1
ATOM 4094 O O . THR A 1 546 ? -12.949 5.918 -21.018 1.00 54.56 546 THR A O 1
ATOM 4097 N N . PHE A 1 547 ? -12.778 8.099 -21.500 1.00 58.41 547 PHE A N 1
ATOM 4098 C CA . PHE A 1 547 ? -13.599 8.529 -20.383 1.00 58.41 547 PHE A CA 1
ATOM 4099 C C . PHE A 1 547 ? -15.022 8.777 -20.884 1.00 58.41 547 PHE A C 1
ATOM 4101 O O . PHE A 1 547 ? -15.236 9.198 -22.028 1.00 58.41 547 PHE A O 1
ATOM 4108 N N . THR A 1 548 ? -15.998 8.469 -20.033 1.00 69.25 548 THR A N 1
ATOM 4109 C CA . THR A 1 548 ? -17.402 8.784 -20.288 1.00 69.25 548 THR A CA 1
ATOM 4110 C C . THR A 1 548 ? -17.769 9.998 -19.454 1.00 69.25 548 THR A C 1
ATOM 4112 O O . THR A 1 548 ? -17.895 9.902 -18.239 1.00 69.25 548 THR A O 1
ATOM 4115 N N . VAL A 1 549 ? -17.950 11.151 -20.093 1.00 76.75 549 VAL A N 1
ATOM 4116 C CA . VAL A 1 549 ? -18.368 12.380 -19.414 1.00 76.75 549 VAL A CA 1
ATOM 4117 C C . VAL A 1 549 ? -19.783 12.741 -19.821 1.00 76.75 549 VAL A C 1
ATOM 4119 O O . VAL A 1 549 ? -20.090 12.893 -21.004 1.00 76.75 549 VAL A O 1
ATOM 4122 N N . THR A 1 550 ? -20.657 12.908 -18.831 1.00 77.94 550 THR A N 1
ATOM 4123 C CA . THR A 1 550 ? -21.963 13.539 -19.036 1.00 77.94 550 THR A CA 1
ATOM 4124 C C . THR A 1 550 ? -21.826 15.026 -18.742 1.00 77.94 550 THR A C 1
ATOM 4126 O O . THR A 1 550 ? -21.485 15.415 -17.629 1.00 77.94 550 THR A O 1
ATOM 4129 N N . TYR A 1 551 ? -22.078 15.867 -19.738 1.00 84.44 551 TYR A N 1
ATOM 4130 C CA . TYR A 1 551 ? -21.935 17.317 -19.662 1.00 84.44 551 TYR A CA 1
ATOM 4131 C C . TYR A 1 551 ? -23.209 18.011 -20.144 1.00 84.44 551 TYR A C 1
ATOM 4133 O O . TYR A 1 551 ? -24.059 17.417 -20.803 1.00 84.44 551 TYR A O 1
ATOM 4141 N N . THR A 1 552 ? -23.368 19.286 -19.796 1.00 86.88 552 THR A N 1
ATOM 4142 C CA . THR A 1 552 ? -24.405 20.128 -20.405 1.00 86.88 552 THR A CA 1
ATOM 4143 C C . THR A 1 552 ? -23.771 20.895 -21.550 1.00 86.88 552 THR A C 1
ATOM 4145 O O . THR A 1 552 ? -22.745 21.549 -21.356 1.00 86.88 552 THR A O 1
ATOM 4148 N N . ASP A 1 553 ? -24.342 20.800 -22.742 1.00 92.50 553 ASP A N 1
ATOM 4149 C CA . ASP A 1 553 ? -23.823 21.496 -23.907 1.00 92.50 553 ASP A CA 1
ATOM 4150 C C . ASP A 1 553 ? -24.200 22.991 -23.922 1.00 92.50 553 ASP A C 1
ATOM 4152 O O . ASP A 1 553 ? -24.939 23.498 -23.068 1.00 92.50 553 ASP A O 1
ATOM 4156 N N . LEU A 1 554 ? -23.697 23.732 -24.912 1.00 89.38 554 LEU A N 1
ATOM 4157 C CA . LEU A 1 554 ? -24.021 25.154 -25.093 1.00 89.38 554 LEU A CA 1
ATOM 4158 C C . LEU A 1 554 ? -25.523 25.429 -25.319 1.00 89.38 554 LEU A C 1
ATOM 4160 O O . LEU A 1 554 ? -25.970 26.552 -25.079 1.00 89.38 554 LEU A O 1
ATOM 4164 N N . ALA A 1 555 ? -26.305 24.430 -25.738 1.00 93.00 555 ALA A N 1
ATOM 4165 C CA . ALA A 1 555 ? -27.752 24.510 -25.930 1.00 93.00 555 ALA A CA 1
ATOM 4166 C C . ALA A 1 555 ? -28.554 24.135 -24.666 1.00 93.00 555 ALA A C 1
ATOM 4168 O O . ALA A 1 555 ? -29.779 24.029 -24.735 1.00 93.00 555 ALA A O 1
ATOM 4169 N N . ASN A 1 556 ? -27.892 23.983 -23.508 1.00 86.44 556 ASN A N 1
ATOM 4170 C CA . ASN A 1 556 ? -28.476 23.490 -22.254 1.00 86.44 556 ASN A CA 1
ATOM 4171 C C . ASN A 1 556 ? -29.017 22.051 -22.331 1.00 86.44 556 ASN A C 1
ATOM 4173 O O . ASN A 1 556 ? -29.850 21.668 -21.507 1.00 86.44 556 ASN A O 1
ATOM 4177 N N . GLN A 1 557 ? -28.575 21.241 -23.291 1.00 90.75 557 GLN A N 1
ATOM 4178 C CA . GLN A 1 557 ? -28.951 19.832 -23.359 1.00 90.75 557 GLN A CA 1
ATOM 4179 C C . GLN A 1 557 ? -27.900 18.980 -22.652 1.00 90.75 557 GLN A C 1
ATOM 4181 O O . GLN A 1 557 ? -26.702 19.239 -22.750 1.00 90.75 557 GLN A O 1
ATOM 4186 N N . LYS A 1 558 ? -28.341 17.957 -21.913 1.00 86.19 558 LYS A N 1
ATOM 4187 C CA . LYS A 1 558 ? -27.421 16.945 -21.387 1.00 86.19 558 LYS A CA 1
ATOM 4188 C C . LYS A 1 558 ? -26.918 16.103 -22.556 1.00 86.19 558 LYS A C 1
ATOM 4190 O O . LYS A 1 558 ? -27.724 15.538 -23.291 1.00 86.19 558 LYS A O 1
ATOM 4195 N N . ALA A 1 559 ? -25.608 16.010 -22.697 1.00 89.12 559 ALA A N 1
ATOM 4196 C CA . ALA A 1 559 ? -24.927 15.170 -23.664 1.00 89.12 559 ALA A CA 1
ATOM 4197 C C . ALA A 1 559 ? -23.938 14.261 -22.931 1.00 89.12 559 ALA A C 1
ATOM 4199 O O . ALA A 1 559 ? -23.434 14.608 -21.863 1.00 89.12 559 ALA A O 1
ATOM 4200 N N . THR A 1 560 ? -23.648 13.104 -23.514 1.00 85.56 560 THR A N 1
ATOM 4201 C CA . THR A 1 560 ? -22.630 12.184 -23.008 1.00 85.56 560 THR A CA 1
ATOM 4202 C C . THR A 1 560 ? -21.596 11.978 -24.102 1.00 85.56 560 THR A C 1
ATOM 4204 O O . THR A 1 560 ? -21.946 11.657 -25.237 1.00 85.56 560 THR A O 1
ATOM 4207 N N . TYR A 1 561 ? -20.328 12.199 -23.775 1.00 86.44 561 TYR A N 1
ATOM 4208 C CA . TYR A 1 561 ? -19.203 11.864 -24.636 1.00 86.44 561 TYR A CA 1
ATOM 4209 C C . TYR A 1 561 ? -18.510 10.635 -24.069 1.00 86.44 561 TYR A C 1
ATOM 4211 O O . TYR A 1 561 ? -18.195 10.613 -22.884 1.00 86.44 561 TYR A O 1
ATOM 4219 N N . GLN A 1 562 ? -18.270 9.644 -24.923 1.00 83.62 562 GLN A N 1
ATOM 4220 C CA . GLN A 1 562 ? -17.466 8.469 -24.617 1.00 83.62 562 GLN A CA 1
ATOM 4221 C C . GLN A 1 562 ? -16.369 8.370 -25.671 1.00 83.62 562 GLN A C 1
ATOM 4223 O O . GLN A 1 562 ? -16.640 8.161 -26.855 1.00 83.62 562 GLN A O 1
ATOM 4228 N N . GLY A 1 563 ? -15.126 8.561 -25.252 1.00 83.06 563 GLY A N 1
ATOM 4229 C CA . GLY A 1 563 ? -13.986 8.521 -26.154 1.00 83.06 563 GLY A CA 1
ATOM 4230 C C . GLY A 1 563 ? -12.715 9.046 -25.497 1.00 83.06 563 GLY A C 1
ATOM 4231 O O . GLY A 1 563 ? -12.738 9.405 -24.322 1.00 83.06 563 GLY A O 1
ATOM 4232 N N . PRO A 1 564 ? -11.596 9.091 -26.236 1.00 73.50 564 PRO A N 1
ATOM 4233 C CA . PRO A 1 564 ? -10.327 9.588 -25.715 1.00 73.50 564 PRO A CA 1
ATOM 4234 C C . PRO A 1 564 ? -10.442 11.040 -25.249 1.00 73.50 564 PRO A C 1
ATOM 4236 O O . PRO A 1 564 ? -11.150 11.834 -25.884 1.00 73.50 564 PRO A O 1
ATOM 4239 N N . PHE A 1 565 ? -9.722 11.398 -24.186 1.00 71.06 565 PHE A N 1
ATOM 4240 C CA . PHE A 1 565 ? -9.699 12.764 -23.658 1.00 71.06 565 PHE A CA 1
ATOM 4241 C C . PHE A 1 565 ? -9.294 13.807 -24.699 1.00 71.06 565 PHE A C 1
ATOM 4243 O O . PHE A 1 565 ? -9.987 14.809 -24.861 1.00 71.06 565 PHE A O 1
ATOM 4250 N N . GLU A 1 566 ? -8.264 13.540 -25.503 1.00 75.38 566 GLU A N 1
ATOM 4251 C CA . GLU A 1 566 ? -7.804 14.472 -26.539 1.00 75.38 566 GLU A CA 1
ATOM 4252 C C . GLU A 1 566 ? -8.830 14.748 -27.653 1.00 75.38 566 GLU A C 1
ATOM 4254 O O . GLU A 1 566 ? -8.708 15.733 -28.380 1.00 75.38 566 GLU A O 1
ATOM 4259 N N . LYS A 1 567 ? -9.855 13.899 -27.795 1.00 86.50 567 LYS A N 1
ATOM 4260 C CA . LYS A 1 567 ? -10.948 14.079 -28.764 1.00 86.50 567 LYS A CA 1
ATOM 4261 C C . LYS A 1 567 ? -12.187 14.733 -28.153 1.00 86.50 567 LYS A C 1
ATOM 4263 O O . LYS A 1 567 ? -13.136 15.030 -28.880 1.00 86.50 567 LYS A O 1
ATOM 4268 N N . PHE A 1 568 ? -12.194 14.967 -26.842 1.00 86.69 568 PHE A N 1
ATOM 4269 C CA . PHE A 1 568 ? -13.291 15.662 -26.195 1.00 86.69 568 PHE A CA 1
ATOM 4270 C C . PHE A 1 568 ? -13.276 17.142 -26.572 1.00 86.69 568 PHE A C 1
ATOM 4272 O O . PHE A 1 568 ? -12.381 17.894 -26.193 1.00 86.69 568 PHE A O 1
ATOM 4279 N N . GLU A 1 569 ? -14.296 17.581 -27.306 1.00 89.88 569 GLU A N 1
ATOM 4280 C CA . GLU A 1 569 ? -14.466 18.983 -27.679 1.00 89.88 569 GLU A CA 1
ATOM 4281 C C . GLU A 1 569 ? -14.970 19.808 -26.485 1.00 89.88 569 GLU A C 1
ATOM 4283 O O . GLU A 1 569 ? -16.160 20.093 -26.347 1.00 89.88 569 GLU A O 1
ATOM 4288 N N . HIS A 1 570 ? -14.050 20.244 -25.628 1.00 82.44 570 HIS A N 1
ATOM 4289 C CA . HIS A 1 570 ? -14.341 21.067 -24.446 1.00 82.44 570 HIS A CA 1
ATOM 4290 C C . HIS A 1 570 ? -15.073 22.381 -24.783 1.00 82.44 570 HIS A C 1
ATOM 4292 O O . HIS A 1 570 ? -15.785 22.931 -23.945 1.00 82.44 570 HIS A O 1
ATOM 4298 N N . THR A 1 571 ? -14.979 22.865 -26.025 1.00 87.94 571 THR A N 1
ATOM 4299 C CA . THR A 1 571 ? -15.734 24.029 -26.521 1.00 87.94 571 THR A CA 1
ATOM 4300 C C . THR A 1 571 ? -17.247 23.805 -26.573 1.00 87.94 571 THR A C 1
ATOM 4302 O O . THR A 1 571 ? -17.997 24.779 -26.579 1.00 87.94 571 THR A O 1
ATOM 4305 N N . LYS A 1 572 ? -17.713 22.549 -26.587 1.00 84.94 572 LYS A N 1
ATOM 4306 C CA . LYS A 1 572 ? -19.141 22.204 -26.557 1.00 84.94 572 LYS A CA 1
ATOM 4307 C C . LYS A 1 572 ? -19.724 22.199 -25.147 1.00 84.94 572 LYS A C 1
ATOM 4309 O O . LYS A 1 572 ? -20.941 22.117 -25.024 1.00 84.94 572 LYS A O 1
ATOM 4314 N N . VAL A 1 573 ? -18.899 22.299 -24.105 1.00 85.56 573 VAL A N 1
ATOM 4315 C CA . VAL A 1 573 ? -19.336 22.225 -22.707 1.00 85.56 573 VAL A CA 1
ATOM 4316 C C . VAL A 1 573 ? -19.730 23.604 -22.192 1.00 85.56 573 VAL A C 1
ATOM 4318 O O . VAL A 1 573 ? -18.968 24.569 -22.262 1.00 85.56 573 VAL A O 1
ATOM 4321 N N . LYS A 1 574 ? -20.922 23.699 -21.607 1.00 77.81 574 LYS A N 1
ATOM 4322 C CA . LYS A 1 574 ? -21.339 24.866 -20.842 1.00 77.81 574 LYS A CA 1
ATOM 4323 C C . LYS A 1 574 ? -20.832 24.735 -19.407 1.00 77.81 574 LYS A C 1
ATOM 4325 O O . LYS A 1 574 ? -21.419 24.033 -18.589 1.00 77.81 574 LYS A O 1
ATOM 4330 N N . PHE A 1 575 ? -19.744 25.432 -19.099 1.00 61.25 575 PHE A N 1
ATOM 4331 C CA . PHE A 1 575 ? -19.195 25.480 -17.746 1.00 61.25 575 PHE A CA 1
ATOM 4332 C C . PHE A 1 575 ? -20.124 26.261 -16.808 1.00 61.25 575 PHE A C 1
ATOM 4334 O O . PHE A 1 575 ? -20.364 27.455 -17.005 1.00 61.25 575 PHE A O 1
ATOM 4341 N N . PHE A 1 576 ? -20.622 25.595 -15.768 1.00 46.34 576 PHE A N 1
ATOM 4342 C CA . PHE A 1 576 ? -21.137 26.259 -14.575 1.00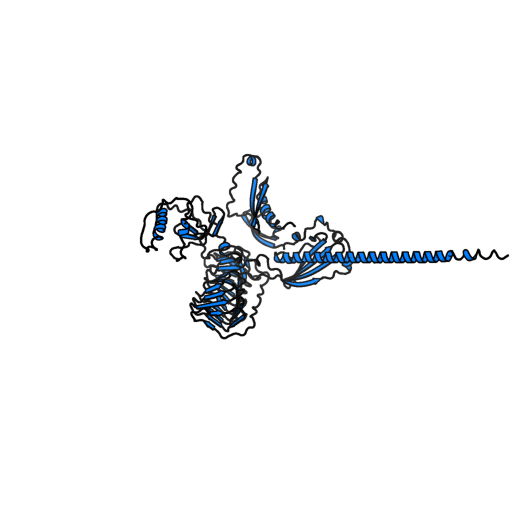 46.34 576 PHE A CA 1
ATOM 4343 C C . PHE A 1 576 ? -19.951 26.487 -13.636 1.00 46.34 576 PHE A C 1
ATOM 4345 O O . PHE A 1 576 ? -19.463 25.543 -13.028 1.00 46.34 576 PHE A O 1
ATOM 4352 N N . SER A 1 577 ? -19.462 27.725 -13.538 1.00 36.47 577 SER A N 1
ATOM 4353 C CA . SER A 1 577 ? -18.580 28.109 -12.431 1.00 36.47 577 SER A CA 1
ATOM 4354 C C . SER A 1 577 ? -19.469 28.489 -11.248 1.00 36.47 577 SER A C 1
ATOM 4356 O O . SER A 1 577 ? -20.179 29.491 -11.360 1.00 36.47 577 SER A O 1
ATOM 4358 N N . PRO A 1 578 ? -19.479 27.734 -10.135 1.00 30.67 578 PRO A N 1
ATOM 4359 C CA . PRO A 1 578 ? -20.182 28.152 -8.924 1.00 30.67 578 PRO A CA 1
ATOM 4360 C C . PRO A 1 578 ? -19.479 29.320 -8.212 1.00 30.67 578 PRO A C 1
ATOM 4362 O O . PRO A 1 578 ? -20.079 29.950 -7.347 1.00 30.67 578 PRO A O 1
ATOM 4365 N N . PHE A 1 579 ? -18.240 29.652 -8.592 1.00 30.47 579 PHE A N 1
ATOM 4366 C CA . PHE A 1 579 ? -17.510 30.785 -8.032 1.00 30.47 579 PHE A CA 1
ATOM 4367 C C . PHE A 1 579 ? -17.728 32.060 -8.861 1.00 30.47 579 PHE A C 1
ATOM 4369 O O . PHE A 1 579 ? -17.634 32.003 -10.097 1.00 30.47 579 PHE A O 1
ATOM 4376 N N . PRO A 1 580 ? -17.989 33.217 -8.218 1.00 34.25 580 PRO A N 1
ATOM 4377 C CA . PRO A 1 580 ? -17.926 34.502 -8.896 1.00 34.25 580 PRO A CA 1
ATOM 4378 C C . PRO A 1 580 ? -16.494 34.703 -9.397 1.00 34.25 580 PRO A C 1
ATOM 4380 O O . PRO A 1 580 ? -15.542 34.615 -8.625 1.00 34.25 580 PRO A O 1
ATOM 4383 N N . MET A 1 581 ? -16.336 34.939 -10.702 1.00 33.03 581 MET A N 1
ATOM 4384 C CA . MET A 1 581 ? -15.029 35.279 -11.265 1.00 33.03 581 MET A CA 1
ATOM 4385 C C . MET A 1 581 ? -14.448 36.478 -10.502 1.00 33.03 581 MET A C 1
ATOM 4387 O O . MET A 1 581 ? -15.211 37.408 -10.210 1.00 33.03 581 MET A O 1
ATOM 4391 N N . PRO A 1 582 ? -13.140 36.483 -10.177 1.00 31.64 582 PRO A N 1
ATOM 4392 C CA . PRO A 1 582 ? -12.522 37.629 -9.529 1.00 31.64 582 PRO A CA 1
ATOM 4393 C C . PRO A 1 582 ? -12.824 38.882 -10.354 1.00 31.64 582 PRO A C 1
ATOM 4395 O O . PRO A 1 582 ? -12.701 38.880 -11.584 1.00 31.64 582 PRO A O 1
ATOM 4398 N N . LYS A 1 583 ? -13.296 39.937 -9.682 1.00 34.47 583 LYS A N 1
ATOM 4399 C CA . LYS A 1 583 ? -13.483 41.240 -10.319 1.00 34.47 583 LYS A CA 1
ATOM 4400 C C . LYS A 1 583 ? -12.125 41.685 -10.851 1.00 34.47 583 LYS A C 1
ATOM 4402 O O . LYS A 1 583 ? -11.197 41.888 -10.079 1.00 34.47 583 LYS A O 1
ATOM 4407 N N . LEU A 1 584 ? -12.027 41.822 -12.168 1.00 34.34 584 LEU A N 1
ATOM 4408 C CA . LEU A 1 584 ? -10.910 42.501 -12.807 1.00 34.34 584 LEU A CA 1
ATOM 4409 C C . LEU A 1 584 ? -11.066 43.994 -12.524 1.00 34.34 584 LEU A C 1
ATOM 4411 O O . LEU A 1 584 ? -11.990 44.626 -13.041 1.00 34.34 584 LEU A O 1
ATOM 4415 N N . GLU A 1 585 ? -10.197 44.543 -11.685 1.00 36.75 585 GLU A N 1
ATOM 4416 C CA . GLU A 1 585 ? -10.070 45.989 -11.546 1.00 36.75 585 GLU A CA 1
ATOM 4417 C C . GLU A 1 585 ? -9.192 46.530 -12.688 1.00 36.75 585 GLU A C 1
ATOM 4419 O O . GLU A 1 585 ? -8.229 45.872 -13.094 1.00 36.75 585 GLU A O 1
ATOM 4424 N N . PRO A 1 586 ? -9.554 47.675 -13.295 1.00 37.06 586 PRO A N 1
ATOM 4425 C CA . PRO A 1 586 ? -8.754 48.264 -14.361 1.00 37.06 586 PRO A CA 1
ATOM 4426 C C . PRO A 1 586 ? -7.383 48.713 -13.821 1.00 37.06 586 PRO A C 1
ATOM 4428 O O . PRO A 1 586 ? -7.310 49.136 -12.670 1.00 37.06 586 PRO A O 1
ATOM 4431 N N . PRO A 1 587 ? -6.312 48.697 -14.639 1.00 44.56 587 PRO A N 1
ATOM 4432 C CA . PRO A 1 587 ? -4.998 49.153 -14.199 1.00 44.56 587 PRO A CA 1
ATOM 4433 C C . PRO A 1 587 ? -5.025 50.631 -13.771 1.00 44.56 587 PRO A C 1
ATOM 4435 O O . PRO A 1 587 ? -5.711 51.466 -14.386 1.00 44.56 587 PRO A O 1
ATOM 4438 N N . ASP A 1 588 ? -4.241 50.951 -12.740 1.00 48.56 588 ASP A N 1
ATOM 4439 C CA . ASP A 1 588 ? -4.151 52.293 -12.153 1.00 48.56 588 ASP A CA 1
ATOM 4440 C C . ASP A 1 588 ? -3.394 53.307 -13.022 1.00 48.56 588 ASP A C 1
ATOM 4442 O O . ASP A 1 588 ? -3.524 54.510 -12.790 1.00 48.56 588 ASP A O 1
ATOM 4446 N N . ASP A 1 589 ? -2.659 52.872 -14.054 1.00 55.88 589 ASP A N 1
ATOM 4447 C CA . ASP A 1 589 ? -1.916 53.786 -14.924 1.00 55.88 589 ASP A CA 1
ATOM 4448 C C . ASP A 1 589 ? -2.605 54.093 -16.270 1.00 55.88 589 ASP A C 1
ATOM 4450 O O . ASP A 1 589 ? -3.352 53.306 -16.861 1.00 55.88 589 ASP A O 1
ATOM 4454 N N . GLU A 1 590 ? -2.376 55.319 -16.738 1.00 50.94 590 GLU A N 1
ATOM 4455 C CA . GLU A 1 590 ? -2.990 55.894 -17.938 1.00 50.94 590 GLU A CA 1
ATOM 4456 C C . GLU A 1 590 ? -2.380 55.323 -19.237 1.00 50.94 590 GLU A C 1
ATOM 4458 O O . GLU A 1 590 ? -3.008 55.379 -20.296 1.00 50.94 590 GLU A O 1
ATOM 4463 N N . TYR A 1 591 ? -1.188 54.716 -19.156 1.00 47.12 591 TYR A N 1
ATOM 4464 C CA . TYR A 1 591 ? -0.452 54.155 -20.294 1.00 47.12 591 TYR A CA 1
ATOM 4465 C C . TYR A 1 591 ? -1.041 52.809 -20.742 1.00 47.12 591 TYR A C 1
ATOM 4467 O O . TYR A 1 591 ? -1.288 52.588 -21.929 1.00 47.12 591 TYR A O 1
ATOM 4475 N N . THR A 1 592 ? -1.376 51.942 -19.787 1.00 52.81 592 THR A N 1
ATOM 4476 C CA . THR A 1 592 ? -1.899 50.594 -20.041 1.00 52.81 592 THR A CA 1
ATOM 4477 C C . THR A 1 592 ? -3.341 50.634 -20.577 1.00 52.81 592 THR A C 1
ATOM 4479 O O . THR A 1 592 ? -3.710 49.865 -21.470 1.00 52.81 592 THR A O 1
ATOM 4482 N N . ARG A 1 593 ? -4.155 51.616 -20.146 1.00 51.53 593 ARG A N 1
ATOM 4483 C CA . ARG A 1 593 ? -5.521 51.833 -20.678 1.00 51.53 593 ARG A CA 1
ATOM 4484 C C . ARG A 1 593 ? -5.550 52.220 -22.154 1.00 51.53 593 ARG A C 1
ATOM 4486 O O . ARG A 1 593 ? -6.512 51.890 -22.843 1.00 51.53 593 ARG A O 1
ATOM 4493 N N . ALA A 1 594 ? -4.529 52.921 -22.643 1.00 48.72 594 ALA A N 1
ATOM 4494 C CA . ALA A 1 594 ? -4.498 53.414 -24.016 1.00 48.72 594 ALA A CA 1
ATOM 4495 C C . ALA A 1 594 ? -4.099 52.337 -25.038 1.00 48.72 594 ALA A C 1
ATOM 4497 O O . ALA A 1 594 ? -4.309 52.542 -26.235 1.00 48.72 594 ALA A O 1
ATOM 4498 N N . HIS A 1 595 ? -3.484 51.227 -24.611 1.00 53.16 595 HIS A N 1
ATOM 4499 C CA . HIS A 1 595 ? -2.900 50.222 -25.516 1.00 53.16 595 HIS A CA 1
ATOM 4500 C C . HIS A 1 595 ? -3.545 48.832 -25.413 1.00 53.16 595 HIS A C 1
ATOM 4502 O O . HIS A 1 595 ? -3.236 47.959 -26.218 1.00 53.16 595 HIS A O 1
ATOM 4508 N N . GLY A 1 596 ? -4.511 48.640 -24.505 1.00 40.91 596 GLY A N 1
ATOM 4509 C CA . GLY A 1 596 ? -5.299 47.403 -24.426 1.00 40.91 596 GLY A CA 1
ATOM 4510 C C . GLY A 1 596 ? -4.493 46.171 -24.004 1.00 40.91 596 GLY A C 1
ATOM 4511 O O . GLY A 1 596 ? -4.944 45.046 -24.215 1.00 40.91 596 GLY A O 1
ATOM 4512 N N . GLU A 1 597 ? -3.316 46.377 -23.419 1.00 42.69 597 GLU A N 1
ATOM 4513 C CA . GLU A 1 597 ? -2.461 45.315 -22.902 1.00 42.69 597 GLU A CA 1
ATOM 4514 C C . GLU A 1 597 ? -2.852 45.025 -21.454 1.00 42.69 597 GLU A C 1
ATOM 4516 O O . GLU A 1 597 ? -2.939 45.929 -20.630 1.00 42.69 597 GLU A O 1
ATOM 4521 N N . TRP A 1 598 ? -3.130 43.762 -21.143 1.00 44.72 598 TRP A N 1
ATOM 4522 C CA . TRP A 1 598 ? -3.424 43.331 -19.780 1.00 44.72 598 TRP A CA 1
ATOM 4523 C C . TRP A 1 598 ? -2.225 42.539 -19.267 1.00 44.72 598 TRP A C 1
ATOM 4525 O O . TRP A 1 598 ? -1.810 41.560 -19.895 1.00 44.72 598 TRP A O 1
ATOM 4535 N N . THR A 1 599 ? -1.670 42.958 -18.132 1.00 43.38 599 THR A N 1
ATOM 4536 C CA . THR A 1 599 ? -0.591 42.236 -17.451 1.00 43.38 599 THR A CA 1
ATOM 4537 C C . THR A 1 599 ? -1.214 41.248 -16.478 1.00 43.38 599 THR A C 1
ATOM 4539 O O . THR A 1 599 ? -1.903 41.643 -15.538 1.00 43.38 599 THR A O 1
ATOM 4542 N N . MET A 1 600 ? -1.005 39.956 -16.714 1.00 37.75 600 MET A N 1
ATOM 4543 C CA . MET A 1 600 ? -1.465 38.911 -15.805 1.00 37.75 600 MET A CA 1
ATOM 4544 C C . MET A 1 600 ? -0.327 38.541 -14.855 1.00 37.75 600 MET A C 1
ATOM 4546 O O . MET A 1 600 ? 0.749 38.147 -15.304 1.00 37.75 600 MET A O 1
ATOM 4550 N N . TYR A 1 601 ? -0.580 38.653 -13.553 1.00 36.78 601 TYR A N 1
ATOM 4551 C CA . TYR A 1 601 ? 0.340 38.223 -12.506 1.00 36.78 601 TYR A CA 1
ATOM 4552 C C . TYR A 1 601 ? -0.088 36.842 -12.020 1.00 36.78 601 TYR A C 1
ATOM 4554 O O . TYR A 1 601 ? -1.167 36.697 -11.446 1.00 36.78 601 TYR A O 1
ATOM 4562 N N . ILE A 1 602 ? 0.741 35.825 -12.259 1.00 35.06 602 ILE A N 1
ATOM 4563 C CA . ILE A 1 602 ? 0.536 34.495 -11.681 1.00 35.06 602 ILE A CA 1
ATOM 4564 C C . ILE A 1 602 ? 1.676 34.237 -10.706 1.00 35.06 602 ILE A C 1
ATOM 4566 O O . ILE A 1 602 ? 2.839 34.137 -11.101 1.00 35.06 602 ILE A O 1
ATOM 4570 N N . LYS A 1 603 ? 1.317 34.113 -9.429 1.00 31.45 603 LYS A N 1
ATOM 4571 C CA . LYS A 1 603 ? 2.210 33.660 -8.368 1.00 31.45 603 LYS A CA 1
ATOM 4572 C C . LYS A 1 603 ? 1.869 32.207 -8.070 1.00 31.45 603 LYS A C 1
ATOM 4574 O O . LYS A 1 603 ? 0.721 31.904 -7.752 1.00 31.45 603 LYS A O 1
ATOM 4579 N N . TYR A 1 604 ? 2.838 31.311 -8.198 1.00 35.88 604 TYR A N 1
ATOM 4580 C CA . TYR A 1 604 ? 2.651 29.910 -7.836 1.00 35.88 604 TYR A CA 1
ATOM 4581 C C . TYR A 1 604 ? 3.871 29.378 -7.088 1.00 35.88 604 TYR A C 1
ATOM 4583 O O . TYR A 1 604 ? 4.982 29.901 -7.203 1.00 35.88 604 TYR A O 1
ATOM 4591 N N . LYS A 1 605 ? 3.631 28.349 -6.276 1.00 27.34 605 LYS A N 1
ATOM 4592 C CA . LYS A 1 605 ? 4.625 27.710 -5.417 1.00 27.34 605 LYS A CA 1
ATOM 4593 C C . LYS A 1 605 ? 4.914 26.324 -5.983 1.00 27.34 605 LYS A C 1
ATOM 4595 O O . LYS A 1 605 ? 3.986 25.569 -6.250 1.00 27.34 605 LYS A O 1
ATOM 4600 N N . THR A 1 606 ? 6.184 26.024 -6.229 1.00 32.94 606 THR A N 1
ATOM 4601 C CA . THR A 1 606 ? 6.606 24.710 -6.745 1.00 32.94 606 THR A CA 1
ATOM 4602 C C . THR A 1 606 ? 6.756 23.694 -5.609 1.00 32.94 606 THR A C 1
ATOM 4604 O O . THR A 1 606 ? 6.885 24.092 -4.450 1.00 32.94 606 THR A O 1
ATOM 4607 N N . LEU A 1 607 ? 6.791 22.396 -5.944 1.00 28.17 607 LEU A N 1
ATOM 4608 C CA . LEU A 1 607 ? 7.000 21.270 -5.011 1.00 28.17 607 LEU A CA 1
ATOM 4609 C C . LEU A 1 607 ? 8.252 21.418 -4.114 1.00 28.17 607 LEU A C 1
ATOM 4611 O O . LEU A 1 607 ? 8.306 20.825 -3.047 1.00 28.17 607 LEU A O 1
ATOM 4615 N N . PHE A 1 608 ? 9.213 22.278 -4.476 1.00 26.22 608 PHE A N 1
ATOM 4616 C CA . PHE A 1 608 ? 10.417 22.574 -3.683 1.00 26.22 608 PHE A CA 1
ATOM 4617 C C . PHE A 1 608 ? 10.365 23.904 -2.907 1.00 26.22 608 PHE A C 1
ATOM 4619 O O . PHE A 1 608 ? 11.403 24.452 -2.546 1.00 26.22 608 PHE A O 1
ATOM 4626 N N . ASN A 1 609 ? 9.179 24.473 -2.665 1.00 30.73 609 ASN A N 1
ATOM 4627 C CA . ASN A 1 609 ? 8.994 25.727 -1.913 1.00 30.73 609 ASN A CA 1
ATOM 4628 C C . ASN A 1 609 ? 9.694 26.976 -2.500 1.00 30.73 609 ASN A C 1
ATOM 4630 O O . ASN A 1 609 ? 9.827 27.989 -1.814 1.00 30.73 609 ASN A O 1
ATOM 4634 N N . ILE A 1 610 ? 10.080 26.963 -3.779 1.00 28.23 610 ILE A N 1
ATOM 4635 C CA . ILE A 1 610 ? 10.624 28.146 -4.461 1.00 28.23 610 ILE A CA 1
ATOM 4636 C C . ILE A 1 610 ? 9.458 28.956 -5.040 1.00 28.23 610 ILE A C 1
ATOM 4638 O O . ILE A 1 610 ? 8.719 28.453 -5.894 1.00 28.23 610 ILE A O 1
ATOM 4642 N N . GLU A 1 611 ? 9.296 30.205 -4.587 1.00 32.28 611 GLU A N 1
ATOM 4643 C CA . GLU A 1 611 ? 8.419 31.185 -5.240 1.00 32.28 611 GLU A CA 1
ATOM 4644 C C . GLU A 1 611 ? 9.073 31.655 -6.546 1.00 32.28 611 GLU A C 1
ATOM 4646 O O . GLU A 1 611 ? 10.209 32.134 -6.549 1.00 32.28 611 GLU A O 1
ATOM 4651 N N . LYS A 1 612 ? 8.348 31.546 -7.662 1.00 32.06 612 LYS A N 1
ATOM 4652 C CA . LYS A 1 612 ? 8.716 32.215 -8.914 1.00 32.06 612 LYS A CA 1
ATOM 4653 C C . LYS A 1 612 ? 7.564 33.083 -9.394 1.00 32.06 612 LYS A C 1
ATOM 4655 O O . LYS A 1 612 ? 6.403 32.686 -9.336 1.00 32.06 612 LYS A O 1
ATOM 4660 N N . GLU A 1 613 ? 7.912 34.266 -9.883 1.00 36.03 613 GLU A N 1
ATOM 4661 C CA . GLU A 1 613 ? 6.979 35.195 -10.512 1.00 36.03 613 GLU A CA 1
ATOM 4662 C C . GLU A 1 613 ? 7.115 35.094 -12.029 1.00 36.03 613 GLU A C 1
ATOM 4664 O O . GLU A 1 613 ? 8.219 35.177 -12.572 1.00 36.03 613 GLU A O 1
ATOM 4669 N N . PHE A 1 614 ? 5.986 34.899 -12.712 1.00 34.16 614 PHE A N 1
ATOM 4670 C CA . PHE A 1 614 ? 5.924 34.969 -14.164 1.00 34.16 614 PHE A CA 1
ATOM 4671 C C . PHE A 1 614 ? 5.105 36.189 -14.578 1.00 34.16 614 PHE A C 1
ATOM 4673 O O . PHE A 1 614 ? 3.938 36.319 -14.203 1.00 34.16 614 PHE A O 1
ATOM 4680 N N . THR A 1 615 ? 5.713 37.057 -15.387 1.00 35.72 615 THR A N 1
ATOM 4681 C CA . THR A 1 615 ? 5.057 38.243 -15.944 1.00 35.72 615 THR A CA 1
ATOM 4682 C C . THR A 1 615 ? 4.950 38.071 -17.452 1.00 35.72 615 THR A C 1
ATOM 4684 O O . THR A 1 615 ? 5.964 38.007 -18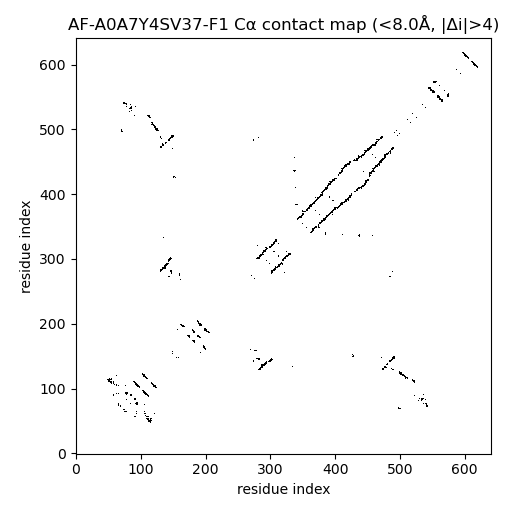.147 1.00 35.72 615 THR A O 1
ATOM 4687 N N . GLY A 1 616 ? 3.722 37.979 -17.962 1.00 38.78 616 GLY A N 1
ATOM 4688 C CA . GLY A 1 616 ? 3.445 37.879 -19.393 1.00 38.78 616 GLY A CA 1
ATOM 4689 C C . GLY A 1 616 ? 2.467 38.957 -19.849 1.00 38.78 616 GLY A C 1
ATOM 4690 O O . GLY A 1 616 ? 1.465 39.215 -19.180 1.00 38.78 616 GLY A O 1
ATOM 4691 N N . THR A 1 617 ? 2.747 39.568 -20.999 1.00 38.16 617 THR A N 1
ATOM 4692 C CA . THR A 1 617 ? 1.866 40.553 -21.639 1.00 38.16 617 THR A CA 1
ATOM 4693 C C . THR A 1 617 ? 0.971 39.845 -22.653 1.00 38.16 617 THR A C 1
ATOM 4695 O O . THR A 1 617 ? 1.475 39.174 -23.555 1.00 38.16 617 THR A O 1
ATOM 4698 N N . VAL A 1 618 ? -0.354 39.979 -22.531 1.00 40.69 618 VAL A N 1
ATOM 4699 C CA . VAL A 1 618 ? -1.308 39.375 -23.478 1.00 40.69 618 VAL A CA 1
ATOM 4700 C C . VAL A 1 618 ? -2.096 40.478 -24.180 1.00 40.69 618 VAL A C 1
ATOM 4702 O O . VAL A 1 618 ? -2.815 41.245 -23.543 1.00 40.69 618 VAL A O 1
ATOM 4705 N N . SER A 1 619 ? -1.976 40.547 -25.508 1.00 34.53 619 SER A N 1
ATOM 4706 C CA . SER A 1 619 ? -2.596 41.594 -26.336 1.00 34.53 619 SER A CA 1
ATOM 4707 C C . SER A 1 619 ? -4.015 41.261 -26.822 1.00 34.53 619 SER A C 1
ATOM 4709 O O . SER A 1 619 ? -4.686 42.122 -27.383 1.00 34.53 619 SER A O 1
ATOM 4711 N N . THR A 1 620 ? -4.521 40.039 -26.594 1.00 41.31 620 THR A N 1
ATOM 4712 C CA . THR A 1 620 ? -5.937 39.680 -26.823 1.00 41.31 620 THR A CA 1
ATOM 4713 C C . THR A 1 620 ? -6.434 38.632 -25.821 1.00 41.31 620 THR A C 1
ATOM 4715 O O . THR A 1 620 ? -5.946 37.506 -25.772 1.00 41.31 620 THR A O 1
ATOM 4718 N N . PHE A 1 621 ? -7.442 38.994 -25.020 1.00 36.97 621 PHE A N 1
ATOM 4719 C CA . PHE A 1 621 ? -8.058 38.109 -24.026 1.00 36.97 621 PHE A CA 1
ATOM 4720 C C . PHE A 1 621 ? -9.229 37.329 -24.647 1.00 36.97 621 PHE A C 1
ATOM 4722 O O . PHE A 1 621 ? -10.256 37.906 -25.003 1.00 36.97 621 PHE A O 1
ATOM 4729 N N . SER A 1 622 ? -9.109 36.002 -24.747 1.00 43.34 622 SER A N 1
ATOM 4730 C CA . SER A 1 622 ? -10.253 35.106 -24.966 1.00 43.34 622 SER A CA 1
ATOM 4731 C C . SER A 1 622 ? -10.253 33.999 -23.912 1.00 43.34 622 SER A C 1
ATOM 4733 O O . SER A 1 622 ? -9.195 33.610 -23.416 1.00 43.34 622 SER A O 1
ATOM 4735 N N . LYS A 1 623 ? -11.435 33.465 -23.570 1.00 38.62 623 LYS A N 1
ATOM 4736 C CA . LYS A 1 623 ? -11.593 32.379 -22.579 1.00 38.62 623 LYS A CA 1
ATOM 4737 C C . LYS A 1 623 ? -10.734 31.140 -22.883 1.00 38.62 623 LYS A C 1
ATOM 4739 O O . LYS A 1 623 ? -10.419 30.392 -21.967 1.00 38.62 623 LYS A O 1
ATOM 4744 N N . SER A 1 624 ? -10.324 30.946 -24.136 1.00 37.44 624 SER A N 1
ATOM 4745 C CA . SER A 1 624 ? -9.464 29.843 -24.572 1.00 37.44 624 SER A CA 1
ATOM 4746 C C . SER A 1 624 ? -8.012 29.961 -24.079 1.00 37.44 624 SER A C 1
ATOM 4748 O O . SER A 1 624 ? -7.343 28.944 -23.934 1.00 37.44 624 SER A O 1
ATOM 4750 N N . VAL A 1 625 ? -7.529 31.175 -23.780 1.00 38.47 625 VAL A N 1
ATOM 4751 C CA . VAL A 1 625 ? -6.130 31.432 -23.376 1.00 38.47 625 VAL A CA 1
ATOM 4752 C C . VAL A 1 625 ? -5.864 31.002 -21.928 1.00 38.47 625 VAL A C 1
ATOM 4754 O O . VAL A 1 625 ? -4.802 30.459 -21.642 1.00 38.47 625 VAL A O 1
ATOM 4757 N N . MET A 1 626 ? -6.839 31.142 -21.020 1.00 39.28 626 MET A N 1
ATOM 4758 C CA . MET A 1 626 ? -6.673 30.704 -19.622 1.00 39.28 626 MET A CA 1
ATOM 4759 C C . MET A 1 626 ? -6.501 29.183 -19.486 1.00 39.28 626 MET A C 1
ATOM 4761 O O . MET A 1 626 ? -5.773 28.728 -18.610 1.00 39.28 626 MET A O 1
ATOM 4765 N N . PHE A 1 627 ? -7.103 28.398 -20.385 1.00 41.00 627 PHE A N 1
ATOM 4766 C CA . PHE A 1 627 ? -6.943 26.941 -20.395 1.00 41.00 627 PHE A CA 1
ATOM 4767 C C . PHE A 1 627 ? -5.541 26.510 -20.854 1.00 41.00 627 PHE A C 1
ATOM 4769 O O . PHE A 1 627 ? -4.997 25.547 -20.323 1.00 41.00 627 PHE A O 1
ATOM 4776 N N . GLN A 1 628 ? -4.921 27.240 -21.792 1.00 38.38 628 GLN A N 1
ATOM 4777 C CA . GLN A 1 628 ? -3.544 26.963 -22.220 1.00 38.38 628 GLN A CA 1
ATOM 4778 C C . GLN A 1 628 ? -2.522 27.298 -21.128 1.00 38.38 628 GLN A C 1
ATOM 4780 O O . GLN A 1 628 ? -1.553 26.565 -20.972 1.00 38.38 628 GLN A O 1
ATOM 4785 N N . VAL A 1 629 ? -2.744 28.350 -20.334 1.00 34.22 629 VAL A N 1
ATOM 4786 C CA . VAL A 1 629 ? -1.814 28.731 -19.256 1.00 34.22 629 VAL A CA 1
ATOM 4787 C C . VAL A 1 629 ? -1.853 27.744 -18.083 1.00 34.22 629 VAL A C 1
ATOM 4789 O O . VAL A 1 629 ? -0.803 27.433 -17.530 1.00 34.22 629 VAL A O 1
ATOM 4792 N N . ALA A 1 630 ? -3.020 27.175 -17.757 1.00 34.97 630 ALA A N 1
ATOM 4793 C CA . ALA A 1 630 ? -3.116 26.110 -16.754 1.00 34.97 630 ALA A CA 1
ATOM 4794 C C . ALA A 1 630 ? -2.411 24.810 -17.198 1.00 34.97 630 ALA A C 1
ATOM 4796 O O . ALA A 1 630 ? -1.850 24.108 -16.366 1.00 34.97 630 ALA A O 1
ATOM 4797 N N . PHE A 1 631 ? -2.383 24.517 -18.504 1.00 36.50 631 PHE A N 1
ATOM 4798 C CA . PHE A 1 631 ? -1.767 23.301 -19.051 1.00 36.50 631 PHE A CA 1
ATOM 4799 C C . PHE A 1 631 ? -0.265 23.428 -19.352 1.00 36.50 631 PHE A C 1
ATOM 4801 O O . PHE A 1 631 ? 0.464 22.447 -19.232 1.00 36.50 631 PHE A O 1
ATOM 4808 N N . VAL A 1 632 ? 0.234 24.618 -19.710 1.00 35.31 632 VAL A N 1
ATOM 4809 C CA . VAL A 1 632 ? 1.683 24.837 -19.910 1.00 35.31 632 VAL A CA 1
ATOM 4810 C C . VAL A 1 632 ? 2.457 24.652 -18.596 1.00 35.31 632 VAL A C 1
ATOM 4812 O O . VAL A 1 632 ? 3.609 24.218 -18.621 1.00 35.31 632 VAL A O 1
ATOM 4815 N N . LEU A 1 633 ? 1.809 24.888 -17.450 1.00 34.16 633 LEU A N 1
ATOM 4816 C CA . LEU A 1 633 ? 2.389 24.661 -16.125 1.00 34.16 633 LEU A CA 1
ATOM 4817 C C . LEU A 1 633 ? 2.551 23.171 -15.774 1.00 34.16 633 LEU A C 1
ATOM 4819 O O . LEU A 1 633 ? 3.467 22.846 -15.030 1.00 34.16 633 LEU A O 1
ATOM 4823 N N . ASP A 1 634 ? 1.758 22.273 -16.365 1.00 32.84 634 ASP A N 1
ATOM 4824 C CA . ASP A 1 634 ? 1.888 20.819 -16.168 1.00 32.84 634 ASP A CA 1
ATOM 4825 C C . ASP A 1 634 ? 3.032 20.224 -17.022 1.00 32.84 634 ASP A C 1
ATOM 4827 O O . ASP A 1 634 ? 3.717 19.283 -16.637 1.00 32.84 634 ASP A O 1
ATOM 4831 N N . SER A 1 635 ? 3.332 20.840 -18.172 1.00 31.47 635 SER A N 1
ATOM 4832 C CA . SER A 1 635 ? 4.434 20.414 -19.055 1.00 31.47 635 SER A CA 1
ATOM 4833 C C . SER A 1 635 ? 5.830 20.920 -18.657 1.00 31.47 635 SER A C 1
ATOM 4835 O O . SER A 1 635 ? 6.819 20.513 -19.263 1.00 31.47 635 SER A O 1
ATOM 4837 N N . ALA A 1 636 ? 5.935 21.809 -17.663 1.00 32.53 636 ALA A N 1
ATOM 4838 C CA . ALA A 1 636 ? 7.190 22.468 -17.281 1.00 32.53 636 ALA A CA 1
ATOM 4839 C C . ALA A 1 636 ? 7.946 21.786 -16.116 1.00 32.53 636 ALA A C 1
ATOM 4841 O O . ALA A 1 636 ? 8.945 22.325 -15.641 1.00 32.53 636 ALA A O 1
ATOM 4842 N N . PHE A 1 637 ? 7.518 20.599 -15.671 1.00 33.03 637 PHE A N 1
ATOM 4843 C CA . PHE A 1 637 ? 8.144 19.834 -14.580 1.00 33.03 637 PHE A CA 1
ATOM 4844 C C . PHE A 1 637 ? 9.325 18.949 -15.023 1.00 33.03 637 PHE A C 1
ATOM 4846 O O . PHE A 1 637 ? 9.510 17.845 -14.519 1.00 33.03 637 PHE A O 1
ATOM 4853 N N . TYR A 1 638 ? 10.163 19.440 -15.938 1.00 36.28 638 TYR A N 1
ATOM 4854 C CA . TYR A 1 638 ? 11.468 18.832 -16.205 1.00 36.28 638 TYR A CA 1
ATOM 4855 C C . TYR A 1 638 ? 12.568 19.714 -15.609 1.00 36.28 638 TYR A C 1
ATOM 4857 O O . TYR A 1 638 ? 12.612 20.910 -15.918 1.00 36.28 638 TYR A O 1
ATOM 4865 N N . PRO A 1 639 ? 13.474 19.179 -14.770 1.00 27.56 639 PRO A N 1
ATOM 4866 C CA . PRO A 1 639 ? 14.701 19.897 -14.472 1.00 27.56 639 PRO A CA 1
ATOM 4867 C C . PRO A 1 639 ? 15.502 20.045 -15.778 1.00 27.56 639 PRO A C 1
ATOM 4869 O O . PRO A 1 639 ? 15.595 19.082 -16.544 1.00 27.56 639 PRO A O 1
ATOM 4872 N N . PRO A 1 640 ? 16.077 21.222 -16.074 1.00 30.45 640 PRO A N 1
ATOM 4873 C CA . PRO A 1 640 ? 17.145 21.288 -17.055 1.00 30.45 640 PRO A CA 1
ATOM 4874 C C . PRO A 1 640 ? 18.375 20.577 -16.470 1.00 30.45 640 PRO A C 1
ATOM 4876 O O . PRO A 1 640 ? 18.696 20.784 -15.297 1.00 30.45 640 PRO A O 1
ATOM 4879 N N . GLU A 1 641 ? 19.049 19.755 -17.279 1.00 31.39 641 GLU A N 1
ATOM 4880 C CA . GLU A 1 641 ? 20.487 19.515 -17.080 1.00 31.39 641 GLU A CA 1
ATOM 4881 C C . GLU A 1 641 ? 21.265 20.835 -17.165 1.00 31.39 641 GLU A C 1
ATOM 4883 O O . GLU A 1 641 ? 20.948 21.660 -18.061 1.00 31.39 641 GLU A O 1
#